Protein AF-0000000082409453 (afdb_homodimer)

Secondary structure (DSSP, 8-state):
-EEEEE--SS-GGGHHHHHHHHHHHT--EEEE-----EES--SS--TTSTTS--SS-TTS----HHHHHHHHHHT-SS-EEEES-EEGGGS-HHHHHHHHHHHHHHTTS-EEEEEE--S-HHHHHHHT--STTHHHHHHHHHHHHHHHTSSSSS-EEEEE-SS-EEEEEE-SS--SSPPPEEEE--SHHHHHHHHHH-SEEE--SB-HHHHHHHHHHHHHHHHHTT-TTS--EEEE-BSS--SHHHHHHHHHHT--EEEE-HHHHTT--TT-HHHHHHHHHHHHHHTGGG-/-EEEEE--SS-GGGHHHHHHHHHHHT--EEEE-----EES--SS--TTSTTS--SS-TTS----HHHHHHHHHHT-SS-EEEES-EEGGGS-HHHHHHHHHHHHHHTTS-EEEEEE--S-HHHHHHHT--STTHHHHHHHHHHHHHHHTSSSSS-EEEEE-SS-EEEEEE-SS--SSPPPEEEE--SHHHHHHHHHH-SEEE--SB-HHHHHHHHHHHHHHHHHTT-TTS--EEEE-BSS--SHHHHHHHHHHT--EEEE-HHHHTT--TT-HHHHHHHHHHHHHHTGGG-

Radius of gyration: 24.14 Å; Cα contacts (8 Å, |Δi|>4): 1267; chains: 2; bounding box: 48×71×57 Å

Structure (mmCIF, N/CA/C/O backbone):
data_AF-0000000082409453-model_v1
#
loop_
_entity.id
_entity.type
_entity.pdbx_description
1 polymer 'TIGR03619 family F420-dependent LLM class oxidoreductase'
#
loop_
_atom_site.group_PDB
_atom_site.id
_atom_site.type_symbol
_atom_site.label_atom_id
_atom_site.label_alt_id
_atom_site.label_comp_id
_atom_site.label_asym_id
_atom_site.label_entity_id
_atom_site.label_seq_id
_atom_site.pdbx_PDB_ins_code
_atom_site.Cartn_x
_atom_site.Cartn_y
_atom_site.Cartn_z
_atom_site.occupancy
_atom_site.B_iso_or_equiv
_atom_site.auth_seq_id
_atom_site.auth_comp_id
_atom_site.auth_asym_id
_atom_site.auth_atom_id
_atom_site.pdbx_PDB_model_num
ATOM 1 N N . MET A 1 1 ? -13.961 27.047 3.885 1 96.5 1 MET A N 1
ATOM 2 C CA . MET A 1 1 ? -13.172 26.219 4.789 1 96.5 1 MET A CA 1
ATOM 3 C C . MET A 1 1 ? -13.477 24.734 4.566 1 96.5 1 MET A C 1
ATOM 5 O O . MET A 1 1 ? -14.641 24.344 4.434 1 96.5 1 MET A O 1
ATOM 9 N N . LYS A 1 2 ? -12.438 23.938 4.441 1 98.19 2 LYS A N 1
ATOM 10 C CA . LYS A 1 2 ? -12.602 22.5 4.363 1 98.19 2 LYS A CA 1
ATOM 11 C C . LYS A 1 2 ? -12.391 21.844 5.727 1 98.19 2 LYS A C 1
ATOM 13 O O . LYS A 1 2 ? -11.641 22.359 6.555 1 98.19 2 LYS A O 1
ATOM 18 N N . TRP A 1 3 ? -13.07 20.75 5.926 1 98.38 3 TRP A N 1
ATOM 19 C CA . TRP A 1 3 ? -13 20 7.176 1 98.38 3 TRP A CA 1
ATOM 20 C C . TRP A 1 3 ? -12.594 18.547 6.918 1 98.38 3 TRP A C 1
ATOM 22 O O . TRP A 1 3 ? -13.203 17.859 6.098 1 98.38 3 TRP A O 1
ATOM 32 N N . SER A 1 4 ? -11.609 18.094 7.676 1 98.25 4 SER A N 1
ATOM 33 C CA . SER A 1 4 ? -11.164 16.703 7.535 1 98.25 4 SER A CA 1
ATOM 34 C C . SER A 1 4 ? -11.078 16.016 8.891 1 98.25 4 SER A C 1
ATOM 36 O O . SER A 1 4 ? -10.82 16.656 9.906 1 98.25 4 SER A O 1
ATOM 38 N N . LEU A 1 5 ? -11.32 14.734 8.875 1 97.31 5 LEU A N 1
ATOM 39 C CA . LEU A 1 5 ? -11.133 13.906 10.055 1 97.31 5 LEU A CA 1
ATOM 40 C C . LEU A 1 5 ? -9.711 13.352 10.109 1 97.31 5 LEU A C 1
ATOM 42 O O . LEU A 1 5 ? -9.141 12.992 9.078 1 97.31 5 LEU A O 1
ATOM 46 N N . ALA A 1 6 ? -9.219 13.305 11.273 1 92.06 6 ALA A N 1
ATOM 47 C CA . ALA A 1 6 ? -8 12.516 11.477 1 92.06 6 ALA A CA 1
ATOM 48 C C . ALA A 1 6 ? -8.336 11.07 11.836 1 92.06 6 ALA A C 1
ATOM 50 O O . ALA A 1 6 ? -9 10.812 12.844 1 92.06 6 ALA A O 1
ATOM 51 N N . GLY A 1 7 ? -7.953 10.094 11.016 1 90.56 7 GLY A N 1
ATOM 52 C CA . GLY A 1 7 ? -8.258 8.688 11.234 1 90.56 7 GLY A CA 1
ATOM 53 C C . GLY A 1 7 ? -7.195 7.973 12.047 1 90.56 7 GLY A C 1
ATOM 54 O O . GLY A 1 7 ? -6.828 6.836 11.734 1 90.56 7 GLY A O 1
ATOM 55 N N . ALA A 1 8 ? -6.699 8.547 13.117 1 86.38 8 ALA A N 1
ATOM 56 C CA . ALA A 1 8 ? -5.613 8 13.93 1 86.38 8 ALA A CA 1
ATOM 57 C C . ALA A 1 8 ? -6.16 7.176 15.094 1 86.38 8 ALA A C 1
ATOM 59 O O . ALA A 1 8 ? -7.164 7.543 15.703 1 86.38 8 ALA A O 1
ATOM 60 N N . MET A 1 9 ? -5.512 6.09 15.375 1 90.12 9 MET A N 1
ATOM 61 C CA . MET A 1 9 ? -5.703 5.328 16.609 1 90.12 9 MET A CA 1
ATOM 62 C C . MET A 1 9 ? -7.121 4.781 16.688 1 90.12 9 MET A C 1
ATOM 64 O O . MET A 1 9 ? -7.734 4.797 17.766 1 90.12 9 MET A O 1
ATOM 68 N N . ILE A 1 10 ? -7.723 4.531 15.617 1 92.31 10 ILE A N 1
ATOM 69 C CA . ILE A 1 10 ? -9.031 3.902 15.469 1 92.31 10 ILE A CA 1
ATOM 70 C C . ILE A 1 10 ? -8.859 2.455 15.016 1 92.31 10 ILE A C 1
ATOM 72 O O . ILE A 1 10 ? -7.949 2.146 14.234 1 92.31 10 ILE A O 1
ATOM 76 N N . ASP A 1 11 ? -9.719 1.608 15.602 1 95.62 11 ASP A N 1
ATOM 77 C CA . ASP A 1 11 ? -9.727 0.233 15.109 1 95.62 11 ASP A CA 1
ATOM 78 C C . ASP A 1 11 ? -9.797 0.195 13.586 1 95.62 11 ASP A C 1
ATOM 80 O O . ASP A 1 11 ? -10.711 0.773 12.992 1 95.62 11 ASP A O 1
ATOM 84 N N . ALA A 1 12 ? -8.844 -0.491 12.984 1 97.19 12 ALA A N 1
ATOM 85 C CA . ALA A 1 12 ? -8.734 -0.535 11.523 1 97.19 12 ALA A CA 1
ATOM 86 C C . ALA A 1 12 ? -10.023 -1.057 10.898 1 97.19 12 ALA A C 1
ATOM 88 O O . ALA A 1 12 ? -10.398 -0.651 9.797 1 97.19 12 ALA A O 1
ATOM 89 N N . LEU A 1 13 ? -10.758 -1.882 11.609 1 97.5 13 LEU A N 1
ATOM 90 C CA . LEU A 1 13 ? -11.984 -2.498 11.102 1 97.5 13 LEU A CA 1
ATOM 91 C C . LEU A 1 13 ? -13.125 -1.487 11.07 1 97.5 13 LEU A C 1
ATOM 93 O O . LEU A 1 13 ? -14.148 -1.728 10.43 1 97.5 13 LEU A O 1
ATOM 97 N N . GLU A 1 14 ? -12.914 -0.348 11.68 1 98.06 14 GLU A N 1
ATOM 98 C CA . GLU A 1 14 ? -13.992 0.636 11.789 1 98.06 14 GLU A CA 1
ATOM 99 C C . GLU A 1 14 ? -13.773 1.796 10.82 1 98.06 14 GLU A C 1
ATOM 101 O O . GLU A 1 14 ? -14.625 2.682 10.703 1 98.06 14 GLU A O 1
ATOM 106 N N . LEU A 1 15 ? -12.703 1.789 10.07 1 98.38 15 LEU A N 1
ATOM 107 C CA . LEU A 1 15 ? -12.297 2.939 9.266 1 98.38 15 LEU A CA 1
ATOM 108 C C . LEU A 1 15 ? -13.234 3.127 8.078 1 98.38 15 LEU A C 1
ATOM 110 O O . LEU A 1 15 ? -13.562 4.258 7.715 1 98.38 15 LEU A O 1
ATOM 114 N N . CYS A 1 16 ? -13.648 2.045 7.434 1 98.62 16 CYS A N 1
ATOM 115 C CA . CYS A 1 16 ? -14.531 2.172 6.281 1 98.62 16 CYS A CA 1
ATOM 116 C C . CYS A 1 16 ? -15.875 2.766 6.684 1 98.62 16 CYS A C 1
ATOM 118 O O . CYS A 1 16 ? -16.406 3.643 5.996 1 98.62 16 CYS A O 1
ATOM 120 N N . GLU A 1 17 ? -16.422 2.297 7.812 1 98.31 17 GLU A N 1
ATOM 121 C CA . GLU A 1 17 ? -17.672 2.879 8.312 1 98.31 17 GLU A CA 1
ATOM 122 C C . GLU A 1 17 ? -17.484 4.352 8.672 1 98.31 17 GLU A C 1
ATOM 124 O O . GLU A 1 17 ? -18.344 5.18 8.367 1 98.31 17 GLU A O 1
ATOM 129 N N . LEU A 1 18 ? -16.375 4.621 9.289 1 97.94 18 LEU A N 1
ATOM 130 C CA . LEU A 1 18 ? -16.062 6.004 9.633 1 97.94 18 LEU A CA 1
ATOM 131 C C . LEU A 1 18 ? -16.062 6.883 8.383 1 97.94 18 LEU A C 1
ATOM 133 O O . LEU A 1 18 ? -16.625 7.98 8.398 1 97.94 18 LEU A O 1
ATOM 137 N N . ALA A 1 19 ? -15.477 6.418 7.312 1 98.81 19 ALA A N 1
ATOM 138 C CA . ALA A 1 19 ? -15.375 7.168 6.062 1 98.81 19 ALA A CA 1
ATOM 139 C C . ALA A 1 19 ? -16.75 7.426 5.461 1 98.81 19 ALA A C 1
ATOM 141 O O . ALA A 1 19 ? -17.031 8.531 4.98 1 98.81 19 ALA A O 1
ATOM 142 N N . GLN A 1 20 ? -17.594 6.438 5.5 1 98.81 20 GLN A N 1
ATOM 143 C CA . GLN A 1 20 ? -18.938 6.574 4.949 1 98.81 20 GLN A CA 1
ATOM 144 C C . GLN A 1 20 ? -19.75 7.605 5.73 1 98.81 20 GLN A C 1
ATOM 146 O O . GLN A 1 20 ? -20.422 8.445 5.137 1 98.81 20 GLN A O 1
ATOM 151 N N . VAL A 1 21 ? -19.656 7.539 7.066 1 98.75 21 VAL A N 1
ATOM 152 C CA . VAL A 1 21 ? -20.391 8.469 7.914 1 98.75 21 VAL A CA 1
ATOM 153 C C . VAL A 1 21 ? -19.859 9.891 7.711 1 98.75 21 VAL A C 1
ATOM 155 O O . VAL A 1 21 ? -20.625 10.836 7.574 1 98.75 21 VAL A O 1
ATOM 158 N N . ALA A 1 22 ? -18.531 10.016 7.668 1 98.75 22 ALA A N 1
ATOM 159 C CA . ALA A 1 22 ? -17.906 11.32 7.441 1 98.75 22 ALA A CA 1
ATOM 160 C C . ALA A 1 22 ? -18.375 11.93 6.125 1 98.75 22 ALA A C 1
ATOM 162 O O . ALA A 1 22 ? -18.703 13.117 6.066 1 98.75 22 ALA A O 1
ATOM 163 N N . GLU A 1 23 ? -18.406 11.125 5.078 1 98.81 23 GLU A N 1
ATOM 164 C CA . GLU A 1 23 ? -18.875 11.586 3.779 1 98.81 23 GLU A CA 1
ATOM 165 C C . GLU A 1 23 ? -20.344 12.016 3.844 1 98.81 23 GLU A C 1
ATOM 167 O O . GLU A 1 23 ? -20.719 13.062 3.307 1 98.81 23 GLU A O 1
ATOM 172 N N . GLU A 1 24 ? -21.141 11.234 4.496 1 98.62 24 GLU A N 1
ATOM 173 C CA . GLU A 1 24 ? -22.562 11.477 4.59 1 98.62 24 GLU A CA 1
ATOM 174 C C . GLU A 1 24 ? -22.859 12.828 5.238 1 98.62 24 GLU A C 1
ATOM 176 O O . GLU A 1 24 ? -23.766 13.547 4.809 1 98.62 24 GLU A O 1
ATOM 181 N N . VAL A 1 25 ? -22.031 13.18 6.219 1 98.56 25 VAL A N 1
ATOM 182 C CA . VAL A 1 25 ? -22.406 14.344 7.016 1 98.56 25 VAL A CA 1
ATOM 183 C C . VAL A 1 25 ? -21.656 15.578 6.527 1 98.56 25 VAL A C 1
ATOM 185 O O . VAL A 1 25 ? -21.75 16.656 7.121 1 98.56 25 VAL A O 1
ATOM 188 N N . GLY A 1 26 ? -20.766 15.422 5.547 1 98.38 26 GLY A N 1
ATOM 189 C CA . GLY A 1 26 ? -20.297 16.609 4.848 1 98.38 26 GLY A CA 1
ATOM 190 C C . GLY A 1 26 ? -18.828 16.906 5.086 1 98.38 26 GLY A C 1
ATOM 191 O O . GLY A 1 26 ? -18.328 17.969 4.719 1 98.38 26 GLY A O 1
ATOM 192 N N . PHE A 1 27 ? -18.078 15.992 5.656 1 98.81 27 PHE A N 1
ATOM 193 C CA . PHE A 1 27 ? -16.641 16.172 5.734 1 98.81 27 PHE A CA 1
ATOM 194 C C . PHE A 1 27 ? -16.016 16.156 4.344 1 98.81 27 PHE A C 1
ATOM 196 O O . PHE A 1 27 ? -16.484 15.438 3.457 1 98.81 27 PHE A O 1
ATOM 203 N N . ASP A 1 28 ? -14.945 16.922 4.227 1 98.75 28 ASP A N 1
ATOM 204 C CA . ASP A 1 28 ? -14.266 17.031 2.939 1 98.75 28 ASP A CA 1
ATOM 205 C C . ASP A 1 28 ? -13.18 15.977 2.789 1 98.75 28 ASP A C 1
ATOM 207 O O . ASP A 1 28 ? -12.844 15.578 1.672 1 98.75 28 ASP A O 1
ATOM 211 N N . GLY A 1 29 ? -12.633 15.516 3.955 1 98.75 29 GLY A N 1
ATOM 212 C CA . GLY A 1 29 ? -11.539 14.578 3.814 1 98.75 29 GLY A CA 1
ATOM 213 C C . GLY A 1 29 ? -11.273 13.773 5.074 1 98.75 29 GLY A C 1
ATOM 214 O O . GLY A 1 29 ? -11.859 14.047 6.125 1 98.75 29 GLY A O 1
ATOM 215 N N . ILE A 1 30 ? -10.477 12.742 4.973 1 98.81 30 ILE A N 1
ATOM 216 C CA . ILE A 1 30 ? -9.914 11.945 6.055 1 98.81 30 ILE A CA 1
ATOM 217 C C . ILE A 1 30 ? -8.398 11.867 5.91 1 98.81 30 ILE A C 1
ATOM 219 O O . ILE A 1 30 ? -7.883 11.586 4.828 1 98.81 30 ILE A O 1
ATOM 223 N N . ALA A 1 31 ? -7.727 12.188 6.949 1 98.38 31 ALA A N 1
ATOM 224 C CA . ALA A 1 31 ? -6.266 12.164 7 1 98.38 31 ALA A CA 1
ATOM 225 C C . ALA A 1 31 ? -5.766 10.961 7.797 1 98.38 31 ALA A C 1
ATOM 227 O O . ALA A 1 31 ? -6.215 10.727 8.922 1 98.38 31 ALA A O 1
ATOM 228 N N . MET A 1 32 ? -4.848 10.25 7.207 1 98.19 32 MET A N 1
ATOM 229 C CA . MET A 1 32 ? -4.281 9.078 7.875 1 98.19 32 MET A CA 1
ATOM 230 C C . MET A 1 32 ? -2.816 9.32 8.234 1 98.19 32 MET A C 1
ATOM 232 O O . MET A 1 32 ? -2.008 9.656 7.367 1 98.19 32 MET A O 1
ATOM 236 N N . PRO A 1 33 ? -2.463 9.148 9.516 1 96.06 33 PRO A N 1
ATOM 237 C CA . PRO A 1 33 ? -1.048 9.25 9.875 1 96.06 33 PRO A CA 1
ATOM 238 C C . PRO A 1 33 ? -0.247 8.008 9.5 1 96.06 33 PRO A C 1
ATOM 240 O O . PRO A 1 33 ? -0.83 6.953 9.227 1 96.06 33 PRO A O 1
ATOM 243 N N . ASP A 1 34 ? 1.059 8.188 9.484 1 96.56 34 ASP A N 1
ATOM 244 C CA . ASP A 1 34 ? 1.98 7.09 9.203 1 96.56 34 ASP A CA 1
ATOM 245 C C . ASP A 1 34 ? 2.873 6.797 10.406 1 96.56 34 ASP A C 1
ATOM 247 O O . ASP A 1 34 ? 3.637 7.66 10.844 1 96.56 34 ASP A O 1
ATOM 251 N N . SER A 1 35 ? 2.666 5.711 11.031 1 94.12 35 SER A N 1
ATOM 252 C CA . SER A 1 35 ? 3.564 5.105 12.008 1 94.12 35 SER A CA 1
ATOM 253 C C . SER A 1 35 ? 4.008 3.717 11.562 1 94.12 35 SER A C 1
ATOM 255 O O . SER A 1 35 ? 3.244 2.754 11.664 1 94.12 35 SER A O 1
ATOM 257 N N . VAL A 1 36 ? 5.184 3.59 11.148 1 95.19 36 VAL A N 1
ATOM 258 C CA . VAL A 1 36 ? 5.633 2.396 10.438 1 95.19 36 VAL A CA 1
ATOM 259 C C . VAL A 1 36 ? 5.758 1.23 11.414 1 95.19 36 VAL A C 1
ATOM 261 O O . VAL A 1 36 ? 5.375 0.102 11.102 1 95.19 36 VAL A O 1
ATOM 264 N N . PHE A 1 37 ? 6.379 1.395 12.5 1 97.25 37 PHE A N 1
ATOM 265 C CA . PHE A 1 37 ? 6.461 0.461 13.617 1 97.25 37 PHE A CA 1
ATOM 266 C C . PHE A 1 37 ? 6.766 1.196 14.914 1 97.25 37 PHE A C 1
ATOM 268 O O . PHE A 1 37 ? 7.082 2.389 14.898 1 97.25 37 PHE A O 1
ATOM 275 N N . TYR A 1 38 ? 6.492 0.517 16.016 1 97.06 38 TYR A N 1
ATOM 276 C CA . TYR A 1 38 ? 6.762 1.005 17.375 1 97.06 38 TYR A CA 1
ATOM 277 C C . TYR A 1 38 ? 8.023 0.368 17.938 1 97.06 38 TYR A C 1
ATOM 279 O O . TYR A 1 38 ? 7.98 -0.742 18.469 1 97.06 38 TYR A O 1
ATOM 287 N N . PRO A 1 39 ? 9.18 1.071 17.797 1 96.88 39 PRO A N 1
ATOM 288 C CA . PRO A 1 39 ? 10.375 0.513 18.438 1 96.88 39 PRO A CA 1
ATOM 289 C C . PRO A 1 39 ? 10.273 0.497 19.969 1 96.88 39 PRO A C 1
ATOM 291 O O . PRO A 1 39 ? 9.742 1.436 20.562 1 96.88 39 PRO A O 1
ATOM 294 N N . GLU A 1 40 ? 10.758 -0.552 20.516 1 96.19 40 GLU A N 1
ATOM 295 C CA . GLU A 1 40 ? 10.742 -0.661 21.969 1 96.19 40 GLU A CA 1
ATOM 296 C C . GLU A 1 40 ? 11.586 0.44 22.625 1 96.19 40 GLU A C 1
ATOM 298 O O . GLU A 1 40 ? 11.18 1.033 23.625 1 96.19 40 GLU A O 1
ATOM 303 N N . GLN A 1 41 ? 12.695 0.668 22.016 1 93.69 41 GLN A N 1
ATOM 304 C CA . GLN A 1 41 ? 13.594 1.729 22.453 1 93.69 41 GLN A CA 1
ATOM 305 C C . GLN A 1 41 ? 13.75 2.807 21.391 1 93.69 41 GLN A C 1
ATOM 307 O O . GLN A 1 41 ? 13.922 2.498 20.203 1 93.69 41 GLN A O 1
ATOM 312 N N . VAL A 1 42 ? 13.492 4.051 21.812 1 91.88 42 VAL A N 1
ATOM 313 C CA . VAL A 1 42 ? 13.688 5.203 20.938 1 91.88 42 VAL A CA 1
ATOM 314 C C . VAL A 1 42 ? 14.75 6.129 21.516 1 91.88 42 VAL A C 1
ATOM 316 O O . VAL A 1 42 ? 14.68 6.488 22.703 1 91.88 42 VAL A O 1
ATOM 319 N N . SER A 1 43 ? 15.695 6.52 20.672 1 91.31 43 SER A N 1
ATOM 320 C CA . SER A 1 43 ? 16.859 7.246 21.172 1 91.31 43 SER A CA 1
ATOM 321 C C . SER A 1 43 ? 16.625 8.758 21.141 1 91.31 43 SER A C 1
ATOM 323 O O . SER A 1 43 ? 17.5 9.531 21.547 1 91.31 43 SER A O 1
ATOM 325 N N . ALA A 1 44 ? 15.5 9.188 20.594 1 88.44 44 ALA A N 1
ATOM 326 C CA . ALA A 1 44 ? 15.141 10.602 20.547 1 88.44 44 ALA A CA 1
ATOM 327 C C . ALA A 1 44 ? 13.789 10.844 21.203 1 88.44 44 ALA A C 1
ATOM 329 O O . ALA A 1 44 ? 12.875 10.031 21.078 1 88.44 44 ALA A O 1
ATOM 330 N N . PRO A 1 45 ? 13.695 11.984 21.922 1 83.56 45 PRO A N 1
ATOM 331 C CA . PRO A 1 45 ? 12.398 12.281 22.531 1 83.56 45 PRO A CA 1
ATOM 332 C C . PRO A 1 45 ? 11.312 12.57 21.5 1 83.56 45 PRO A C 1
ATOM 334 O O . PRO A 1 45 ? 11.602 13.117 20.422 1 83.56 45 PRO A O 1
ATOM 337 N N . TYR A 1 46 ? 10.086 12.156 21.859 1 78.62 46 TYR A N 1
ATOM 338 C CA . TYR A 1 46 ? 8.938 12.531 21.031 1 78.62 46 TYR A CA 1
ATOM 339 C C . TYR A 1 46 ? 8.742 14.047 21.031 1 78.62 46 TYR A C 1
ATOM 341 O O . TYR A 1 46 ? 8.609 14.664 22.094 1 78.62 46 TYR A O 1
ATOM 349 N N . PRO A 1 47 ? 8.648 14.672 19.828 1 72.88 47 PRO A N 1
ATOM 350 C CA . PRO A 1 47 ? 8.758 16.125 19.766 1 72.88 47 PRO A CA 1
ATOM 351 C C . PRO A 1 47 ? 7.43 16.828 20.062 1 72.88 47 PRO A C 1
ATOM 353 O O . PRO A 1 47 ? 7.398 18.047 20.234 1 72.88 47 PRO A O 1
ATOM 356 N N . TYR A 1 48 ? 6.328 16.062 20.312 1 70.12 48 TYR A N 1
ATOM 357 C CA . TYR A 1 48 ? 5.035 16.75 20.312 1 70.12 48 TYR A CA 1
ATOM 358 C C . TYR A 1 48 ? 4.387 16.672 21.688 1 70.12 48 TYR A C 1
ATOM 360 O O . TYR A 1 48 ? 3.205 17 21.844 1 70.12 48 TYR A O 1
ATOM 368 N N . THR A 1 49 ? 5.164 16.062 22.625 1 73.25 49 THR A N 1
ATOM 369 C CA . THR A 1 49 ? 4.715 16.094 24.016 1 73.25 49 THR A CA 1
ATOM 370 C C . THR A 1 49 ? 5.793 16.688 24.906 1 73.25 49 THR A C 1
ATOM 372 O O . THR A 1 49 ? 6.984 16.516 24.656 1 73.25 49 THR A O 1
ATOM 375 N N . ALA A 1 50 ? 5.387 17.203 25.953 1 76.56 50 ALA A N 1
ATOM 376 C CA . ALA A 1 50 ? 6.281 17.891 26.891 1 76.56 50 ALA A CA 1
ATOM 377 C C . ALA A 1 50 ? 7.246 16.906 27.547 1 76.56 50 ALA A C 1
ATOM 379 O O . ALA A 1 50 ? 8.406 17.234 27.797 1 76.56 50 ALA A O 1
ATOM 380 N N . ASP A 1 51 ? 6.832 15.742 27.781 1 79.31 51 ASP A N 1
ATOM 381 C CA . ASP A 1 51 ? 7.656 14.773 28.5 1 79.31 51 ASP A CA 1
ATOM 382 C C . ASP A 1 51 ? 8.422 13.875 27.531 1 79.31 51 ASP A C 1
ATOM 384 O O . ASP A 1 51 ? 9.148 12.977 27.953 1 79.31 51 ASP A O 1
ATOM 388 N N . GLY A 1 52 ? 8.219 14.117 26.25 1 76.19 52 GLY A N 1
ATOM 389 C CA . GLY A 1 52 ? 8.961 13.406 25.219 1 76.19 52 GLY A CA 1
ATOM 390 C C . GLY A 1 52 ? 8.453 11.992 25 1 76.19 52 GLY A C 1
ATOM 391 O O . GLY A 1 52 ? 9.086 11.203 24.297 1 76.19 52 GLY A O 1
ATOM 392 N N . LYS A 1 53 ? 7.34 11.625 25.75 1 78.56 53 LYS A N 1
ATOM 393 C CA . LYS A 1 53 ? 6.793 10.281 25.625 1 78.56 53 LYS A CA 1
ATOM 394 C C . LYS A 1 53 ? 5.719 10.219 24.547 1 78.56 53 LYS A C 1
ATOM 396 O O . LYS A 1 53 ? 4.984 11.188 24.344 1 78.56 53 LYS A O 1
ATOM 401 N N . ARG A 1 54 ? 5.672 9.086 23.859 1 80.06 54 ARG A N 1
ATOM 402 C CA . ARG A 1 54 ? 4.598 8.852 22.906 1 80.06 54 ARG A CA 1
ATOM 403 C C . ARG A 1 54 ? 3.244 8.781 23.594 1 80.06 54 ARG A C 1
ATOM 405 O O . ARG A 1 54 ? 3.146 8.305 24.734 1 80.06 54 ARG A O 1
ATOM 412 N N . MET A 1 55 ? 2.229 9.117 22.891 1 77.31 55 MET A N 1
ATOM 413 C CA . MET A 1 55 ? 0.901 9.258 23.484 1 77.31 55 MET A CA 1
ATOM 414 C C . MET A 1 55 ? 0.09 7.98 23.312 1 77.31 55 MET A C 1
ATOM 416 O O . MET A 1 55 ? -1.059 7.906 23.75 1 77.31 55 MET A O 1
ATOM 420 N N . TRP A 1 56 ? 0.692 6.961 22.656 1 84.62 56 TRP A N 1
ATOM 421 C CA . TRP A 1 56 ? -0.072 5.742 22.422 1 84.62 56 TRP A CA 1
ATOM 422 C C . TRP A 1 56 ? 0.747 4.508 22.797 1 84.62 56 TRP A C 1
ATOM 424 O O . TRP A 1 56 ? 1.979 4.551 22.797 1 84.62 56 TRP A O 1
ATOM 434 N N . ALA A 1 57 ? -0.018 3.512 23.125 1 91.81 57 ALA A N 1
ATOM 435 C CA . ALA A 1 57 ? 0.583 2.234 23.5 1 91.81 57 ALA A CA 1
ATOM 436 C C . ALA A 1 57 ? 1.087 1.481 22.266 1 91.81 57 ALA A C 1
ATOM 438 O O . ALA A 1 57 ? 0.639 1.737 21.156 1 91.81 57 ALA A O 1
ATOM 439 N N . PRO A 1 58 ? 2.049 0.55 22.469 1 94.56 58 PRO A N 1
ATOM 440 C CA . PRO A 1 58 ? 2.611 -0.213 21.359 1 94.56 58 PRO A CA 1
ATOM 441 C C . PRO A 1 58 ? 1.542 -0.938 20.531 1 94.56 58 PRO A C 1
ATOM 443 O O . PRO A 1 58 ? 1.675 -1.071 19.312 1 94.56 58 PRO A O 1
ATOM 446 N N . GLU A 1 59 ? 0.492 -1.298 21.203 1 95.44 59 GLU A N 1
ATOM 447 C CA . GLU A 1 59 ? -0.527 -2.125 20.562 1 95.44 59 GLU A CA 1
ATOM 448 C C . GLU A 1 59 ? -1.552 -1.267 19.828 1 95.44 59 GLU A C 1
ATOM 450 O O . GLU A 1 59 ? -2.412 -1.79 19.125 1 95.44 59 GLU A O 1
ATOM 455 N N . THR A 1 60 ? -1.442 0.038 20.031 1 95.06 60 THR A N 1
ATOM 456 C CA . THR A 1 60 ? -2.387 0.922 19.359 1 95.06 60 THR A CA 1
ATOM 457 C C . THR A 1 60 ? -2.352 0.702 17.844 1 95.06 60 THR A C 1
ATOM 459 O O . THR A 1 60 ? -1.28 0.702 17.234 1 95.06 60 THR A O 1
ATOM 462 N N . PRO A 1 61 ? -3.559 0.459 17.281 1 95.88 61 PRO A N 1
ATOM 463 C CA . PRO A 1 61 ? -3.568 0.248 15.836 1 95.88 61 PRO A CA 1
ATOM 464 C C . PRO A 1 61 ? -3.166 1.497 15.055 1 95.88 61 PRO A C 1
ATOM 466 O O . PRO A 1 61 ? -3.775 2.557 15.219 1 95.88 61 PRO A O 1
ATOM 469 N N . MET A 1 62 ? -2.168 1.401 14.289 1 96.81 62 MET A N 1
ATOM 470 C CA . MET A 1 62 ? -1.708 2.393 13.32 1 96.81 62 MET A CA 1
ATOM 471 C C . MET A 1 62 ? -1.568 1.773 11.93 1 96.81 62 MET A C 1
ATOM 473 O O . MET A 1 62 ? -0.457 1.476 11.484 1 96.81 62 MET A O 1
ATOM 477 N N . PRO A 1 63 ? -2.711 1.604 11.258 1 98.38 63 PRO A N 1
ATOM 478 C CA . PRO A 1 63 ? -2.656 0.916 9.969 1 98.38 63 PRO A CA 1
ATOM 479 C C . PRO A 1 63 ? -1.805 1.657 8.938 1 98.38 63 PRO A C 1
ATOM 481 O O . PRO A 1 63 ? -1.622 2.873 9.047 1 98.38 63 PRO A O 1
ATOM 484 N N . ASP A 1 64 ? -1.241 0.868 7.996 1 98.69 64 ASP A N 1
ATOM 485 C CA . ASP A 1 64 ? -0.628 1.515 6.844 1 98.69 64 ASP A CA 1
ATOM 486 C C . ASP A 1 64 ? -1.602 2.484 6.176 1 98.69 64 ASP A C 1
ATOM 488 O O . ASP A 1 64 ? -2.721 2.107 5.828 1 98.69 64 ASP A O 1
ATOM 492 N N . PRO A 1 65 ? -1.19 3.678 6.027 1 98.69 65 PRO A N 1
ATOM 493 C CA . PRO A 1 65 ? -2.16 4.672 5.562 1 98.69 65 PRO A CA 1
ATOM 494 C C . PRO A 1 65 ? -2.602 4.441 4.121 1 98.69 65 PRO A C 1
ATOM 496 O O . PRO A 1 65 ? -3.75 4.719 3.77 1 98.69 65 PRO A O 1
ATOM 499 N N . PHE A 1 66 ? -1.73 3.9 3.271 1 98.88 66 PHE A N 1
ATOM 500 C CA . PHE A 1 66 ? -2.09 3.682 1.875 1 98.88 66 PHE A CA 1
ATOM 501 C C . PHE A 1 66 ? -3.123 2.568 1.75 1 98.88 66 PHE A C 1
ATOM 503 O O . PHE A 1 66 ? -4.082 2.688 0.984 1 98.88 66 PHE A O 1
ATOM 510 N N . ILE A 1 67 ? -2.922 1.533 2.553 1 98.81 67 ILE A N 1
ATOM 511 C CA . ILE A 1 67 ? -3.883 0.436 2.559 1 98.81 67 ILE A CA 1
ATOM 512 C C . ILE A 1 67 ? -5.234 0.936 3.062 1 98.81 67 ILE A C 1
ATOM 514 O O . ILE A 1 67 ? -6.27 0.668 2.451 1 98.81 67 ILE A O 1
ATOM 518 N N . ALA A 1 68 ? -5.215 1.678 4.121 1 98.81 68 ALA A N 1
ATOM 519 C CA . ALA A 1 68 ? -6.441 2.193 4.73 1 98.81 68 ALA A CA 1
ATOM 520 C C . ALA A 1 68 ? -7.164 3.145 3.781 1 98.81 68 ALA A C 1
ATOM 522 O O . ALA A 1 68 ? -8.383 3.047 3.602 1 98.81 68 ALA A O 1
ATOM 523 N N . MET A 1 69 ? -6.426 4.02 3.189 1 98.88 69 MET A N 1
ATOM 524 C CA . MET A 1 69 ? -7.008 4.984 2.262 1 98.88 69 MET A CA 1
ATOM 525 C C . MET A 1 69 ? -7.625 4.281 1.06 1 98.88 69 MET A C 1
ATOM 527 O O . MET A 1 69 ? -8.719 4.645 0.617 1 98.88 69 MET A O 1
ATOM 531 N N . ALA A 1 70 ? -6.93 3.291 0.537 1 98.88 70 ALA A N 1
ATOM 532 C CA . ALA A 1 70 ? -7.449 2.545 -0.608 1 98.88 70 ALA A CA 1
ATOM 533 C C . ALA A 1 70 ? -8.773 1.872 -0.271 1 98.88 70 ALA A C 1
ATOM 535 O O . ALA A 1 70 ? -9.727 1.924 -1.059 1 98.88 70 ALA A O 1
ATOM 536 N N . ALA A 1 71 ? -8.836 1.276 0.876 1 98.88 71 ALA A N 1
ATOM 537 C CA . ALA A 1 71 ? -10.055 0.602 1.322 1 98.88 71 ALA A CA 1
ATOM 538 C C . ALA A 1 71 ? -11.195 1.597 1.506 1 98.88 71 ALA A C 1
ATOM 540 O O . ALA A 1 71 ? -12.305 1.371 1.021 1 98.88 71 ALA A O 1
ATOM 541 N N . MET A 1 72 ? -10.914 2.686 2.16 1 98.88 72 MET A N 1
ATOM 542 C CA . MET A 1 72 ? -11.938 3.688 2.424 1 98.88 72 MET A CA 1
ATOM 543 C C . MET A 1 72 ? -12.43 4.324 1.124 1 98.88 72 MET A C 1
ATOM 545 O O . MET A 1 72 ? -13.617 4.578 0.962 1 98.88 72 MET A O 1
ATOM 549 N N . ALA A 1 73 ? -11.516 4.57 0.242 1 98.88 73 ALA A N 1
ATOM 550 C CA . ALA A 1 73 ? -11.875 5.184 -1.032 1 98.88 73 ALA A CA 1
ATOM 551 C C . ALA A 1 73 ? -12.82 4.281 -1.827 1 98.88 73 ALA A C 1
ATOM 553 O O . ALA A 1 73 ? -13.711 4.766 -2.525 1 98.88 73 ALA A O 1
ATOM 554 N N . ALA A 1 74 ? -12.68 3 -1.676 1 98.81 74 ALA A N 1
ATOM 555 C CA . ALA A 1 74 ? -13.461 2.035 -2.443 1 98.81 74 ALA A CA 1
ATOM 556 C C . ALA A 1 74 ? -14.914 2.018 -1.981 1 98.81 74 ALA A C 1
ATOM 558 O O . ALA A 1 74 ? -15.805 1.584 -2.721 1 98.81 74 ALA A O 1
ATOM 559 N N . VAL A 1 75 ? -15.211 2.543 -0.762 1 98.81 75 VAL A N 1
ATOM 560 C CA . VAL A 1 75 ? -16.562 2.432 -0.232 1 98.81 75 VAL A CA 1
ATOM 561 C C . VAL A 1 75 ? -17.188 3.82 -0.092 1 98.81 75 VAL A C 1
ATOM 563 O O . VAL A 1 75 ? -18.203 3.988 0.582 1 98.81 75 VAL A O 1
ATOM 566 N N . THR A 1 76 ? -16.484 4.836 -0.6 1 98.81 76 THR A N 1
ATOM 567 C CA . THR A 1 76 ? -16.984 6.207 -0.654 1 98.81 76 THR A CA 1
ATOM 568 C C . THR A 1 76 ? -16.922 6.754 -2.076 1 98.81 76 THR A C 1
ATOM 570 O O . THR A 1 76 ? -16.391 6.094 -2.975 1 98.81 76 THR A O 1
ATOM 573 N N . SER A 1 77 ? -17.438 8.023 -2.291 1 98.25 77 SER A N 1
ATOM 574 C CA . SER A 1 77 ? -17.531 8.477 -3.672 1 98.25 77 SER A CA 1
ATOM 575 C C . SER A 1 77 ? -17.047 9.914 -3.82 1 98.25 77 SER A C 1
ATOM 577 O O . SER A 1 77 ? -16.766 10.367 -4.93 1 98.25 77 SER A O 1
ATOM 579 N N . ARG A 1 78 ? -16.922 10.664 -2.676 1 98.44 78 ARG A N 1
ATOM 580 C CA . ARG A 1 78 ? -16.656 12.094 -2.811 1 98.44 78 ARG A CA 1
ATOM 581 C C . ARG A 1 78 ? -15.539 12.531 -1.869 1 98.44 78 ARG A C 1
ATOM 583 O O . ARG A 1 78 ? -14.711 13.375 -2.227 1 98.44 78 ARG A O 1
ATOM 590 N N . ILE A 1 79 ? -15.539 11.961 -0.68 1 98.81 79 ILE A N 1
ATOM 591 C CA . ILE A 1 79 ? -14.625 12.406 0.368 1 98.81 79 ILE A CA 1
ATOM 592 C C . ILE A 1 79 ? -13.18 12.164 -0.069 1 98.81 79 ILE A C 1
ATOM 594 O O . ILE A 1 79 ? -12.883 11.156 -0.708 1 98.81 79 ILE A O 1
ATOM 598 N N . GLN A 1 80 ? -12.289 13.07 0.273 1 98.75 80 GLN A N 1
ATOM 599 C CA . GLN A 1 80 ? -10.875 13.016 -0.101 1 98.75 80 GLN A CA 1
ATOM 600 C C . GLN A 1 80 ? -10.039 12.359 0.994 1 98.75 80 GLN A C 1
ATOM 602 O O . GLN A 1 80 ? -10.453 12.32 2.156 1 98.75 80 GLN A O 1
ATOM 607 N N . PHE A 1 81 ? -8.891 11.844 0.554 1 98.81 81 PHE A N 1
ATOM 608 C CA . PHE A 1 81 ? -7.98 11.195 1.491 1 98.81 81 PHE A CA 1
ATOM 609 C C . PHE A 1 81 ? -6.562 11.727 1.334 1 98.81 81 PHE A C 1
ATOM 611 O O . PHE A 1 81 ? -6.121 12.016 0.219 1 98.81 81 PHE A O 1
ATOM 618 N N . TYR A 1 82 ? -5.832 11.852 2.424 1 98.5 82 TYR A N 1
ATOM 619 C CA . TYR A 1 82 ? -4.418 12.195 2.355 1 98.5 82 TYR A CA 1
ATOM 620 C C . TYR A 1 82 ? -3.68 11.711 3.598 1 98.5 82 TYR A C 1
ATOM 622 O O . TYR A 1 82 ? -4.305 11.367 4.605 1 98.5 82 TYR A O 1
ATOM 630 N N . THR A 1 83 ? -2.408 11.609 3.529 1 98.62 83 THR A N 1
ATOM 631 C CA . THR A 1 83 ? -1.572 11.273 4.676 1 98.62 83 THR A CA 1
ATOM 632 C C . THR A 1 83 ? -1.206 12.523 5.465 1 98.62 83 THR A C 1
ATOM 634 O O . THR A 1 83 ? -0.988 13.586 4.883 1 98.62 83 THR A O 1
ATOM 637 N N . ASN A 1 84 ? -1.025 12.367 6.871 1 97.06 84 ASN A N 1
ATOM 638 C CA . ASN A 1 84 ? -0.683 13.516 7.695 1 97.06 84 ASN A CA 1
ATOM 639 C C . ASN A 1 84 ? 0.267 13.141 8.828 1 97.06 84 ASN A C 1
ATOM 641 O O . ASN A 1 84 ? -0.105 13.188 10 1 97.06 84 ASN A O 1
ATOM 645 N N . VAL A 1 85 ? 1.38 12.656 8.578 1 96.44 85 VAL A N 1
ATOM 646 C CA . VAL A 1 85 ? 2.139 12.734 7.332 1 96.44 85 VAL A CA 1
ATOM 647 C C . VAL A 1 85 ? 2.805 11.391 7.051 1 96.44 85 VAL A C 1
ATOM 649 O O . VAL A 1 85 ? 3.02 10.586 7.965 1 96.44 85 VAL A O 1
ATOM 652 N N . PHE A 1 86 ? 3.094 11.148 5.844 1 98.25 86 PHE A N 1
ATOM 653 C CA . PHE A 1 86 ? 3.752 9.961 5.305 1 98.25 86 PHE A CA 1
ATOM 654 C C . PHE A 1 86 ? 5.266 10.078 5.438 1 98.25 86 PHE A C 1
ATOM 656 O O . PHE A 1 86 ? 5.859 11.07 5 1 98.25 86 PHE A O 1
ATOM 663 N N . LYS A 1 87 ? 5.953 9.078 6.109 1 98.12 87 LYS A N 1
ATOM 664 C CA . LYS A 1 87 ? 7.402 9.086 6.289 1 98.12 87 LYS A CA 1
ATOM 665 C C . LYS A 1 87 ? 8.117 8.727 4.996 1 98.12 87 LYS A C 1
ATOM 667 O O . LYS A 1 87 ? 8.727 7.656 4.898 1 98.12 87 LYS A O 1
ATOM 672 N N . LEU A 1 88 ? 8.219 9.633 4.113 1 98.44 88 LEU A N 1
ATOM 673 C CA . LEU A 1 88 ? 8.656 9.414 2.736 1 98.44 88 LEU A CA 1
ATOM 674 C C . LEU A 1 88 ? 10.125 9.008 2.688 1 98.44 88 LEU A C 1
ATOM 676 O O . LEU A 1 88 ? 10.508 8.133 1.905 1 98.44 88 LEU A O 1
ATOM 680 N N . PRO A 1 89 ? 10.992 9.516 3.559 1 98.12 89 PRO A N 1
ATOM 681 C CA . PRO A 1 89 ? 12.414 9.211 3.402 1 98.12 89 PRO A CA 1
ATOM 682 C C . PRO A 1 89 ? 12.758 7.77 3.77 1 98.12 89 PRO A C 1
ATOM 684 O O . PRO A 1 89 ? 13.875 7.309 3.51 1 98.12 89 PRO A O 1
ATOM 687 N N . LEU A 1 90 ? 11.852 7.074 4.375 1 98.38 90 LEU A N 1
ATOM 688 C CA . LEU A 1 90 ? 12.078 5.672 4.703 1 98.38 90 LEU A CA 1
ATOM 689 C C . LEU A 1 90 ? 11.781 4.777 3.506 1 98.38 90 LEU A C 1
ATOM 691 O O . LEU A 1 90 ? 12.039 3.572 3.549 1 98.38 90 LEU A O 1
ATOM 695 N N . ARG A 1 91 ? 11.297 5.352 2.408 1 98.31 91 ARG A N 1
ATOM 696 C CA . ARG A 1 91 ? 10.734 4.566 1.313 1 98.31 91 ARG A CA 1
ATOM 697 C C . ARG A 1 91 ? 11.406 4.918 -0.011 1 98.31 91 ARG A C 1
ATOM 699 O O . ARG A 1 91 ? 11.977 6.004 -0.156 1 98.31 91 ARG A O 1
ATOM 706 N N . ASP A 1 92 ? 11.336 3.963 -0.931 1 98.5 92 ASP A N 1
ATOM 707 C CA . ASP A 1 92 ? 11.766 4.211 -2.303 1 98.5 92 ASP A CA 1
ATOM 708 C C . ASP A 1 92 ? 10.766 5.09 -3.043 1 98.5 92 ASP A C 1
ATOM 710 O O . ASP A 1 92 ? 9.562 4.816 -3.029 1 98.5 92 ASP A O 1
ATOM 714 N N . PRO A 1 93 ? 11.227 6.152 -3.693 1 98.62 93 PRO A N 1
ATOM 715 C CA . PRO A 1 93 ? 10.281 7.094 -4.301 1 98.62 93 PRO A CA 1
ATOM 716 C C . PRO A 1 93 ? 9.539 6.5 -5.492 1 98.62 93 PRO A C 1
ATOM 718 O O . PRO A 1 93 ? 8.398 6.875 -5.762 1 98.62 93 PRO A O 1
ATOM 721 N N . LEU A 1 94 ? 10.18 5.57 -6.25 1 98.75 94 LEU A N 1
ATOM 722 C CA . LEU A 1 94 ? 9.508 4.953 -7.387 1 98.75 94 LEU A CA 1
ATOM 723 C C . LEU A 1 94 ? 8.406 4.016 -6.922 1 98.75 94 LEU A C 1
ATOM 725 O O . LEU A 1 94 ? 7.301 4.02 -7.473 1 98.75 94 LEU A O 1
ATOM 729 N N . LEU A 1 95 ? 8.703 3.213 -5.914 1 98.75 95 LEU A N 1
ATOM 730 C CA . LEU A 1 95 ? 7.691 2.328 -5.344 1 98.75 95 LEU A CA 1
ATOM 731 C C . LEU A 1 95 ? 6.555 3.131 -4.727 1 98.75 95 LEU A C 1
ATOM 733 O O . LEU A 1 95 ? 5.383 2.77 -4.871 1 98.75 95 LEU A O 1
ATOM 737 N N . THR A 1 96 ? 6.914 4.227 -4.098 1 98.88 96 THR A N 1
ATOM 738 C CA . THR A 1 96 ? 5.898 5.113 -3.537 1 98.88 96 THR A CA 1
ATOM 739 C C . THR A 1 96 ? 5.062 5.746 -4.645 1 98.88 96 THR A C 1
ATOM 741 O O . THR A 1 96 ? 3.834 5.797 -4.547 1 98.88 96 THR A O 1
ATOM 744 N N . ALA A 1 97 ? 5.691 6.203 -5.691 1 98.88 97 ALA A N 1
ATOM 745 C CA . ALA A 1 97 ? 4.992 6.812 -6.82 1 98.88 97 ALA A CA 1
ATOM 746 C C . ALA A 1 97 ? 3.992 5.84 -7.434 1 98.88 97 ALA A C 1
ATOM 748 O O . ALA A 1 97 ? 2.885 6.23 -7.809 1 98.88 97 ALA A O 1
ATOM 749 N N . LYS A 1 98 ? 4.375 4.59 -7.543 1 98.81 98 LYS A N 1
ATOM 750 C CA . LYS A 1 98 ? 3.488 3.551 -8.062 1 98.81 98 LYS A CA 1
ATOM 751 C C . LYS A 1 98 ? 2.225 3.438 -7.211 1 98.81 98 LYS A C 1
ATOM 753 O O . LYS A 1 98 ? 1.117 3.354 -7.746 1 98.81 98 LYS A O 1
ATOM 758 N N . GLN A 1 99 ? 2.375 3.432 -5.938 1 98.81 99 GLN A N 1
ATOM 759 C CA . GLN A 1 99 ? 1.235 3.324 -5.035 1 98.81 99 GLN A CA 1
ATOM 760 C C . GLN A 1 99 ? 0.345 4.559 -5.121 1 98.81 99 GLN A C 1
ATOM 762 O O . GLN A 1 99 ? -0.879 4.445 -5.211 1 98.81 99 GLN A O 1
ATOM 767 N N . VAL A 1 100 ? 0.956 5.707 -5.145 1 98.94 100 VAL A N 1
ATOM 768 C CA . VAL A 1 100 ? 0.22 6.969 -5.191 1 98.94 100 VAL A CA 1
ATOM 769 C C . VAL A 1 100 ? -0.533 7.078 -6.516 1 98.94 100 VAL A C 1
ATOM 771 O O . VAL A 1 100 ? -1.712 7.438 -6.539 1 98.94 100 VAL A O 1
ATOM 774 N N . ALA A 1 101 ? 0.119 6.746 -7.59 1 98.88 101 ALA A N 1
ATOM 775 C CA . ALA A 1 101 ? -0.513 6.793 -8.906 1 98.88 101 ALA A CA 1
ATOM 776 C C . ALA A 1 101 ? -1.712 5.852 -8.969 1 98.88 101 ALA A C 1
ATOM 778 O O . ALA A 1 101 ? -2.779 6.23 -9.461 1 98.88 101 ALA A O 1
ATOM 779 N N . THR A 1 102 ? -1.519 4.652 -8.469 1 98.81 102 THR A N 1
ATOM 780 C CA . THR A 1 102 ? -2.598 3.67 -8.453 1 98.81 102 THR A CA 1
ATOM 781 C C . THR A 1 102 ? -3.779 4.176 -7.629 1 98.81 102 THR A C 1
ATOM 783 O O . THR A 1 102 ? -4.926 4.113 -8.07 1 98.81 102 THR A O 1
ATOM 786 N N . MET A 1 103 ? -3.49 4.711 -6.473 1 98.75 103 MET A N 1
ATOM 787 C CA . MET A 1 103 ? -4.543 5.227 -5.602 1 98.75 103 MET A CA 1
ATOM 788 C C . MET A 1 103 ? -5.281 6.383 -6.266 1 98.75 103 MET A C 1
ATOM 790 O O . MET A 1 103 ? -6.508 6.473 -6.172 1 98.75 103 MET A O 1
ATOM 794 N N . ALA A 1 104 ? -4.527 7.254 -6.887 1 98.88 104 ALA A N 1
ATOM 795 C CA . ALA A 1 104 ? -5.137 8.398 -7.559 1 98.88 104 ALA A CA 1
ATOM 796 C C . ALA A 1 104 ? -6.137 7.949 -8.617 1 98.88 104 ALA A C 1
ATOM 798 O O . ALA A 1 104 ? -7.258 8.453 -8.672 1 98.88 104 ALA A O 1
ATOM 799 N N . VAL A 1 105 ? -5.777 6.988 -9.383 1 98.81 105 VAL A N 1
ATOM 800 C CA . VAL A 1 105 ? -6.645 6.508 -10.453 1 98.81 105 VAL A CA 1
ATOM 801 C C . VAL A 1 105 ? -7.844 5.773 -9.859 1 98.81 105 VAL A C 1
ATOM 803 O O . VAL A 1 105 ? -8.992 6.078 -10.18 1 98.81 105 VAL A O 1
ATOM 806 N N . MET A 1 106 ? -7.609 4.883 -8.922 1 98.62 106 MET A N 1
ATOM 807 C CA . MET A 1 106 ? -8.664 4.004 -8.422 1 98.62 106 MET A CA 1
ATOM 808 C C . MET A 1 106 ? -9.648 4.777 -7.551 1 98.62 106 MET A C 1
ATOM 810 O O . MET A 1 106 ? -10.797 4.363 -7.383 1 98.62 106 MET A O 1
ATOM 814 N N . SER A 1 107 ? -9.211 5.895 -7 1 98.62 107 SER A N 1
ATOM 815 C CA . SER A 1 107 ? -10.094 6.727 -6.188 1 98.62 107 SER A CA 1
ATOM 816 C C . SER A 1 107 ? -10.773 7.801 -7.031 1 98.62 107 SER A C 1
ATOM 818 O O . SER A 1 107 ? -11.57 8.586 -6.523 1 98.62 107 SER A O 1
ATOM 820 N N . ARG A 1 108 ? -10.406 7.855 -8.328 1 97.94 108 ARG A N 1
ATOM 821 C CA . ARG A 1 108 ? -10.859 8.914 -9.227 1 97.94 108 ARG A CA 1
ATOM 822 C C . ARG A 1 108 ? -10.414 10.281 -8.734 1 97.94 108 ARG A C 1
ATOM 824 O O . ARG A 1 108 ? -11.219 11.203 -8.617 1 97.94 108 ARG A O 1
ATOM 831 N N . ASN A 1 109 ? -9.125 10.32 -8.32 1 97.88 109 ASN A N 1
ATOM 832 C CA . ASN A 1 109 ? -8.383 11.539 -8.031 1 97.88 109 ASN A CA 1
ATOM 833 C C . ASN A 1 109 ? -8.781 12.125 -6.676 1 97.88 109 ASN A C 1
ATOM 835 O O . ASN A 1 109 ? -8.773 13.344 -6.496 1 97.88 109 ASN A O 1
ATOM 839 N N . ARG A 1 110 ? -9.062 11.336 -5.73 1 98.56 110 ARG A N 1
ATOM 840 C CA . ARG A 1 110 ? -9.492 11.797 -4.414 1 98.56 110 ARG A CA 1
ATOM 841 C C . ARG A 1 110 ? -8.375 11.625 -3.387 1 98.56 110 ARG A C 1
ATOM 843 O O . ARG A 1 110 ? -8.641 11.445 -2.197 1 98.56 110 ARG A O 1
ATOM 850 N N . VAL A 1 111 ? -7.082 11.625 -3.867 1 98.62 111 VAL A N 1
ATOM 851 C CA . VAL A 1 111 ? -6.004 11.406 -2.908 1 98.62 111 VAL A CA 1
ATOM 852 C C . VAL A 1 111 ? -4.969 12.523 -3.027 1 98.62 111 VAL A C 1
ATOM 854 O O . VAL A 1 111 ? -4.777 13.086 -4.109 1 98.62 111 VAL A O 1
ATOM 857 N N . ALA A 1 112 ? -4.387 12.875 -1.954 1 98.75 112 ALA A N 1
ATOM 858 C CA . ALA A 1 112 ? -3.205 13.727 -1.834 1 98.75 112 ALA A CA 1
ATOM 859 C C . ALA A 1 112 ? -2.156 13.086 -0.929 1 98.75 112 ALA A C 1
ATOM 861 O O . ALA A 1 112 ? -2.398 12.031 -0.336 1 98.75 112 ALA A O 1
ATOM 862 N N . LEU A 1 113 ? -1.008 13.625 -0.958 1 98.81 113 LEU A N 1
ATOM 863 C CA . LEU A 1 113 ? 0.073 13.062 -0.154 1 98.81 113 LEU A CA 1
ATOM 864 C C . LEU A 1 113 ? 0.657 14.117 0.781 1 98.81 113 LEU A C 1
ATOM 866 O O . LEU A 1 113 ? 1.228 15.109 0.324 1 98.81 113 LEU A O 1
ATOM 870 N N . GLY A 1 114 ? 0.416 13.969 2.092 1 98.69 114 GLY A N 1
ATOM 871 C CA . GLY A 1 114 ? 1.155 14.734 3.082 1 98.69 114 GLY A CA 1
ATOM 872 C C . GLY A 1 114 ? 2.439 14.062 3.523 1 98.69 114 GLY A C 1
ATOM 873 O O . GLY A 1 114 ? 2.414 12.945 4.047 1 98.69 114 GLY A O 1
ATOM 874 N N . VAL A 1 115 ? 3.496 14.742 3.395 1 98.38 115 VAL A N 1
ATOM 875 C CA . VAL A 1 115 ? 4.824 14.164 3.559 1 98.38 115 VAL A CA 1
ATOM 876 C C . VAL A 1 115 ? 5.473 14.711 4.828 1 98.38 115 VAL A C 1
ATOM 878 O O . VAL A 1 115 ? 5.363 15.898 5.125 1 98.38 115 VAL A O 1
ATOM 881 N N . GLY A 1 116 ? 6.121 13.781 5.52 1 96.19 116 GLY A N 1
ATOM 882 C CA . GLY A 1 116 ? 6.965 14.117 6.656 1 96.19 116 GLY A CA 1
ATOM 883 C C . GLY A 1 116 ? 8.273 13.352 6.668 1 96.19 116 GLY A C 1
ATOM 884 O O . GLY A 1 116 ? 8.484 12.461 5.84 1 96.19 116 GLY A O 1
ATOM 885 N N . LEU A 1 117 ? 9.32 13.641 7.559 1 93.62 117 LEU A N 1
ATOM 886 C CA . LEU A 1 117 ? 10.68 13.117 7.5 1 93.62 117 LEU A CA 1
ATOM 887 C C . LEU A 1 117 ? 10.945 12.148 8.648 1 93.62 117 LEU A C 1
ATOM 889 O O . LEU A 1 117 ? 11.992 11.508 8.703 1 93.62 117 LEU A O 1
ATOM 893 N N . SER A 1 118 ? 10.031 11.844 9.469 1 90.12 118 SER A N 1
ATOM 894 C CA . SER A 1 118 ? 10.203 11 10.648 1 90.12 118 SER A CA 1
ATOM 895 C C . SER A 1 118 ? 11.164 11.648 11.648 1 90.12 118 SER A C 1
ATOM 897 O O . SER A 1 118 ? 12.156 12.266 11.25 1 90.12 118 SER A O 1
ATOM 899 N N . TRP A 1 119 ? 11.008 11.453 12.922 1 89 119 TRP A N 1
ATOM 900 C CA . TRP A 1 119 ? 11.852 11.984 13.984 1 89 119 TRP A CA 1
ATOM 901 C C . TRP A 1 119 ? 12.609 10.867 14.695 1 89 119 TRP A C 1
ATOM 903 O O . TRP A 1 119 ? 13.461 11.125 15.547 1 89 119 TRP A O 1
ATOM 913 N N . ILE A 1 120 ? 12.359 9.648 14.375 1 94.25 120 ILE A N 1
ATOM 914 C CA . ILE A 1 120 ? 12.867 8.508 15.125 1 94.25 120 ILE A CA 1
ATOM 915 C C . ILE A 1 120 ? 14.109 7.953 14.438 1 94.25 120 ILE A C 1
ATOM 917 O O . ILE A 1 120 ? 14.016 7.348 13.367 1 94.25 120 ILE A O 1
ATOM 921 N N . PRO A 1 121 ? 15.281 7.973 15.062 1 96.5 121 PRO A N 1
ATOM 922 C CA . PRO A 1 121 ? 16.5 7.422 14.469 1 96.5 121 PRO A CA 1
ATOM 923 C C . PRO A 1 121 ? 16.406 5.922 14.195 1 96.5 121 PRO A C 1
ATOM 925 O O . PRO A 1 121 ? 16.906 5.441 13.18 1 96.5 121 PRO A O 1
ATOM 928 N N . GLU A 1 122 ? 15.766 5.176 15.023 1 97.19 122 GLU A N 1
ATOM 929 C CA . GLU A 1 122 ? 15.641 3.725 14.906 1 97.19 122 GLU A CA 1
ATOM 930 C C . GLU A 1 122 ? 14.875 3.342 13.641 1 97.19 122 GLU A C 1
ATOM 932 O O . GLU A 1 122 ? 15.133 2.295 13.047 1 97.19 122 GLU A O 1
ATOM 937 N N . GLU A 1 123 ? 13.922 4.188 13.188 1 97.56 123 GLU A N 1
ATOM 938 C CA . GLU A 1 123 ? 13.227 3.912 11.93 1 97.56 123 GLU A CA 1
ATOM 939 C C . GLU A 1 123 ? 14.203 3.857 10.758 1 97.56 123 GLU A C 1
ATOM 941 O O . GLU A 1 123 ? 14.086 2.994 9.891 1 97.56 123 GLU A O 1
ATOM 946 N N . PHE A 1 124 ? 15.156 4.746 10.805 1 98 124 PHE A N 1
ATOM 947 C CA . PHE A 1 124 ? 16.156 4.789 9.742 1 98 124 PHE A CA 1
ATOM 948 C C . PHE A 1 124 ? 17.109 3.611 9.844 1 98 124 PHE A C 1
ATOM 950 O O . PHE A 1 124 ? 17.375 2.936 8.852 1 98 124 PHE A O 1
ATOM 957 N N . THR A 1 125 ? 17.547 3.316 11.039 1 97.75 125 THR A N 1
ATOM 958 C CA . THR A 1 125 ? 18.469 2.209 11.25 1 97.75 125 THR A CA 1
ATOM 959 C C . THR A 1 125 ? 17.828 0.881 10.867 1 97.75 125 THR A C 1
ATOM 961 O O . THR A 1 125 ? 18.422 0.074 10.156 1 97.75 125 THR A O 1
ATOM 964 N N . PHE A 1 126 ? 16.578 0.713 11.281 1 98.31 126 PHE A N 1
ATOM 965 C CA . PHE A 1 126 ? 15.898 -0.569 11.102 1 98.31 126 PHE A CA 1
ATOM 966 C C . PHE A 1 126 ? 15.5 -0.769 9.648 1 98.31 126 PHE A C 1
ATOM 968 O O . PHE A 1 126 ? 15.375 -1.904 9.18 1 98.31 126 PHE A O 1
ATOM 975 N N . THR A 1 127 ? 15.305 0.313 8.875 1 97.69 127 THR A N 1
ATOM 976 C CA . THR A 1 127 ? 14.922 0.19 7.469 1 97.69 127 THR A CA 1
ATOM 977 C C . THR A 1 127 ? 16.125 0.359 6.559 1 97.69 127 THR A C 1
ATOM 979 O O . THR A 1 127 ? 16 0.366 5.336 1 97.69 127 THR A O 1
ATOM 982 N N . GLY A 1 128 ? 17.25 0.555 7.113 1 96.44 128 GLY A N 1
ATOM 983 C CA . GLY A 1 128 ? 18.484 0.637 6.348 1 96.44 128 GLY A CA 1
ATOM 984 C C . GLY A 1 128 ? 18.594 1.917 5.543 1 96.44 128 GLY A C 1
ATOM 985 O O . GLY A 1 128 ? 19.141 1.912 4.438 1 96.44 128 GLY A O 1
ATOM 986 N N . THR A 1 129 ? 18.016 2.998 6.035 1 96.25 129 THR A N 1
ATOM 987 C CA . THR A 1 129 ? 18.109 4.297 5.379 1 96.25 129 THR A CA 1
ATOM 988 C C . THR A 1 129 ? 18.891 5.277 6.25 1 96.25 129 THR A C 1
ATOM 990 O O . THR A 1 129 ? 19.141 5.012 7.43 1 96.25 129 THR A O 1
ATOM 993 N N . GLU A 1 130 ? 19.359 6.379 5.637 1 96.56 130 GLU A N 1
ATOM 994 C CA . GLU A 1 130 ? 20.219 7.336 6.336 1 96.56 130 GLU A CA 1
ATOM 995 C C . GLU A 1 130 ? 19.406 8.547 6.809 1 96.56 130 GLU A C 1
ATOM 997 O O . GLU A 1 130 ? 18.781 9.234 6.004 1 96.56 130 GLU A O 1
ATOM 1002 N N . MET A 1 131 ? 19.516 8.797 8.094 1 96.88 131 MET A N 1
ATOM 1003 C CA . MET A 1 131 ? 18.766 9.922 8.648 1 96.88 131 MET A CA 1
ATOM 1004 C C . MET A 1 131 ? 19.391 11.25 8.234 1 96.88 131 MET A C 1
ATOM 1006 O O . MET A 1 131 ? 18.688 12.227 7.984 1 96.88 131 MET A O 1
ATOM 1010 N N . ARG A 1 132 ? 20.703 11.281 8.141 1 96.56 132 ARG A N 1
ATOM 1011 C CA . ARG A 1 132 ? 21.422 12.531 7.914 1 96.56 132 ARG A CA 1
ATOM 1012 C C . ARG A 1 132 ? 21.016 13.172 6.598 1 96.56 132 ARG A C 1
ATOM 1014 O O . ARG A 1 132 ? 20.906 14.398 6.504 1 96.56 132 ARG A O 1
ATOM 1021 N N . THR A 1 133 ? 20.719 12.391 5.629 1 97.62 133 THR A N 1
ATOM 1022 C CA . THR A 1 133 ? 20.438 12.922 4.301 1 97.62 133 THR A CA 1
ATOM 1023 C C . THR A 1 133 ? 18.938 12.906 4.027 1 97.62 133 THR A C 1
ATOM 1025 O O . THR A 1 133 ? 18.5 13.102 2.885 1 97.62 133 THR A O 1
ATOM 1028 N N . ARG A 1 134 ? 18.109 12.695 5.047 1 97.75 134 ARG A N 1
ATOM 1029 C CA . ARG A 1 134 ? 16.672 12.469 4.855 1 97.75 134 ARG A CA 1
ATOM 1030 C C . ARG A 1 134 ? 16.016 13.672 4.203 1 97.75 134 ARG A C 1
ATOM 1032 O O . ARG A 1 134 ? 15.102 13.516 3.385 1 97.75 134 ARG A O 1
ATOM 1039 N N . GLY A 1 135 ? 16.422 14.875 4.535 1 97.69 135 GLY A N 1
ATOM 1040 C CA . GLY A 1 135 ? 15.844 16.062 3.938 1 97.69 135 GLY A CA 1
ATOM 1041 C C . GLY A 1 135 ? 16.078 16.156 2.441 1 97.69 135 GLY A C 1
ATOM 1042 O O . GLY A 1 135 ? 15.125 16.25 1.665 1 97.69 135 GLY A O 1
ATOM 1043 N N . ALA A 1 136 ? 17.328 16.062 2.037 1 98.19 136 ALA A N 1
ATOM 1044 C CA . ALA A 1 136 ? 17.703 16.156 0.627 1 98.19 136 ALA A CA 1
ATOM 1045 C C . ALA A 1 136 ? 17.062 15.023 -0.181 1 98.19 136 ALA A C 1
ATOM 1047 O O . ALA A 1 136 ? 16.594 15.234 -1.301 1 98.19 136 ALA A O 1
ATOM 1048 N N . ARG A 1 137 ? 17.031 13.852 0.392 1 98.44 137 ARG A N 1
ATOM 1049 C CA . ARG A 1 137 ? 16.406 12.711 -0.278 1 98.44 137 ARG A CA 1
ATOM 1050 C C . ARG A 1 137 ? 14.906 12.938 -0.442 1 98.44 137 ARG A C 1
ATOM 1052 O O . ARG A 1 137 ? 14.328 12.57 -1.466 1 98.44 137 ARG A O 1
ATOM 1059 N N . THR A 1 138 ? 14.297 13.516 0.555 1 98.56 138 THR A N 1
ATOM 1060 C CA . THR A 1 138 ? 12.867 13.789 0.492 1 98.56 138 THR A CA 1
ATOM 1061 C C . THR A 1 138 ? 12.555 14.797 -0.616 1 98.56 138 THR A C 1
ATOM 1063 O O . THR A 1 138 ? 11.578 14.633 -1.353 1 98.56 138 THR A O 1
ATOM 1066 N N . ASP A 1 139 ? 13.359 15.812 -0.757 1 98.69 139 ASP A N 1
ATOM 1067 C CA . ASP A 1 139 ? 13.156 16.797 -1.824 1 98.69 139 ASP A CA 1
ATOM 1068 C C . ASP A 1 139 ? 13.156 16.109 -3.193 1 98.69 139 ASP A C 1
ATOM 1070 O O . ASP A 1 139 ? 12.234 16.312 -3.99 1 98.69 139 ASP A O 1
ATOM 1074 N N . GLU A 1 140 ? 14.18 15.273 -3.436 1 98.81 140 GLU A N 1
ATOM 1075 C CA . GLU A 1 140 ? 14.273 14.57 -4.711 1 98.81 140 GLU A CA 1
ATOM 1076 C C . GLU A 1 140 ? 13.109 13.594 -4.883 1 98.81 140 GLU A C 1
ATOM 1078 O O . GLU A 1 140 ? 12.57 13.445 -5.98 1 98.81 140 GLU A O 1
ATOM 1083 N N . ALA A 1 141 ? 12.727 12.945 -3.812 1 98.88 141 ALA A N 1
ATOM 1084 C CA . ALA A 1 141 ? 11.617 12 -3.865 1 98.88 141 ALA A CA 1
ATOM 1085 C C . ALA A 1 141 ? 10.32 12.695 -4.258 1 98.88 141 ALA A C 1
ATOM 1087 O O . ALA A 1 141 ? 9.531 12.164 -5.043 1 98.88 141 ALA A O 1
ATOM 1088 N N . ILE A 1 142 ? 10.102 13.859 -3.711 1 98.81 142 ILE A N 1
ATOM 1089 C CA . ILE A 1 142 ? 8.914 14.648 -4.031 1 98.81 142 ILE A CA 1
ATOM 1090 C C . ILE A 1 142 ? 8.914 14.992 -5.52 1 98.81 142 ILE A C 1
ATOM 1092 O O . ILE A 1 142 ? 7.883 14.859 -6.191 1 98.81 142 ILE A O 1
ATOM 1096 N N . GLU A 1 143 ? 10.031 15.367 -6.051 1 98.81 143 GLU A N 1
ATOM 1097 C CA . GLU A 1 143 ? 10.133 15.688 -7.473 1 98.81 143 GLU A CA 1
ATOM 1098 C C . GLU A 1 143 ? 9.805 14.469 -8.336 1 98.81 143 GLU A C 1
ATOM 1100 O O . GLU A 1 143 ? 9.125 14.594 -9.352 1 98.81 143 GLU A O 1
ATOM 1105 N N . ILE A 1 144 ? 10.258 13.352 -7.918 1 98.88 144 ILE A N 1
ATOM 1106 C CA . ILE A 1 144 ? 10.023 12.109 -8.648 1 98.88 144 ILE A CA 1
ATOM 1107 C C . ILE A 1 144 ? 8.539 11.773 -8.633 1 98.88 144 ILE A C 1
ATOM 1109 O O . ILE A 1 144 ? 7.953 11.461 -9.672 1 98.88 144 ILE A O 1
ATOM 1113 N N . ILE A 1 145 ? 7.895 11.844 -7.461 1 98.88 145 ILE A N 1
ATOM 1114 C CA . ILE A 1 145 ? 6.473 11.523 -7.34 1 98.88 145 ILE A CA 1
ATOM 1115 C C . ILE A 1 145 ? 5.652 12.516 -8.156 1 98.88 145 ILE A C 1
ATOM 1117 O O . ILE A 1 145 ? 4.703 12.125 -8.844 1 98.88 145 ILE A O 1
ATOM 1121 N N . LYS A 1 146 ? 6.02 13.789 -8.164 1 98.69 146 LYS A N 1
ATOM 1122 C CA . LYS A 1 146 ? 5.324 14.805 -8.953 1 98.69 146 LYS A CA 1
ATOM 1123 C C . LYS A 1 146 ? 5.449 14.508 -10.453 1 98.69 146 LYS A C 1
ATOM 1125 O O . LYS A 1 146 ? 4.504 14.727 -11.211 1 98.69 146 LYS A O 1
ATOM 1130 N N . ALA A 1 147 ? 6.621 14.016 -10.844 1 98.69 147 ALA A N 1
ATOM 1131 C CA . ALA A 1 147 ? 6.84 13.711 -12.258 1 98.69 147 ALA A CA 1
ATOM 1132 C C . ALA A 1 147 ? 5.969 12.539 -12.711 1 98.69 147 ALA A C 1
ATOM 1134 O O . ALA A 1 147 ? 5.367 12.586 -13.789 1 98.69 147 ALA A O 1
ATOM 1135 N N . VAL A 1 148 ? 5.883 11.516 -11.883 1 98.38 148 VAL A N 1
ATOM 1136 C CA . VAL A 1 148 ? 5.102 10.328 -12.211 1 98.38 148 VAL A CA 1
ATOM 1137 C C . VAL A 1 148 ? 3.611 10.664 -12.172 1 98.38 148 VAL A C 1
ATOM 1139 O O . VAL A 1 148 ? 2.836 10.18 -13 1 98.38 148 VAL A O 1
ATOM 1142 N N . CYS A 1 149 ? 3.188 11.523 -11.258 1 98.69 149 CYS A N 1
ATOM 1143 C CA . CYS A 1 149 ? 1.784 11.836 -11.016 1 98.69 149 CYS A CA 1
ATOM 1144 C C . CYS A 1 149 ? 1.446 13.242 -11.492 1 98.69 149 CYS A C 1
ATOM 1146 O O . CYS A 1 149 ? 0.699 13.961 -10.828 1 98.69 149 CYS A O 1
ATOM 1148 N N . ALA A 1 150 ? 1.913 13.641 -12.602 1 98.06 150 ALA A N 1
ATOM 1149 C CA . ALA A 1 150 ? 1.867 15.008 -13.109 1 98.06 150 ALA A CA 1
ATOM 1150 C C . ALA A 1 150 ? 0.48 15.352 -13.641 1 98.06 150 ALA A C 1
ATOM 1152 O O . ALA A 1 150 ? 0.199 16.5 -13.969 1 98.06 150 ALA A O 1
ATOM 1153 N N . GLY A 1 151 ? -0.383 14.359 -13.805 1 98.12 151 GLY A N 1
ATOM 1154 C CA . GLY A 1 151 ? -1.738 14.641 -14.25 1 98.12 151 GLY A CA 1
ATOM 1155 C C . GLY A 1 151 ? -1.885 14.625 -15.766 1 98.12 151 GLY A C 1
ATOM 1156 O O . GLY A 1 151 ? -2.744 15.32 -16.312 1 98.12 151 GLY A O 1
ATOM 1157 N N . ARG A 1 152 ? -1.057 13.836 -16.438 1 97.69 152 ARG A N 1
ATOM 1158 C CA . ARG A 1 152 ? -1.098 13.734 -17.891 1 97.69 152 ARG A CA 1
ATOM 1159 C C . ARG A 1 152 ? -1.144 12.273 -18.344 1 97.69 152 ARG A C 1
ATOM 1161 O O . ARG A 1 152 ? -0.79 11.961 -19.484 1 97.69 152 ARG A O 1
ATOM 1168 N N . GLY A 1 153 ? -1.575 11.414 -17.438 1 97.5 153 GLY A N 1
ATOM 1169 C CA . GLY A 1 153 ? -1.513 9.984 -17.734 1 97.5 153 GLY A CA 1
ATOM 1170 C C . GLY A 1 153 ? -0.101 9.43 -17.703 1 97.5 153 GLY A C 1
ATOM 1171 O O . GLY A 1 153 ? 0.827 10.109 -17.25 1 97.5 153 GLY A O 1
ATOM 1172 N N . PRO A 1 154 ? 0.055 8.148 -18.109 1 97.88 154 PRO A N 1
ATOM 1173 C CA . PRO A 1 154 ? 1.389 7.547 -18.109 1 97.88 154 PRO A CA 1
ATOM 1174 C C . PRO A 1 154 ? 2.332 8.203 -19.109 1 97.88 154 PRO A C 1
ATOM 1176 O O . PRO A 1 154 ? 1.962 8.398 -20.281 1 97.88 154 PRO A O 1
ATOM 1179 N N . GLU A 1 155 ? 3.5 8.586 -18.625 1 98.19 155 GLU A N 1
ATOM 1180 C CA . GLU A 1 155 ? 4.551 9.18 -19.438 1 98.19 155 GLU A CA 1
ATOM 1181 C C . GLU A 1 155 ? 5.922 8.617 -19.078 1 98.19 155 GLU A C 1
ATOM 1183 O O . GLU A 1 155 ? 6.098 8.047 -18 1 98.19 155 GLU A O 1
ATOM 1188 N N . TRP A 1 156 ? 6.82 8.727 -20.094 1 98.56 156 TRP A N 1
ATOM 1189 C CA . TRP A 1 156 ? 8.203 8.398 -19.766 1 98.56 156 TRP A CA 1
ATOM 1190 C C . TRP A 1 156 ? 8.797 9.422 -18.797 1 98.56 156 TRP A C 1
ATOM 1192 O O . TRP A 1 156 ? 8.695 10.633 -19.031 1 98.56 156 TRP A O 1
ATOM 1202 N N . VAL A 1 157 ? 9.328 8.914 -17.734 1 98.56 157 VAL A N 1
ATOM 1203 C CA . VAL A 1 157 ? 9.969 9.75 -16.719 1 98.56 157 VAL A CA 1
ATOM 1204 C C . VAL A 1 157 ? 11.391 9.266 -16.469 1 98.56 157 VAL A C 1
ATOM 1206 O O . VAL A 1 157 ? 11.648 8.055 -16.469 1 98.56 157 VAL A O 1
ATOM 1209 N N . GLU A 1 158 ? 12.336 10.133 -16.328 1 98.75 158 GLU A N 1
ATOM 1210 C CA . GLU A 1 158 ? 13.695 9.852 -15.875 1 98.75 158 GLU A CA 1
ATOM 1211 C C . GLU A 1 158 ? 14.148 10.867 -14.828 1 98.75 158 GLU A C 1
ATOM 1213 O O . GLU A 1 158 ? 13.555 11.938 -14.703 1 98.75 158 GLU A O 1
ATOM 1218 N N . TYR A 1 159 ? 15.062 10.547 -14.07 1 98.81 159 TYR A N 1
ATOM 1219 C CA . TYR A 1 159 ? 15.531 11.43 -13.016 1 98.81 159 TYR A CA 1
ATOM 1220 C C . TYR A 1 159 ? 17.016 11.188 -12.719 1 98.81 159 TYR A C 1
ATOM 1222 O O . TYR A 1 159 ? 17.422 10.039 -12.516 1 98.81 159 TYR A O 1
ATOM 1230 N N . HIS A 1 160 ? 17.766 12.234 -12.734 1 98.75 160 HIS A N 1
ATOM 1231 C CA . HIS A 1 160 ? 19.203 12.172 -12.477 1 98.75 160 HIS A CA 1
ATOM 1232 C C . HIS A 1 160 ? 19.609 13.156 -11.383 1 98.75 160 HIS A C 1
ATOM 1234 O O . HIS A 1 160 ? 20.109 14.25 -11.68 1 98.75 160 HIS A O 1
ATOM 1240 N N . GLY A 1 161 ? 19.359 12.727 -10.125 1 98.62 161 GLY A N 1
ATOM 1241 C CA . GLY A 1 161 ? 19.719 13.539 -8.969 1 98.62 161 GLY A CA 1
ATOM 1242 C C . GLY A 1 161 ? 20.906 12.992 -8.203 1 98.62 161 GLY A C 1
ATOM 1243 O O . GLY A 1 161 ? 21.594 12.094 -8.672 1 98.62 161 GLY A O 1
ATOM 1244 N N . LYS A 1 162 ? 21.203 13.602 -7.016 1 98.25 162 LYS A N 1
ATOM 1245 C CA . LYS A 1 162 ? 22.312 13.203 -6.152 1 98.25 162 LYS A CA 1
ATOM 1246 C C . LYS A 1 162 ? 22 11.875 -5.457 1 98.25 162 LYS A C 1
ATOM 1248 O O . LYS A 1 162 ? 22.891 11.031 -5.309 1 98.25 162 LYS A O 1
ATOM 1253 N N . HIS A 1 163 ? 20.75 11.672 -5.074 1 98.19 163 HIS A N 1
ATOM 1254 C CA . HIS A 1 163 ? 20.391 10.531 -4.246 1 98.19 163 HIS A CA 1
ATOM 1255 C C . HIS A 1 163 ? 19.625 9.477 -5.051 1 98.19 163 HIS A C 1
ATOM 1257 O O . HIS A 1 163 ? 19.641 8.297 -4.703 1 98.19 163 HIS A O 1
ATOM 1263 N N . TYR A 1 164 ? 18.938 9.922 -6.055 1 98.56 164 TYR A N 1
ATOM 1264 C CA . TYR A 1 164 ? 18.203 9.023 -6.938 1 98.56 164 TYR A CA 1
ATOM 1265 C C . TYR A 1 164 ? 18.609 9.242 -8.391 1 98.56 164 TYR A C 1
ATOM 1267 O O . TYR A 1 164 ? 18.797 10.383 -8.828 1 98.56 164 TYR A O 1
ATOM 1275 N N . ASP A 1 165 ? 18.781 8.102 -9.031 1 98.69 165 ASP A N 1
ATOM 1276 C CA . ASP A 1 165 ? 19.25 8.117 -10.414 1 98.69 165 ASP A CA 1
ATOM 1277 C C . ASP A 1 165 ? 18.672 6.945 -11.203 1 98.69 165 ASP A C 1
ATOM 1279 O O . ASP A 1 165 ? 18.953 5.785 -10.906 1 98.69 165 ASP A O 1
ATOM 1283 N N . PHE A 1 166 ? 17.859 7.266 -12.172 1 98.69 166 PHE A N 1
ATOM 1284 C CA . PHE A 1 166 ? 17.297 6.211 -13.016 1 98.69 166 PHE A CA 1
ATOM 1285 C C . PHE A 1 166 ? 17.016 6.73 -14.414 1 98.69 166 PHE A C 1
ATOM 1287 O O . PHE A 1 166 ? 16.703 7.906 -14.602 1 98.69 166 PHE A O 1
ATOM 1294 N N . ASP A 1 167 ? 17.125 5.863 -15.414 1 98.44 167 ASP A N 1
ATOM 1295 C CA . ASP A 1 167 ? 16.812 6.168 -16.797 1 98.44 167 ASP A CA 1
ATOM 1296 C C . ASP A 1 167 ? 15.305 6.098 -17.062 1 98.44 167 ASP A C 1
ATOM 1298 O O . ASP A 1 167 ? 14.523 5.867 -16.125 1 98.44 167 ASP A O 1
ATOM 1302 N N . ALA A 1 168 ? 14.945 6.293 -18.297 1 98.62 168 ALA A N 1
ATOM 1303 C CA . ALA A 1 168 ? 13.539 6.441 -18.672 1 98.62 168 ALA A CA 1
ATOM 1304 C C . ALA A 1 168 ? 12.734 5.199 -18.297 1 98.62 168 ALA A C 1
ATOM 1306 O O . ALA A 1 168 ? 13.141 4.074 -18.594 1 98.62 168 ALA A O 1
ATOM 1307 N N . LEU A 1 169 ? 11.594 5.434 -17.641 1 98.62 169 LEU A N 1
ATOM 1308 C CA . LEU A 1 169 ? 10.641 4.391 -17.281 1 98.62 169 LEU A CA 1
ATOM 1309 C C . LEU A 1 169 ? 9.219 4.93 -17.266 1 98.62 169 LEU A C 1
ATOM 1311 O O . LEU A 1 169 ? 9.008 6.145 -17.344 1 98.62 169 LEU A O 1
ATOM 1315 N N . MET A 1 170 ? 8.242 4.02 -17.297 1 98.69 170 MET A N 1
ATOM 1316 C CA . MET A 1 170 ? 6.844 4.422 -17.234 1 98.69 170 MET A CA 1
ATOM 1317 C C . MET A 1 170 ? 6.105 3.686 -16.125 1 98.69 170 MET A C 1
ATOM 1319 O O . MET A 1 170 ? 6.324 2.492 -15.914 1 98.69 170 MET A O 1
ATOM 1323 N N . ILE A 1 171 ? 5.328 4.363 -15.367 1 98.62 171 ILE A N 1
ATOM 1324 C CA . ILE A 1 171 ? 4.402 3.799 -14.391 1 98.62 171 ILE A CA 1
ATOM 1325 C C . ILE A 1 171 ? 2.965 3.988 -14.875 1 98.62 171 ILE A C 1
ATOM 1327 O O . ILE A 1 171 ? 2.557 5.105 -15.203 1 98.62 171 ILE A O 1
ATOM 1331 N N . SER A 1 172 ? 2.295 2.908 -15 1 98.12 172 SER A N 1
ATOM 1332 C CA . SER A 1 172 ? 0.885 2.883 -15.375 1 98.12 172 SER A CA 1
ATOM 1333 C C . SER A 1 172 ? 0.077 2 -14.43 1 98.12 172 SER A C 1
ATOM 1335 O O . SER A 1 172 ? 0.521 0.913 -14.055 1 98.12 172 SER A O 1
ATOM 1337 N N . PRO A 1 173 ? -1.135 2.441 -14.086 1 98.06 173 PRO A N 1
ATOM 1338 C CA . PRO A 1 173 ? -1.827 3.658 -14.516 1 98.06 173 PRO A CA 1
ATOM 1339 C C . PRO A 1 173 ? -1.284 4.914 -13.844 1 98.06 173 PRO A C 1
ATOM 1341 O O . PRO A 1 173 ? -0.511 4.824 -12.891 1 98.06 173 PRO A O 1
ATOM 1344 N N . ALA A 1 174 ? -1.573 6.012 -14.359 1 98.31 174 ALA A N 1
ATOM 1345 C CA . ALA A 1 174 ? -1.227 7.316 -13.805 1 98.31 174 ALA A CA 1
ATOM 1346 C C . ALA A 1 174 ? -2.402 8.281 -13.898 1 98.31 174 ALA A C 1
ATOM 1348 O O . ALA A 1 174 ? -3.244 8.164 -14.789 1 98.31 174 ALA A O 1
ATOM 1349 N N . PRO A 1 175 ? -2.502 9.219 -12.992 1 98.31 175 PRO A N 1
ATOM 1350 C CA . PRO A 1 175 ? -3.686 10.078 -12.898 1 98.31 175 PRO A CA 1
ATOM 1351 C C . PRO A 1 175 ? -3.752 11.109 -14.023 1 98.31 175 PRO A C 1
ATOM 1353 O O . PRO A 1 175 ? -2.721 11.461 -14.602 1 98.31 175 PRO A O 1
ATOM 1356 N N . GLU A 1 176 ? -4.957 11.617 -14.234 1 96.44 176 GLU A N 1
ATOM 1357 C CA . GLU A 1 176 ? -5.199 12.602 -15.289 1 96.44 176 GLU A CA 1
ATOM 1358 C C . GLU A 1 176 ? -5.129 14.023 -14.742 1 96.44 176 GLU A C 1
ATOM 1360 O O . GLU A 1 176 ? -5.227 14.984 -15.5 1 96.44 176 GLU A O 1
ATOM 1365 N N . ILE A 1 177 ? -5.055 14.227 -13.516 1 98.31 177 ILE A N 1
ATOM 1366 C CA . ILE A 1 177 ? -4.773 15.5 -12.859 1 98.31 177 ILE A CA 1
ATOM 1367 C C . ILE A 1 177 ? -3.646 15.32 -11.844 1 98.31 177 ILE A C 1
ATOM 1369 O O . ILE A 1 177 ? -3.434 14.219 -11.336 1 98.31 177 ILE A O 1
ATOM 1373 N N . PRO A 1 178 ? -2.926 16.375 -11.562 1 98.56 178 PRO A N 1
ATOM 1374 C CA . PRO A 1 178 ? -1.812 16.234 -10.617 1 98.56 178 PRO A CA 1
ATOM 1375 C C . PRO A 1 178 ? -2.266 15.789 -9.227 1 98.56 178 PRO A C 1
ATOM 1377 O O . PRO A 1 178 ? -3.326 16.203 -8.758 1 98.56 178 PRO A O 1
ATOM 1380 N N . VAL A 1 179 ? -1.489 14.953 -8.602 1 98.81 179 VAL A N 1
ATOM 1381 C CA . VAL A 1 179 ? -1.728 14.602 -7.203 1 98.81 179 VAL A CA 1
ATOM 1382 C C . VAL A 1 179 ? -1.119 15.664 -6.289 1 98.81 179 VAL A C 1
ATOM 1384 O O . VAL A 1 179 ? 0.083 15.93 -6.355 1 98.81 179 VAL A O 1
ATOM 1387 N N . PRO A 1 180 ? -1.924 16.312 -5.449 1 98.75 180 PRO A N 1
ATOM 1388 C CA . PRO A 1 180 ? -1.376 17.328 -4.555 1 98.75 180 PRO A CA 1
ATOM 1389 C C . PRO A 1 180 ? -0.419 16.75 -3.514 1 98.75 180 PRO A C 1
ATOM 1391 O O . PRO A 1 180 ? -0.649 15.656 -3.002 1 98.75 180 PRO A O 1
ATOM 1394 N N . ILE A 1 181 ? 0.618 17.516 -3.236 1 98.81 181 ILE A N 1
ATOM 1395 C CA . ILE A 1 181 ? 1.578 17.141 -2.201 1 98.81 181 ILE A CA 1
ATOM 1396 C C . ILE A 1 181 ? 1.659 18.25 -1.154 1 98.81 181 ILE A C 1
ATOM 1398 O O . ILE A 1 181 ? 1.833 19.422 -1.495 1 98.81 181 ILE A O 1
ATOM 1402 N N . TYR A 1 182 ? 1.473 17.875 0.083 1 98.75 182 TYR A N 1
ATOM 1403 C CA . TYR A 1 182 ? 1.635 18.75 1.237 1 98.75 182 TYR A CA 1
ATOM 1404 C C . TYR A 1 182 ? 2.891 18.391 2.023 1 98.75 182 TYR A C 1
ATOM 1406 O O . TYR A 1 182 ? 3.355 17.25 1.977 1 98.75 182 TYR A O 1
ATOM 1414 N N . ILE A 1 183 ? 3.41 19.406 2.68 1 98.5 183 ILE A N 1
ATOM 1415 C CA . ILE A 1 183 ? 4.59 19.172 3.506 1 98.5 183 ILE A CA 1
ATOM 1416 C C . ILE A 1 183 ? 4.273 19.516 4.961 1 98.5 183 ILE A C 1
ATOM 1418 O O . ILE A 1 183 ? 3.717 20.562 5.25 1 98.5 183 ILE A O 1
ATOM 1422 N N . GLY A 1 184 ? 4.602 18.516 5.773 1 95.81 184 GLY A N 1
ATOM 1423 C CA . GLY A 1 184 ? 4.402 18.75 7.195 1 95.81 184 GLY A CA 1
ATOM 1424 C C . GLY A 1 184 ? 5.609 19.359 7.879 1 95.81 184 GLY A C 1
ATOM 1425 O O . GLY A 1 184 ? 6.727 19.281 7.371 1 95.81 184 GLY A O 1
ATOM 1426 N N . GLY A 1 185 ? 5.266 20 9.008 1 90 185 GLY A N 1
ATOM 1427 C CA . GLY A 1 185 ? 6.324 20.438 9.906 1 90 185 GLY A CA 1
ATOM 1428 C C . GLY A 1 185 ? 6.391 21.953 10.055 1 90 185 GLY A C 1
ATOM 1429 O O . GLY A 1 185 ? 5.879 22.688 9.211 1 90 185 GLY A O 1
ATOM 1430 N N . HIS A 1 186 ? 7.105 22.375 11.18 1 92.81 186 HIS A N 1
ATOM 1431 C CA . HIS A 1 186 ? 7.168 23.781 11.531 1 92.81 186 HIS A CA 1
ATOM 1432 C C . HIS A 1 186 ? 8.602 24.297 11.477 1 92.81 186 HIS A C 1
ATOM 1434 O O . HIS A 1 186 ? 8.836 25.5 11.609 1 92.81 186 HIS A O 1
ATOM 1440 N N . SER A 1 187 ? 9.539 23.406 11.289 1 93.56 187 SER A N 1
ATOM 1441 C CA . SER A 1 187 ? 10.93 23.844 11.219 1 93.56 187 SER A CA 1
ATOM 1442 C C . SER A 1 187 ? 11.18 24.688 9.977 1 93.56 187 SER A C 1
ATOM 1444 O O . SER A 1 187 ? 10.453 24.578 8.984 1 93.56 187 SER A O 1
ATOM 1446 N N . GLU A 1 188 ? 12.188 25.531 10.109 1 96.75 188 GLU A N 1
ATOM 1447 C CA . GLU A 1 188 ? 12.523 26.391 8.984 1 96.75 188 GLU A CA 1
ATOM 1448 C C . GLU A 1 188 ? 12.781 25.578 7.719 1 96.75 188 GLU A C 1
ATOM 1450 O O . GLU A 1 188 ? 12.234 25.875 6.656 1 96.75 188 GLU A O 1
ATOM 1455 N N . PRO A 1 189 ? 13.594 24.484 7.773 1 96.12 189 PRO A N 1
ATOM 1456 C CA . PRO A 1 189 ? 13.773 23.688 6.562 1 96.12 189 PRO A CA 1
ATOM 1457 C C . PRO A 1 189 ? 12.461 23.109 6.035 1 96.12 189 PRO A C 1
ATOM 1459 O O . PRO A 1 189 ? 12.258 23.031 4.82 1 96.12 189 PRO A O 1
ATOM 1462 N N . GLY A 1 190 ? 11.562 22.703 6.922 1 96.5 190 GLY A N 1
ATOM 1463 C CA . GLY A 1 190 ? 10.266 22.203 6.508 1 96.5 190 GLY A CA 1
ATOM 1464 C C . GLY A 1 190 ? 9.406 23.25 5.82 1 96.5 190 GLY A C 1
ATOM 1465 O O . GLY A 1 190 ? 8.789 22.969 4.789 1 96.5 190 GLY A O 1
ATOM 1466 N N . LEU A 1 191 ? 9.398 24.438 6.371 1 98.38 191 LEU A N 1
ATOM 1467 C CA . LEU A 1 191 ? 8.633 25.531 5.781 1 98.38 191 LEU A CA 1
ATOM 1468 C C . LEU A 1 191 ? 9.203 25.922 4.422 1 98.38 191 LEU A C 1
ATOM 1470 O O . LEU A 1 191 ? 8.453 26.172 3.479 1 98.38 191 LEU A O 1
ATOM 1474 N N . ARG A 1 192 ? 10.5 25.984 4.309 1 98.5 192 ARG A N 1
ATOM 1475 C CA . ARG A 1 192 ? 11.141 26.297 3.037 1 98.5 192 ARG A CA 1
ATOM 1476 C C . ARG A 1 192 ? 10.805 25.25 1.98 1 98.5 192 ARG A C 1
ATOM 1478 O O . ARG A 1 192 ? 10.508 25.578 0.833 1 98.5 192 ARG A O 1
ATOM 1485 N N . ARG A 1 193 ? 10.812 24 2.363 1 98.44 193 ARG A N 1
ATOM 1486 C CA . ARG A 1 193 ? 10.445 22.922 1.456 1 98.44 193 ARG A CA 1
ATOM 1487 C C . ARG A 1 193 ? 9.008 23.078 0.968 1 98.44 193 ARG A C 1
ATOM 1489 O O . ARG A 1 193 ? 8.742 22.953 -0.228 1 98.44 193 ARG A O 1
ATOM 1496 N N . ALA A 1 194 ? 8.109 23.297 1.917 1 98.62 194 ALA A N 1
ATOM 1497 C CA . ALA A 1 194 ? 6.703 23.469 1.568 1 98.62 194 ALA A CA 1
ATOM 1498 C C . ALA A 1 194 ? 6.527 24.609 0.57 1 98.62 194 ALA A C 1
ATOM 1500 O O . ALA A 1 194 ? 5.871 24.453 -0.461 1 98.62 194 ALA A O 1
ATOM 1501 N N . ALA A 1 195 ? 7.168 25.688 0.885 1 98.62 195 ALA A N 1
ATOM 1502 C CA . ALA A 1 195 ? 7.027 26.891 0.06 1 98.62 195 ALA A CA 1
ATOM 1503 C C . ALA A 1 195 ? 7.613 26.672 -1.331 1 98.62 195 ALA A C 1
ATOM 1505 O O . ALA A 1 195 ? 7.09 27.188 -2.322 1 98.62 195 ALA A O 1
ATOM 1506 N N . ARG A 1 196 ? 8.641 25.875 -1.396 1 98.19 196 ARG A N 1
ATOM 1507 C CA . ARG A 1 196 ? 9.406 25.719 -2.631 1 98.19 196 ARG A CA 1
ATOM 1508 C C . ARG A 1 196 ? 8.797 24.641 -3.518 1 98.19 196 ARG A C 1
ATOM 1510 O O . ARG A 1 196 ? 8.734 24.797 -4.738 1 98.19 196 ARG A O 1
ATOM 1517 N N . LEU A 1 197 ? 8.258 23.531 -2.881 1 97.56 197 LEU A N 1
ATOM 1518 C CA . LEU A 1 197 ? 8.023 22.344 -3.68 1 97.56 197 LEU A CA 1
ATOM 1519 C C . LEU A 1 197 ? 6.559 21.906 -3.605 1 97.56 197 LEU A C 1
ATOM 1521 O O . LEU A 1 197 ? 6.09 21.141 -4.445 1 97.56 197 LEU A O 1
ATOM 1525 N N . ALA A 1 198 ? 5.836 22.312 -2.611 1 98.5 198 ALA A N 1
ATOM 1526 C CA . ALA A 1 198 ? 4.586 21.625 -2.295 1 98.5 198 ALA A CA 1
ATOM 1527 C C . ALA A 1 198 ? 3.383 22.438 -2.779 1 98.5 198 ALA A C 1
ATOM 1529 O O . ALA A 1 198 ? 3.531 23.578 -3.225 1 98.5 198 ALA A O 1
ATOM 1530 N N . ASP A 1 199 ? 2.252 21.766 -2.795 1 98.69 199 ASP A N 1
ATOM 1531 C CA . ASP A 1 199 ? 0.968 22.391 -3.088 1 98.69 199 ASP A CA 1
ATOM 1532 C C . ASP A 1 199 ? 0.324 22.953 -1.82 1 98.69 199 ASP A C 1
ATOM 1534 O O . ASP A 1 199 ? -0.694 23.641 -1.886 1 98.69 199 ASP A O 1
ATOM 1538 N N . GLY A 1 200 ? 0.949 22.656 -0.719 1 98.69 200 GLY A N 1
ATOM 1539 C CA . GLY A 1 200 ? 0.445 23.156 0.549 1 98.69 200 GLY A CA 1
ATOM 1540 C C . GLY A 1 200 ? 1.306 22.766 1.733 1 98.69 200 GLY A C 1
ATOM 1541 O O . GLY A 1 200 ? 2.355 22.141 1.563 1 98.69 200 GLY A O 1
ATOM 1542 N N . TRP A 1 201 ? 0.902 23.203 2.879 1 98.75 201 TRP A N 1
ATOM 1543 C CA . TRP A 1 201 ? 1.563 22.969 4.156 1 98.75 201 TRP A CA 1
ATOM 1544 C C . TRP A 1 201 ? 0.595 22.359 5.164 1 98.75 201 TRP A C 1
ATOM 1546 O O . TRP A 1 201 ? -0.595 22.672 5.164 1 98.75 201 TRP A O 1
ATOM 1556 N N . MET A 1 202 ? 1.142 21.438 5.984 1 97.88 202 MET A N 1
ATOM 1557 C CA . MET A 1 202 ? 0.356 20.797 7.035 1 97.88 202 MET A CA 1
ATOM 1558 C C . MET A 1 202 ? 0.979 21.047 8.406 1 97.88 202 MET A C 1
ATOM 1560 O O . MET A 1 202 ? 2.152 20.734 8.625 1 97.88 202 MET A O 1
ATOM 1564 N N . SER A 1 203 ? 0.16 21.531 9.328 1 94.88 203 SER A N 1
ATOM 1565 C CA . SER A 1 203 ? 0.668 21.719 10.688 1 94.88 203 SER A CA 1
ATOM 1566 C C . SER A 1 203 ? 0.556 20.438 11.5 1 94.88 203 SER A C 1
ATOM 1568 O O . SER A 1 203 ? -0.224 19.547 11.156 1 94.88 203 SER A O 1
ATOM 1570 N N . VAL A 1 204 ? 1.45 20.406 12.477 1 87.56 204 VAL A N 1
ATOM 1571 C CA . VAL A 1 204 ? 1.244 19.438 13.555 1 87.56 204 VAL A CA 1
ATOM 1572 C C . VAL A 1 204 ? 0.774 20.172 14.812 1 87.56 204 VAL A C 1
ATOM 1574 O O . VAL A 1 204 ? 1.458 21.078 15.305 1 87.56 204 VAL A O 1
ATOM 1577 N N . ASN A 1 205 ? -0.349 19.75 15.305 1 86.62 205 ASN A N 1
ATOM 1578 C CA . ASN A 1 205 ? -0.861 20.344 16.531 1 86.62 205 ASN A CA 1
ATOM 1579 C C . ASN A 1 205 ? -0.178 21.672 16.844 1 86.62 205 ASN A C 1
ATOM 1581 O O . ASN A 1 205 ? 1.006 21.703 17.188 1 86.62 205 ASN A O 1
ATOM 1585 N N . ALA A 1 206 ? -0.853 22.766 16.719 1 92.62 206 ALA A N 1
ATOM 1586 C CA . ALA A 1 206 ? -0.289 24.109 16.906 1 92.62 206 ALA A CA 1
ATOM 1587 C C . ALA A 1 206 ? -1.329 25.062 17.469 1 92.62 206 ALA A C 1
ATOM 1589 O O . ALA A 1 206 ? -2.523 24.938 17.188 1 92.62 206 ALA A O 1
ATOM 1590 N N . THR A 1 207 ? -0.85 25.953 18.234 1 94.94 207 THR A N 1
ATOM 1591 C CA . THR A 1 207 ? -1.718 27.031 18.703 1 94.94 207 THR A CA 1
ATOM 1592 C C . THR A 1 207 ? -2.016 28.031 17.594 1 94.94 207 THR A C 1
ATOM 1594 O O . THR A 1 207 ? -1.313 28.062 16.578 1 94.94 207 THR A O 1
ATOM 1597 N N . ASN A 1 208 ? -3.055 28.766 17.875 1 96.56 208 ASN A N 1
ATOM 1598 C CA . ASN A 1 208 ? -3.398 29.828 16.938 1 96.56 208 ASN A CA 1
ATOM 1599 C C . ASN A 1 208 ? -2.211 30.75 16.672 1 96.56 208 ASN A C 1
ATOM 1601 O O . ASN A 1 208 ? -1.964 31.141 15.523 1 96.56 208 ASN A O 1
ATOM 1605 N N . ALA A 1 209 ? -1.481 31.062 17.703 1 96.62 209 ALA A N 1
ATOM 1606 C CA . ALA A 1 209 ? -0.331 31.953 17.578 1 96.62 209 ALA A CA 1
ATOM 1607 C C . ALA A 1 209 ? 0.767 31.312 16.719 1 96.62 209 ALA A C 1
ATOM 1609 O O . ALA A 1 209 ? 1.377 31.969 15.883 1 96.62 209 ALA A O 1
ATOM 1610 N N . GLU A 1 210 ? 1.029 30.047 16.922 1 96.06 210 GLU A N 1
ATOM 1611 C CA . GLU A 1 210 ? 2.02 29.312 16.156 1 96.06 210 GLU A CA 1
ATOM 1612 C C . GLU A 1 210 ? 1.609 29.219 14.68 1 96.06 210 GLU A C 1
ATOM 1614 O O . GLU A 1 210 ? 2.453 29.312 13.789 1 96.06 210 GLU A O 1
ATOM 1619 N N . LEU A 1 211 ? 0.375 29 14.492 1 97.94 211 LEU A N 1
ATOM 1620 C CA . LEU A 1 211 ? -0.142 28.938 13.133 1 97.94 211 LEU A CA 1
ATOM 1621 C C . LEU A 1 211 ? 0.035 30.266 12.422 1 97.94 211 LEU A C 1
ATOM 1623 O O . LEU A 1 211 ? 0.483 30.312 11.273 1 97.94 211 LEU A O 1
ATOM 1627 N N . ALA A 1 212 ? -0.316 31.344 13.141 1 97.81 212 ALA A N 1
ATOM 1628 C CA . ALA A 1 212 ? -0.159 32.688 12.562 1 97.81 212 ALA A CA 1
ATOM 1629 C C . ALA A 1 212 ? 1.288 32.938 12.148 1 97.81 212 ALA A C 1
ATOM 1631 O O . ALA A 1 212 ? 1.551 33.438 11.055 1 97.81 212 ALA A O 1
ATOM 1632 N N . SER A 1 213 ? 2.172 32.562 13.023 1 98 213 SER A N 1
ATOM 1633 C CA . SER A 1 213 ? 3.596 32.75 12.758 1 98 213 SER A CA 1
ATOM 1634 C C . SER A 1 213 ? 4.051 31.938 11.562 1 98 213 SER A C 1
ATOM 1636 O O . SER A 1 213 ? 4.773 32.438 10.695 1 98 213 SER A O 1
ATOM 1638 N N . ALA A 1 214 ? 3.672 30.688 11.508 1 98.31 214 ALA A N 1
ATOM 1639 C CA . ALA A 1 214 ? 4.062 29.812 10.414 1 98.31 214 ALA A CA 1
ATOM 1640 C C . ALA A 1 214 ? 3.496 30.297 9.078 1 98.31 214 ALA A C 1
ATOM 1642 O O . ALA A 1 214 ? 4.195 30.281 8.062 1 98.31 214 ALA A O 1
ATOM 1643 N N . ILE A 1 215 ? 2.258 30.719 9.102 1 98.44 215 ILE A N 1
ATOM 1644 C CA . ILE A 1 215 ? 1.596 31.172 7.887 1 98.44 215 ILE A CA 1
ATOM 1645 C C . ILE A 1 215 ? 2.271 32.438 7.379 1 98.44 215 ILE A C 1
ATOM 1647 O O . ILE A 1 215 ? 2.488 32.594 6.176 1 98.44 215 ILE A O 1
ATOM 1651 N N . ASP A 1 216 ? 2.6 33.344 8.328 1 98.31 216 ASP A N 1
ATOM 1652 C CA . ASP A 1 216 ? 3.342 34.531 7.945 1 98.31 216 ASP A CA 1
ATOM 1653 C C . ASP A 1 216 ? 4.668 34.156 7.277 1 98.31 216 ASP A C 1
ATOM 1655 O O . ASP A 1 216 ? 5.012 34.719 6.23 1 98.31 216 ASP A O 1
ATOM 1659 N N . ARG A 1 217 ? 5.379 33.281 7.879 1 98.69 217 ARG A N 1
ATOM 1660 C CA . ARG A 1 217 ? 6.672 32.844 7.348 1 98.69 217 ARG A CA 1
ATOM 1661 C C . ARG A 1 217 ? 6.516 32.188 5.984 1 98.69 217 ARG A C 1
ATOM 1663 O O . ARG A 1 217 ? 7.301 32.438 5.07 1 98.69 217 ARG A O 1
ATOM 1670 N N . LEU A 1 218 ? 5.535 31.359 5.84 1 98.69 218 LEU A N 1
ATOM 1671 C CA . LEU A 1 218 ? 5.25 30.719 4.562 1 98.69 218 LEU A CA 1
ATOM 1672 C C . LEU A 1 218 ? 4.961 31.75 3.482 1 98.69 218 LEU A C 1
ATOM 1674 O O . LEU A 1 218 ? 5.41 31.609 2.342 1 98.69 218 LEU A O 1
ATOM 1678 N N . THR A 1 219 ? 4.18 32.75 3.871 1 98.25 219 THR A N 1
ATOM 1679 C CA . THR A 1 219 ? 3.852 33.812 2.928 1 98.25 219 THR A CA 1
ATOM 1680 C C . THR A 1 219 ? 5.121 34.5 2.424 1 98.25 219 THR A C 1
ATOM 1682 O O . THR A 1 219 ? 5.281 34.688 1.22 1 98.25 219 THR A O 1
ATOM 1685 N N . GLU A 1 220 ? 6.008 34.781 3.32 1 98.69 220 GLU A N 1
ATOM 1686 C CA . GLU A 1 220 ? 7.285 35.375 2.957 1 98.69 220 GLU A CA 1
ATOM 1687 C C . GLU A 1 220 ? 8.094 34.469 2.039 1 98.69 220 GLU A C 1
ATOM 1689 O O . GLU A 1 220 ? 8.625 34.906 1.025 1 98.69 220 GLU A O 1
ATOM 1694 N N . LEU A 1 221 ? 8.195 33.219 2.426 1 98.81 221 LEU A N 1
ATOM 1695 C CA . LEU A 1 221 ? 8.992 32.25 1.687 1 98.81 221 LEU A CA 1
ATOM 1696 C C . LEU A 1 221 ? 8.43 32.031 0.285 1 98.81 221 LEU A C 1
ATOM 1698 O O . LEU A 1 221 ? 9.188 31.906 -0.678 1 98.81 221 LEU A O 1
ATOM 1702 N N . ARG A 1 222 ? 7.109 32.031 0.174 1 98.62 222 ARG A N 1
ATOM 1703 C CA . ARG A 1 222 ? 6.496 31.812 -1.135 1 98.62 222 ARG A CA 1
ATOM 1704 C C . ARG A 1 222 ? 6.766 33 -2.059 1 98.62 222 ARG A C 1
ATOM 1706 O O . ARG A 1 222 ? 6.945 32.812 -3.266 1 98.62 222 ARG A O 1
ATOM 1713 N N . VAL A 1 223 ? 6.805 34.188 -1.516 1 98.62 223 VAL A N 1
ATOM 1714 C CA . VAL A 1 223 ? 7.227 35.344 -2.291 1 98.62 223 VAL A CA 1
ATOM 1715 C C . VAL A 1 223 ? 8.672 35.156 -2.748 1 98.62 223 VAL A C 1
ATOM 1717 O O . VAL A 1 223 ? 8.992 35.375 -3.92 1 98.62 223 VAL A O 1
ATOM 1720 N N . GLU A 1 224 ? 9.508 34.781 -1.817 1 98.56 224 GLU A N 1
ATOM 1721 C CA . GLU A 1 224 ? 10.922 34.594 -2.1 1 98.56 224 GLU A CA 1
ATOM 1722 C C . GLU A 1 224 ? 11.125 33.594 -3.238 1 98.56 224 GLU A C 1
ATOM 1724 O O . GLU A 1 224 ? 12.023 33.75 -4.07 1 98.56 224 GLU A O 1
ATOM 1729 N N . TYR A 1 225 ? 10.289 32.594 -3.322 1 98.44 225 TYR A N 1
ATOM 1730 C CA . TYR A 1 225 ? 10.461 31.531 -4.305 1 98.44 225 TYR A CA 1
ATOM 1731 C C . TYR A 1 225 ? 9.633 31.812 -5.551 1 98.44 225 TYR A C 1
ATOM 1733 O O . TYR A 1 225 ? 9.516 30.953 -6.434 1 98.44 225 TYR A O 1
ATOM 1741 N N . GLY A 1 226 ? 9 32.969 -5.613 1 98.44 226 GLY A N 1
ATOM 1742 C CA . GLY A 1 226 ? 8.219 33.375 -6.777 1 98.44 226 GLY A CA 1
ATOM 1743 C C . GLY A 1 226 ? 6.934 32.562 -6.934 1 98.44 226 GLY A C 1
ATOM 1744 O O . GLY A 1 226 ? 6.477 32.344 -8.055 1 98.44 226 GLY A O 1
ATOM 1745 N N . ARG A 1 227 ? 6.359 32.125 -5.777 1 98.38 227 ARG A N 1
ATOM 1746 C CA . ARG A 1 227 ? 5.18 31.25 -5.836 1 98.38 227 ARG A CA 1
ATOM 1747 C C . ARG A 1 227 ? 4.016 31.859 -5.066 1 98.38 227 ARG A C 1
ATOM 1749 O O . ARG A 1 227 ? 3.105 31.156 -4.637 1 98.38 227 ARG A O 1
ATOM 1756 N N . ALA A 1 228 ? 4.008 33.156 -4.871 1 97.5 228 ALA A N 1
ATOM 1757 C CA . ALA A 1 228 ? 2.986 33.844 -4.09 1 97.5 228 ALA A CA 1
ATOM 1758 C C . ALA A 1 228 ? 1.612 33.688 -4.738 1 97.5 228 ALA A C 1
ATOM 1760 O O . ALA A 1 228 ? 0.592 33.656 -4.047 1 97.5 228 ALA A O 1
ATOM 1761 N N . ASP A 1 229 ? 1.605 33.5 -6.074 1 97.38 229 ASP A N 1
ATOM 1762 C CA . ASP A 1 229 ? 0.326 33.5 -6.777 1 97.38 229 ASP A CA 1
ATOM 1763 C C . ASP A 1 229 ? -0.105 32.062 -7.117 1 97.38 229 ASP A C 1
ATOM 1765 O O . ASP A 1 229 ? -1.154 31.859 -7.73 1 97.38 229 ASP A O 1
ATOM 1769 N N . VAL A 1 230 ? 0.697 31.109 -6.777 1 97.25 230 VAL A N 1
ATOM 1770 C CA . VAL A 1 230 ? 0.362 29.719 -7.004 1 97.25 230 VAL A CA 1
ATOM 1771 C C . VAL A 1 230 ? -0.569 29.219 -5.898 1 97.25 230 VAL A C 1
ATOM 1773 O O . VAL A 1 230 ? -0.324 29.469 -4.719 1 97.25 230 VAL A O 1
ATOM 1776 N N . PRO A 1 231 ? -1.655 28.578 -6.312 1 97.31 231 PRO A N 1
ATOM 1777 C CA . PRO A 1 231 ? -2.531 28.047 -5.273 1 97.31 231 PRO A CA 1
ATOM 1778 C C . PRO A 1 231 ? -1.768 27.25 -4.215 1 97.31 231 PRO A C 1
ATOM 1780 O O . PRO A 1 231 ? -0.825 26.516 -4.547 1 97.31 231 PRO A O 1
ATOM 1783 N N . PHE A 1 232 ? -2.17 27.406 -2.947 1 98.44 232 PHE A N 1
ATOM 1784 C CA . PHE A 1 232 ? -1.462 26.812 -1.819 1 98.44 232 PHE A CA 1
ATOM 1785 C C . PHE A 1 232 ? -2.424 26.5 -0.677 1 98.44 232 PHE A C 1
ATOM 1787 O O . PHE A 1 232 ? -3.113 27.391 -0.184 1 98.44 232 PHE A O 1
ATOM 1794 N N . GLY A 1 233 ? -2.434 25.234 -0.317 1 98.56 233 GLY A N 1
ATOM 1795 C CA . GLY A 1 233 ? -3.312 24.844 0.774 1 98.56 233 GLY A CA 1
ATOM 1796 C C . GLY A 1 233 ? -2.652 24.953 2.137 1 98.56 233 GLY A C 1
ATOM 1797 O O . GLY A 1 233 ? -1.477 24.609 2.289 1 98.56 233 GLY A O 1
ATOM 1798 N N . VAL A 1 234 ? -3.389 25.453 3.09 1 98.75 234 VAL A N 1
ATOM 1799 C CA . VAL A 1 234 ? -2.957 25.516 4.48 1 98.75 234 VAL A CA 1
ATOM 1800 C C . VAL A 1 234 ? -3.861 24.625 5.34 1 98.75 234 VAL A C 1
ATOM 1802 O O . VAL A 1 234 ? -4.98 25.016 5.676 1 98.75 234 VAL A O 1
ATOM 1805 N N . ASN A 1 235 ? -3.334 23.438 5.641 1 98.44 235 ASN A N 1
ATOM 1806 C CA . ASN A 1 235 ? -4.031 22.406 6.402 1 98.44 235 ASN A CA 1
ATOM 1807 C C . ASN A 1 235 ? -3.543 22.344 7.844 1 98.44 235 ASN A C 1
ATOM 1809 O O . ASN A 1 235 ? -2.369 22.062 8.094 1 98.44 235 ASN A O 1
ATOM 1813 N N . VAL A 1 236 ? -4.473 22.594 8.828 1 97.88 236 VAL A N 1
ATOM 1814 C CA . VAL A 1 236 ? -3.959 22.766 10.18 1 97.88 236 VAL A CA 1
ATOM 1815 C C . VAL A 1 236 ? -4.754 21.891 11.148 1 97.88 236 VAL A C 1
ATOM 1817 O O . VAL A 1 236 ? -5.852 21.438 10.828 1 97.88 236 VAL A O 1
ATOM 1820 N N . SER A 1 237 ? -4.191 21.625 12.266 1 95.25 237 SER A N 1
ATOM 1821 C CA . SER A 1 237 ? -4.797 21.031 13.453 1 95.25 237 SER A CA 1
ATOM 1822 C C . SER A 1 237 ? -4.59 21.906 14.68 1 95.25 237 SER A C 1
ATOM 1824 O O . SER A 1 237 ? -3.662 21.688 15.461 1 95.25 237 SER A O 1
ATOM 1826 N N . PRO A 1 238 ? -5.52 22.859 14.914 1 95.56 238 PRO A N 1
ATOM 1827 C CA . PRO A 1 238 ? -5.336 23.781 16.031 1 95.56 238 PRO A CA 1
ATOM 1828 C C . PRO A 1 238 ? -5.609 23.141 17.391 1 95.56 238 PRO A C 1
ATOM 1830 O O . PRO A 1 238 ? -6.535 22.328 17.516 1 95.56 238 PRO A O 1
ATOM 1833 N N . THR A 1 239 ? -4.84 23.516 18.391 1 92.75 239 THR A N 1
ATOM 1834 C CA . THR A 1 239 ? -4.977 22.906 19.703 1 92.75 239 THR A CA 1
ATOM 1835 C C . THR A 1 239 ? -5.809 23.797 20.625 1 92.75 239 THR A C 1
ATOM 1837 O O . THR A 1 239 ? -6.289 23.344 21.672 1 92.75 239 THR A O 1
ATOM 1840 N N . ASP A 1 240 ? -6.004 25.047 20.25 1 94.44 240 ASP A N 1
ATOM 1841 C CA . ASP A 1 240 ? -6.641 25.969 21.188 1 94.44 240 ASP A CA 1
ATOM 1842 C C . ASP A 1 240 ? -7.809 26.703 20.531 1 94.44 240 ASP A C 1
ATOM 1844 O O . ASP A 1 240 ? -8.172 27.812 20.938 1 94.44 240 ASP A O 1
ATOM 1848 N N . VAL A 1 241 ? -8.281 26.203 19.469 1 93.38 241 VAL A N 1
ATOM 1849 C CA . VAL A 1 241 ? -9.445 26.734 18.766 1 93.38 241 VAL A CA 1
ATOM 1850 C C . VAL A 1 241 ? -10.547 25.688 18.719 1 93.38 241 VAL A C 1
ATOM 1852 O O . VAL A 1 241 ? -10.336 24.594 18.188 1 93.38 241 VAL A O 1
ATOM 1855 N N . ARG A 1 242 ? -11.742 26.016 19.234 1 89.19 242 ARG A N 1
ATOM 1856 C CA . ARG A 1 242 ? -12.758 24.984 19.328 1 89.19 242 ARG A CA 1
ATOM 1857 C C . ARG A 1 242 ? -14.125 25.516 18.922 1 89.19 242 ARG A C 1
ATOM 1859 O O . ARG A 1 242 ? -15.109 24.781 18.906 1 89.19 242 ARG A O 1
ATOM 1866 N N . ASP A 1 243 ? -14.172 26.781 18.641 1 92.19 243 ASP A N 1
ATOM 1867 C CA . ASP A 1 243 ? -15.484 27.344 18.328 1 92.19 243 ASP A CA 1
ATOM 1868 C C . ASP A 1 243 ? -15.477 28.016 16.953 1 92.19 243 ASP A C 1
ATOM 1870 O O . ASP A 1 243 ? -14.422 28.156 16.328 1 92.19 243 ASP A O 1
ATOM 1874 N N . LEU A 1 244 ? -16.625 28.438 16.531 1 95.94 244 LEU A N 1
ATOM 1875 C CA . LEU A 1 244 ? -16.828 28.969 15.188 1 95.94 244 LEU A CA 1
ATOM 1876 C C . LEU A 1 244 ? -16.047 30.266 15 1 95.94 244 LEU A C 1
ATOM 1878 O O . LEU A 1 244 ? -15.461 30.484 13.938 1 95.94 244 LEU A O 1
ATOM 1882 N N . ASP A 1 245 ? -16.078 31.078 16.016 1 96.38 245 ASP A N 1
ATOM 1883 C CA . ASP A 1 245 ? -15.359 32.344 15.906 1 96.38 245 ASP A CA 1
ATOM 1884 C C . ASP A 1 245 ? -13.867 32.094 15.695 1 96.38 245 ASP A C 1
ATOM 1886 O O . ASP A 1 245 ? -13.234 32.781 14.883 1 96.38 245 ASP A O 1
ATOM 1890 N N . GLY A 1 246 ? -13.352 31.203 16.453 1 96.81 246 GLY A N 1
ATOM 1891 C CA . GLY A 1 246 ? -11.953 30.828 16.281 1 96.81 246 GLY A CA 1
ATOM 1892 C C . GLY A 1 246 ? -11.641 30.266 14.914 1 96.81 246 GLY A C 1
ATOM 1893 O O . GLY A 1 246 ? -10.602 30.578 14.328 1 96.81 246 GLY A O 1
ATOM 1894 N N . TYR A 1 247 ? -12.492 29.422 14.406 1 97.38 247 TYR A N 1
ATOM 1895 C CA . TYR A 1 247 ? -12.305 28.875 13.062 1 97.38 247 TYR A CA 1
ATOM 1896 C C . TYR A 1 247 ? -12.32 29.969 12.016 1 97.38 247 TYR A C 1
ATOM 1898 O O . TYR A 1 247 ? -11.531 29.938 11.07 1 97.38 247 TYR A O 1
ATOM 1906 N N . ARG A 1 248 ? -13.164 30.938 12.18 1 97.38 248 ARG A N 1
ATOM 1907 C CA . ARG A 1 248 ? -13.234 32.062 11.25 1 97.38 248 ARG A CA 1
ATOM 1908 C C . ARG A 1 248 ? -11.977 32.906 11.32 1 97.38 248 ARG A C 1
ATOM 1910 O O . ARG A 1 248 ? -11.508 33.438 10.305 1 97.38 248 ARG A O 1
ATOM 1917 N N . GLU A 1 249 ? -11.484 33.062 12.547 1 97.38 249 GLU A N 1
ATOM 1918 C CA . GLU A 1 249 ? -10.211 33.75 12.695 1 97.38 249 GLU A CA 1
ATOM 1919 C C . GLU A 1 249 ? -9.102 33.031 11.938 1 97.38 249 GLU A C 1
ATOM 1921 O O . GLU A 1 249 ? -8.289 33.656 11.266 1 97.38 249 GLU A O 1
ATOM 1926 N N . LEU A 1 250 ? -9.078 31.734 12 1 97.88 250 LEU A N 1
ATOM 1927 C CA . LEU A 1 250 ? -8.086 30.938 11.281 1 97.88 250 LEU A CA 1
ATOM 1928 C C . LEU A 1 250 ? -8.266 31.094 9.773 1 97.88 250 LEU A C 1
ATOM 1930 O O . LEU A 1 250 ? -7.277 31.172 9.031 1 97.88 250 LEU A O 1
ATOM 1934 N N . GLU A 1 251 ? -9.445 31.125 9.352 1 97.81 251 GLU A N 1
ATOM 1935 C CA . GLU A 1 251 ? -9.727 31.359 7.938 1 97.81 251 GLU A CA 1
ATOM 1936 C C . GLU A 1 251 ? -9.148 32.688 7.473 1 97.81 251 GLU A C 1
ATOM 1938 O O . GLU A 1 251 ? -8.578 32.781 6.387 1 97.81 251 GLU A O 1
ATOM 1943 N N . THR A 1 252 ? -9.336 33.688 8.32 1 97.38 252 THR A N 1
ATOM 1944 C CA . THR A 1 252 ? -8.828 35.031 8 1 97.38 252 THR A CA 1
ATOM 1945 C C . THR A 1 252 ? -7.309 35 7.906 1 97.38 252 THR A C 1
ATOM 1947 O O . THR A 1 252 ? -6.727 35.75 7.105 1 97.38 252 THR A O 1
ATOM 1950 N N . LEU A 1 253 ? -6.695 34.094 8.688 1 97.19 253 LEU A N 1
ATOM 1951 C CA . LEU A 1 253 ? -5.242 33.969 8.68 1 97.19 253 LEU A CA 1
ATOM 1952 C C . LEU A 1 253 ? -4.762 33.281 7.414 1 97.19 253 LEU A C 1
ATOM 1954 O O . LEU A 1 253 ? -3.568 33.281 7.102 1 97.19 253 LEU A O 1
ATOM 1958 N N . GLY A 1 254 ? -5.637 32.625 6.707 1 97.38 254 GLY A N 1
ATOM 1959 C CA . GLY A 1 254 ? -5.25 31.969 5.473 1 97.38 254 GLY A CA 1
ATOM 1960 C C . GLY A 1 254 ? -5.41 30.453 5.527 1 97.38 254 GLY A C 1
ATOM 1961 O O . GLY A 1 254 ? -5.051 29.75 4.582 1 97.38 254 GLY A O 1
ATOM 1962 N N . VAL A 1 255 ? -5.961 29.922 6.613 1 98.56 255 VAL A N 1
ATOM 1963 C CA . VAL A 1 255 ? -6.207 28.5 6.734 1 98.56 255 VAL A CA 1
ATOM 1964 C C . VAL A 1 255 ? -7.285 28.062 5.742 1 98.56 255 VAL A C 1
ATOM 1966 O O . VAL A 1 255 ? -8.32 28.734 5.617 1 98.56 255 VAL A O 1
ATOM 1969 N N . THR A 1 256 ? -7 26.969 5.043 1 98.56 256 THR A N 1
ATOM 1970 C CA . THR A 1 256 ? -7.945 26.531 4.023 1 98.56 256 THR A CA 1
ATOM 1971 C C . THR A 1 256 ? -8.609 25.219 4.434 1 98.56 256 THR A C 1
ATOM 1973 O O . THR A 1 256 ? -9.641 24.844 3.871 1 98.56 256 THR A O 1
ATOM 1976 N N . GLU A 1 257 ? -8.039 24.484 5.371 1 98.5 257 GLU A N 1
ATOM 1977 C CA . GLU A 1 257 ? -8.547 23.188 5.824 1 98.5 257 GLU A CA 1
ATOM 1978 C C . GLU A 1 257 ? -8.18 22.938 7.285 1 98.5 257 GLU A C 1
ATOM 1980 O O . GLU A 1 257 ? -7.07 23.234 7.715 1 98.5 257 GLU A O 1
ATOM 1985 N N . ILE A 1 258 ? -9.148 22.438 8.047 1 98 258 ILE A N 1
ATOM 1986 C CA . ILE A 1 258 ? -8.938 22.141 9.461 1 98 258 ILE A CA 1
ATOM 1987 C C . ILE A 1 258 ? -9.164 20.641 9.711 1 98 258 ILE A C 1
ATOM 1989 O O . ILE A 1 258 ? -10.211 20.109 9.336 1 98 258 ILE A O 1
ATOM 1993 N N . ARG A 1 259 ? -8.195 20.016 10.289 1 96.94 259 ARG A N 1
ATOM 1994 C CA . ARG A 1 259 ? -8.305 18.625 10.727 1 96.94 259 ARG A CA 1
ATOM 1995 C C . ARG A 1 259 ? -8.812 18.547 12.164 1 96.94 259 ARG A C 1
ATOM 1997 O O . ARG A 1 259 ? -8.266 19.203 13.055 1 96.94 259 ARG A O 1
ATOM 2004 N N . VAL A 1 260 ? -9.82 17.734 12.32 1 95.44 260 VAL A N 1
ATOM 2005 C CA . VAL A 1 260 ? -10.445 17.688 13.633 1 95.44 260 VAL A CA 1
ATOM 2006 C C . VAL A 1 260 ? -10.617 16.25 14.086 1 95.44 260 VAL A C 1
ATOM 2008 O O . VAL A 1 260 ? -10.594 15.328 13.266 1 95.44 260 VAL A O 1
ATOM 2011 N N . LEU A 1 261 ? -10.711 16.062 15.398 1 94.44 261 LEU A N 1
ATOM 2012 C CA . LEU A 1 261 ? -11.109 14.852 16.094 1 94.44 261 LEU A CA 1
ATOM 2013 C C . LEU A 1 261 ? -12.312 15.109 17 1 94.44 261 LEU A C 1
ATOM 2015 O O . LEU A 1 261 ? -12.148 15.305 18.203 1 94.44 261 LEU A O 1
ATOM 2019 N N . PRO A 1 262 ? -13.438 15.016 16.406 1 95.5 262 PRO A N 1
ATOM 2020 C CA . PRO A 1 262 ? -14.641 15.469 17.125 1 95.5 262 PRO A CA 1
ATOM 2021 C C . PRO A 1 262 ? -14.859 14.734 18.438 1 95.5 262 PRO A C 1
ATOM 2023 O O . PRO A 1 262 ? -15.406 15.312 19.391 1 95.5 262 PRO A O 1
ATOM 2026 N N . TRP A 1 263 ? -14.453 13.484 18.516 1 94.12 263 TRP A N 1
ATOM 2027 C CA . TRP A 1 263 ? -14.719 12.727 19.734 1 94.12 263 TRP A CA 1
ATOM 2028 C C . TRP A 1 263 ? -13.922 13.289 20.906 1 94.12 263 TRP A C 1
ATOM 2030 O O . TRP A 1 263 ? -14.398 13.281 22.047 1 94.12 263 TRP A O 1
ATOM 2040 N N . TYR A 1 264 ? -12.836 13.875 20.719 1 88.75 264 TYR A N 1
ATOM 2041 C CA . TYR A 1 264 ? -12.109 14.516 21.797 1 88.75 264 TYR A CA 1
ATOM 2042 C C . TYR A 1 264 ? -12.773 15.828 22.203 1 88.75 264 TYR A C 1
ATOM 2044 O O . TYR A 1 264 ? -12.797 16.172 23.391 1 88.75 264 TYR A O 1
ATOM 2052 N N . ARG A 1 265 ? -13.266 16.5 21.234 1 89.75 265 ARG A N 1
ATOM 2053 C CA . ARG A 1 265 ? -13.992 17.734 21.5 1 89.75 265 ARG A CA 1
ATOM 2054 C C . ARG A 1 265 ? -15.172 17.5 22.438 1 89.75 265 ARG A C 1
ATOM 2056 O O . ARG A 1 265 ? -15.477 18.328 23.281 1 89.75 265 ARG A O 1
ATOM 2063 N N . TYR A 1 266 ? -15.773 16.344 22.281 1 94.31 266 TYR A N 1
ATOM 2064 C CA . TYR A 1 266 ? -17.016 16.094 23 1 94.31 266 TYR A CA 1
ATOM 2065 C C . TYR A 1 266 ? -16.797 15.125 24.156 1 94.31 266 TYR A C 1
A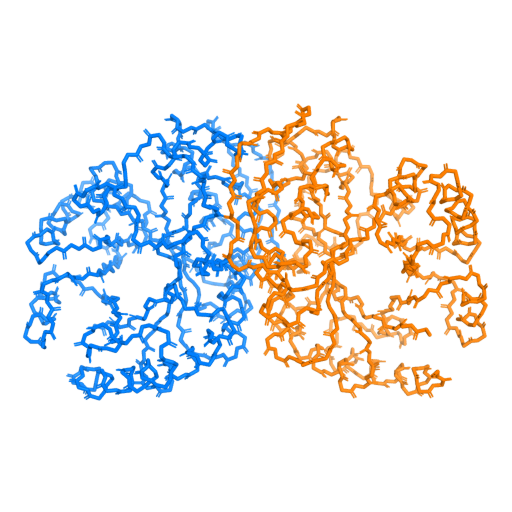TOM 2067 O O . TYR A 1 266 ? -17.75 14.555 24.688 1 94.31 266 TYR A O 1
ATOM 2075 N N . GLY A 1 267 ? -15.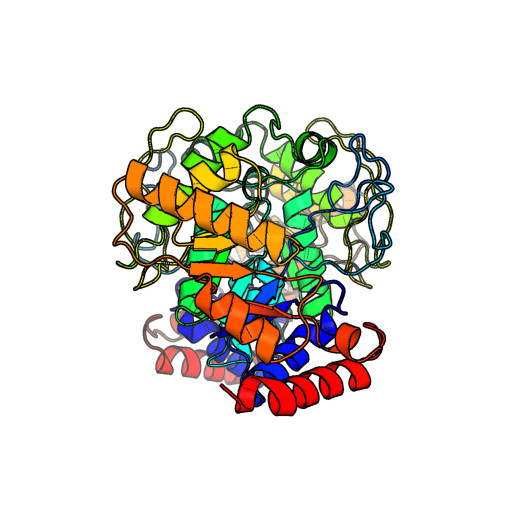578 14.875 24.469 1 93.5 267 GLY A N 1
ATOM 2076 C CA . GLY A 1 267 ? -15.234 14.07 25.641 1 93.5 267 GLY A CA 1
ATOM 2077 C C . GLY A 1 267 ? -15.547 12.602 25.453 1 93.5 267 GLY A C 1
ATOM 2078 O O . GLY A 1 267 ? -15.875 11.906 26.422 1 93.5 267 GLY A O 1
ATOM 2079 N N . VAL A 1 268 ? -15.531 12.141 24.25 1 93.62 268 VAL A N 1
ATOM 2080 C CA . VAL A 1 268 ? -15.828 10.75 23.938 1 93.62 268 VAL A CA 1
ATOM 2081 C C . VAL A 1 268 ? -14.523 9.969 23.75 1 93.62 268 VAL A C 1
ATOM 2083 O O . VAL A 1 268 ? -13.578 10.461 23.125 1 93.62 268 VAL A O 1
ATOM 2086 N N . ASP A 1 269 ? -14.539 8.82 24.328 1 90.5 269 ASP A N 1
ATOM 2087 C CA . ASP A 1 269 ? -13.391 7.93 24.172 1 90.5 269 ASP A CA 1
ATOM 2088 C C . ASP A 1 269 ? -13.258 7.457 22.734 1 90.5 269 ASP A C 1
ATOM 2090 O O . ASP A 1 269 ? -14.258 7.113 22.094 1 90.5 269 ASP A O 1
ATOM 2094 N N . ALA A 1 270 ? -12.008 7.43 22.25 1 86.75 270 ALA A N 1
ATOM 2095 C CA . ALA A 1 270 ? -11.75 7.031 20.875 1 86.75 270 ALA A CA 1
ATOM 2096 C C . ALA A 1 270 ? -12.156 5.578 20.641 1 86.75 270 ALA A C 1
ATOM 2098 O O . ALA A 1 270 ? -12.484 5.195 19.516 1 86.75 270 ALA A O 1
ATOM 2099 N N . GLY A 1 271 ? -12.18 4.812 21.672 1 89.88 271 GLY A N 1
ATOM 2100 C CA . GLY A 1 271 ? -12.547 3.41 21.547 1 89.88 271 GLY A CA 1
ATOM 2101 C C . GLY A 1 271 ? -14.039 3.182 21.516 1 89.88 271 GLY A C 1
ATOM 2102 O O . GLY A 1 271 ? -14.5 2.082 21.203 1 89.88 271 GLY A O 1
ATOM 2103 N N . ASP A 1 272 ? -14.773 4.227 21.828 1 95 272 ASP A N 1
ATOM 2104 C CA . ASP A 1 272 ? -16.234 4.152 21.797 1 95 272 ASP A CA 1
ATOM 2105 C C . ASP A 1 272 ? -16.75 4.395 20.375 1 95 272 ASP A C 1
ATOM 2107 O O . ASP A 1 272 ? -16.969 5.543 19.969 1 95 272 ASP A O 1
ATOM 2111 N N . ARG A 1 273 ? -17.016 3.287 19.719 1 96.5 273 ARG A N 1
ATOM 2112 C CA . ARG A 1 273 ? -17.406 3.346 18.312 1 96.5 273 ARG A CA 1
ATOM 2113 C C . ARG A 1 273 ? -18.609 4.262 18.109 1 96.5 273 ARG A C 1
ATOM 2115 O O . ARG A 1 273 ? -18.562 5.199 17.312 1 96.5 273 ARG A O 1
ATOM 2122 N N . GLN A 1 274 ? -19.703 3.986 18.828 1 97.5 274 GLN A N 1
ATOM 2123 C CA . GLN A 1 274 ? -20.922 4.766 18.656 1 97.5 274 GLN A CA 1
ATOM 2124 C C . GLN A 1 274 ? -20.703 6.223 19.062 1 97.5 274 GLN A C 1
ATOM 2126 O O . GLN A 1 274 ? -21.188 7.133 18.391 1 97.5 274 GLN A O 1
ATOM 2131 N N . GLY A 1 275 ? -20.016 6.441 20.156 1 97.69 275 GLY A N 1
ATOM 2132 C CA . GLY A 1 275 ? -19.703 7.797 20.578 1 97.69 275 GLY A CA 1
ATOM 2133 C C . GLY A 1 275 ? -18.906 8.578 19.547 1 97.69 275 GLY A C 1
ATOM 2134 O O . GLY A 1 275 ? -19.156 9.766 19.344 1 97.69 275 GLY A O 1
ATOM 2135 N N . ARG A 1 276 ? -17.984 7.875 18.922 1 97.12 276 ARG A N 1
ATOM 2136 C CA . ARG A 1 276 ? -17.188 8.508 17.891 1 97.12 276 ARG A CA 1
ATOM 2137 C C . ARG A 1 276 ? -18.047 8.93 16.703 1 97.12 276 ARG A C 1
ATOM 2139 O O . ARG A 1 276 ? -17.953 10.07 16.234 1 97.12 276 ARG A O 1
ATOM 2146 N N . LEU A 1 277 ? -18.922 8.039 16.234 1 98.12 277 LEU A N 1
ATOM 2147 C CA . LEU A 1 277 ? -19.781 8.336 15.094 1 98.12 277 LEU A CA 1
ATOM 2148 C C . LEU A 1 277 ? -20.75 9.461 15.43 1 98.12 277 LEU A C 1
ATOM 2150 O O . LEU A 1 277 ? -20.984 10.352 14.609 1 98.12 277 LEU A O 1
ATOM 2154 N N . ASP A 1 278 ? -21.266 9.43 16.688 1 98.38 278 ASP A N 1
ATOM 2155 C CA . ASP A 1 278 ? -22.156 10.5 17.125 1 98.38 278 ASP A CA 1
ATOM 2156 C C . ASP A 1 278 ? -21.422 11.836 17.172 1 98.38 278 ASP A C 1
ATOM 2158 O O . ASP A 1 278 ? -22 12.883 16.859 1 98.38 278 ASP A O 1
ATOM 2162 N N . SER A 1 279 ? -20.203 11.789 17.578 1 98.06 279 SER A N 1
ATOM 2163 C CA . SER A 1 279 ? -19.406 13.008 17.641 1 98.06 279 SER A CA 1
ATOM 2164 C C . SER A 1 279 ? -19.188 13.602 16.25 1 98.06 279 SER A C 1
ATOM 2166 O O . SER A 1 279 ? -19.203 14.828 16.094 1 98.06 279 SER A O 1
ATOM 2168 N N . ILE A 1 280 ? -18.984 12.766 15.289 1 98.19 280 ILE A N 1
ATOM 2169 C CA . ILE A 1 280 ? -18.797 13.195 13.906 1 98.19 280 ILE A CA 1
ATOM 2170 C C . ILE A 1 280 ? -20.062 13.891 13.406 1 98.19 280 ILE A C 1
ATOM 2172 O O . ILE A 1 280 ? -20 14.984 12.844 1 98.19 280 ILE A O 1
ATOM 2176 N N . ARG A 1 281 ? -21.188 13.344 13.68 1 98.56 281 ARG A N 1
ATOM 2177 C CA . ARG A 1 281 ? -22.469 13.906 13.273 1 98.56 281 ARG A CA 1
ATOM 2178 C C . ARG A 1 281 ? -22.734 15.227 13.984 1 98.56 281 ARG A C 1
ATOM 2180 O O . ARG A 1 281 ? -23.203 16.188 13.359 1 98.56 281 ARG A O 1
ATOM 2187 N N . ARG A 1 282 ? -22.438 15.234 15.266 1 98.25 282 ARG A N 1
ATOM 2188 C CA . ARG A 1 282 ? -22.656 16.438 16.047 1 98.25 282 ARG A CA 1
ATOM 2189 C C . ARG A 1 282 ? -21.781 17.594 15.555 1 98.25 282 ARG A C 1
ATOM 2191 O O . ARG A 1 282 ? -22.266 18.719 15.422 1 98.25 282 ARG A O 1
ATOM 2198 N N . PHE A 1 283 ? -20.562 17.328 15.281 1 98.06 283 PHE A N 1
ATOM 2199 C CA . PHE A 1 283 ? -19.656 18.344 14.758 1 98.06 283 PHE A CA 1
ATOM 2200 C C . PHE A 1 283 ? -20.156 18.891 13.43 1 98.06 283 PHE A C 1
ATOM 2202 O O . PHE A 1 283 ? -20.109 20.109 13.195 1 98.06 283 PHE A O 1
ATOM 2209 N N . ALA A 1 284 ? -20.531 17.984 12.547 1 98.31 284 ALA A N 1
ATOM 2210 C CA . ALA A 1 284 ? -21.078 18.406 11.258 1 98.31 284 ALA A CA 1
ATOM 2211 C C . ALA A 1 284 ? -22.266 19.344 11.438 1 98.31 284 ALA A C 1
ATOM 2213 O O . ALA A 1 284 ? -22.328 20.391 10.781 1 98.31 284 ALA A O 1
ATOM 2214 N N . GLU A 1 285 ? -23.109 19.031 12.344 1 97.75 285 GLU A N 1
ATOM 2215 C CA . GLU A 1 285 ? -24.297 19.828 12.602 1 97.75 285 GLU A CA 1
ATOM 2216 C C . GLU A 1 285 ? -23.938 21.203 13.18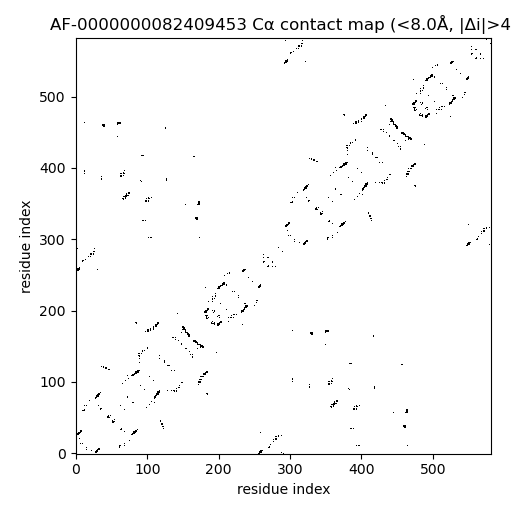8 1 97.75 285 GLU A C 1
ATOM 2218 O O . GLU A 1 285 ? -24.5 22.219 12.797 1 97.75 285 GLU A O 1
ATOM 2223 N N . GLU A 1 286 ? -22.984 21.156 14.062 1 97.31 286 GLU A N 1
ATOM 2224 C CA . GLU A 1 286 ? -22.672 22.359 14.82 1 97.31 286 GLU A CA 1
ATOM 2225 C C . GLU A 1 286 ? -21.719 23.266 14.055 1 97.31 286 GLU A C 1
ATOM 2227 O O . GLU A 1 286 ? -21.75 24.484 14.219 1 97.31 286 GLU A O 1
ATOM 2232 N N . VAL A 1 287 ? -20.891 22.688 13.242 1 97.5 287 VAL A N 1
ATOM 2233 C CA . VAL A 1 287 ? -19.797 23.484 12.688 1 97.5 287 VAL A CA 1
ATOM 2234 C C . VAL A 1 287 ? -19.875 23.484 11.164 1 97.5 287 VAL A C 1
ATOM 2236 O O . VAL A 1 287 ? -20.016 24.547 10.539 1 97.5 287 VAL A O 1
ATOM 2239 N N . ILE A 1 288 ? -19.953 22.344 10.547 1 97.88 288 ILE A N 1
ATOM 2240 C CA . ILE A 1 288 ? -19.828 22.234 9.102 1 97.88 288 ILE A CA 1
ATOM 2241 C C . ILE A 1 288 ? -21.031 22.906 8.43 1 97.88 288 ILE A C 1
ATOM 2243 O O . ILE A 1 288 ? -20.875 23.625 7.445 1 97.88 288 ILE A O 1
ATOM 2247 N N . THR A 1 289 ? -22.219 22.75 9.016 1 96.88 289 THR A N 1
ATOM 2248 C CA . THR A 1 289 ? -23.422 23.297 8.406 1 96.88 289 THR A CA 1
ATOM 2249 C C . THR A 1 289 ? -23.438 24.812 8.484 1 96.88 289 THR A C 1
ATOM 2251 O O . THR A 1 289 ? -24.219 25.469 7.805 1 96.88 289 THR A O 1
ATOM 2254 N N . GLN A 1 290 ? -22.578 25.312 9.305 1 95.06 290 GLN A N 1
ATOM 2255 C CA . GLN A 1 290 ? -22.516 26.766 9.461 1 95.06 290 GLN A CA 1
ATOM 2256 C C . GLN A 1 290 ? -21.594 27.391 8.43 1 95.06 290 GLN A C 1
ATOM 2258 O O . GLN A 1 290 ? -21.453 28.625 8.375 1 95.06 290 GLN A O 1
ATOM 2263 N N . TYR A 1 291 ? -20.922 26.672 7.699 1 92 291 TYR A N 1
ATOM 2264 C CA . TYR A 1 291 ? -20.031 27.109 6.641 1 92 291 TYR A CA 1
ATOM 2265 C C . TYR A 1 291 ? -20.562 26.719 5.27 1 92 291 TYR A C 1
ATOM 2267 O O . TYR A 1 291 ? -20.281 27.391 4.273 1 92 291 TYR A O 1
ATOM 2275 N N . MET B 1 1 ? -10.812 -28.344 -5.344 1 96.5 1 MET B N 1
ATOM 2276 C CA . MET B 1 1 ? -10.039 -27.438 -6.188 1 96.5 1 MET B CA 1
ATOM 2277 C C . MET B 1 1 ? -10.508 -26 -6 1 96.5 1 MET B C 1
ATOM 2279 O O . MET B 1 1 ? -11.703 -25.734 -5.953 1 96.5 1 MET B O 1
ATOM 2283 N N . LYS B 1 2 ? -9.562 -25.109 -5.801 1 98.12 2 LYS B N 1
ATOM 2284 C CA . LYS B 1 2 ? -9.883 -23.672 -5.742 1 98.12 2 LYS B CA 1
ATOM 2285 C C . LYS B 1 2 ? -9.617 -23 -7.082 1 98.12 2 LYS B C 1
ATOM 2287 O O . LYS B 1 2 ? -8.758 -23.438 -7.848 1 98.12 2 LYS B O 1
ATOM 2292 N N . TRP B 1 3 ? -10.383 -21.969 -7.34 1 98.38 3 TRP B N 1
ATOM 2293 C CA . TRP B 1 3 ? -10.289 -21.219 -8.586 1 98.38 3 TRP B CA 1
ATOM 2294 C C . TRP B 1 3 ? -10.047 -19.734 -8.305 1 98.38 3 TRP B C 1
ATOM 2296 O O . TRP B 1 3 ? -10.781 -19.125 -7.535 1 98.38 3 TRP B O 1
ATOM 2306 N N . SER B 1 4 ? -9.055 -19.172 -8.977 1 98.19 4 SER B N 1
ATOM 2307 C CA . SER B 1 4 ? -8.766 -17.75 -8.805 1 98.19 4 SER B CA 1
ATOM 2308 C C . SER B 1 4 ? -8.641 -17.047 -10.156 1 98.19 4 SER B C 1
ATOM 2310 O O . SER B 1 4 ? -8.242 -17.672 -11.148 1 98.19 4 SER B O 1
ATOM 2312 N N . LEU B 1 5 ? -9 -15.805 -10.156 1 97.19 5 LEU B N 1
ATOM 2313 C CA . LEU B 1 5 ? -8.797 -14.953 -11.328 1 97.19 5 LEU B CA 1
ATOM 2314 C C . LEU B 1 5 ? -7.441 -14.258 -11.266 1 97.19 5 LEU B C 1
ATOM 2316 O O . LEU B 1 5 ? -7 -13.844 -10.195 1 97.19 5 LEU B O 1
ATOM 2320 N N . ALA B 1 6 ? -6.871 -14.172 -12.391 1 91.62 6 ALA B N 1
ATOM 2321 C CA . ALA B 1 6 ? -5.723 -13.273 -12.5 1 91.62 6 ALA B CA 1
ATOM 2322 C C . ALA B 1 6 ? -6.164 -11.867 -12.906 1 91.62 6 ALA B C 1
ATOM 2324 O O . ALA B 1 6 ? -6.75 -11.68 -13.977 1 91.62 6 ALA B O 1
ATOM 2325 N N . GLY B 1 7 ? -5.953 -10.844 -12.062 1 89.75 7 GLY B N 1
ATOM 2326 C CA . GLY B 1 7 ? -6.375 -9.477 -12.312 1 89.75 7 GLY B CA 1
ATOM 2327 C C . GLY B 1 7 ? -5.324 -8.656 -13.031 1 89.75 7 GLY B C 1
ATOM 2328 O O . GLY B 1 7 ? -5.102 -7.488 -12.695 1 89.75 7 GLY B O 1
ATOM 2329 N N . ALA B 1 8 ? -4.699 -9.164 -14.07 1 85.56 8 ALA B N 1
ATOM 2330 C CA . ALA B 1 8 ? -3.607 -8.508 -14.781 1 85.56 8 ALA B CA 1
ATOM 2331 C C . ALA B 1 8 ? -4.125 -7.738 -15.992 1 85.56 8 ALA B C 1
ATOM 2333 O O . ALA B 1 8 ? -5.023 -8.211 -16.688 1 85.56 8 ALA B O 1
ATOM 2334 N N . MET B 1 9 ? -3.561 -6.59 -16.219 1 89.56 9 MET B N 1
ATOM 2335 C CA . MET B 1 9 ? -3.715 -5.848 -17.453 1 89.56 9 MET B CA 1
ATOM 2336 C C . MET B 1 9 ? -5.168 -5.438 -17.672 1 89.56 9 MET B C 1
ATOM 2338 O O . MET B 1 9 ? -5.676 -5.496 -18.797 1 89.56 9 MET B O 1
ATOM 2342 N N . ILE B 1 10 ? -5.883 -5.258 -16.656 1 92.12 10 ILE B N 1
ATOM 2343 C CA . ILE B 1 10 ? -7.254 -4.762 -16.625 1 92.12 10 ILE B CA 1
ATOM 2344 C C . ILE B 1 10 ? -7.266 -3.309 -16.156 1 92.12 10 ILE B C 1
ATOM 2346 O O . ILE B 1 10 ? -6.461 -2.918 -15.305 1 92.12 10 ILE B O 1
ATOM 2350 N N . ASP B 1 11 ? -8.164 -2.559 -16.812 1 95.5 11 ASP B N 1
ATOM 2351 C CA . ASP B 1 11 ? -8.352 -1.194 -16.328 1 95.5 11 ASP B CA 1
ATOM 2352 C C . ASP B 1 11 ? -8.555 -1.172 -14.805 1 95.5 11 ASP B C 1
ATOM 2354 O O . ASP B 1 11 ? -9.445 -1.842 -14.289 1 95.5 11 ASP B O 1
ATOM 2358 N N . ALA B 1 12 ? -7.73 -0.398 -14.133 1 97.06 12 ALA B N 1
ATOM 2359 C CA . ALA B 1 12 ? -7.75 -0.348 -12.672 1 97.06 12 ALA B CA 1
ATOM 2360 C C . ALA B 1 12 ? -9.133 0.041 -12.156 1 97.06 12 ALA B C 1
ATOM 2362 O O . ALA B 1 12 ? -9.555 -0.403 -11.086 1 97.06 12 ALA B O 1
ATOM 2363 N N . LEU B 1 13 ? -9.883 0.794 -12.922 1 97.5 13 LEU B N 1
ATOM 2364 C CA . LEU B 1 13 ? -11.203 1.283 -12.523 1 97.5 13 LEU B CA 1
ATOM 2365 C C . LEU B 1 13 ? -12.234 0.163 -12.578 1 97.5 13 LEU B C 1
ATOM 2367 O O . LEU B 1 13 ? -13.328 0.298 -12.023 1 97.5 13 LEU B O 1
ATOM 2371 N N . GLU B 1 14 ? -11.867 -0.95 -13.172 1 97.94 14 GLU B N 1
ATOM 2372 C CA . GLU B 1 14 ? -12.828 -2.037 -13.359 1 97.94 14 GLU B CA 1
ATOM 2373 C C . GLU B 1 14 ? -12.578 -3.172 -12.367 1 97.94 14 GLU B C 1
ATOM 2375 O O . GLU B 1 14 ? -13.336 -4.137 -12.32 1 97.94 14 GLU B O 1
ATOM 2380 N N . LEU B 1 15 ? -11.57 -3.059 -11.539 1 98.31 15 LEU B N 1
ATOM 2381 C CA . LEU B 1 15 ? -11.125 -4.168 -10.703 1 98.31 15 LEU B CA 1
ATOM 2382 C C . LEU B 1 15 ? -12.125 -4.449 -9.594 1 98.31 15 LEU B C 1
ATOM 2384 O O . LEU B 1 15 ? -12.375 -5.609 -9.258 1 98.31 15 LEU B O 1
ATOM 2388 N N . CYS B 1 16 ? -12.703 -3.424 -8.992 1 98.62 16 CYS B N 1
ATOM 2389 C CA . CYS B 1 16 ? -13.664 -3.643 -7.91 1 98.62 16 CYS B CA 1
ATOM 2390 C C . CYS B 1 16 ? -14.906 -4.367 -8.422 1 98.62 16 CYS B C 1
ATOM 2392 O O . CYS B 1 16 ? -15.391 -5.297 -7.777 1 98.62 16 CYS B O 1
ATOM 2394 N N . GLU B 1 17 ? -15.398 -3.949 -9.586 1 98.31 17 GLU B N 1
ATOM 2395 C CA . GLU B 1 17 ? -16.531 -4.648 -10.188 1 98.31 17 GLU B CA 1
ATOM 2396 C C . GLU B 1 17 ? -16.172 -6.094 -10.523 1 98.31 17 GLU B C 1
ATOM 2398 O O . GLU B 1 17 ? -16.969 -7.008 -10.281 1 98.31 17 GLU B O 1
ATOM 2403 N N . LEU B 1 18 ? -15.008 -6.25 -11.047 1 97.88 18 LEU B N 1
ATOM 2404 C CA . LEU B 1 18 ? -14.523 -7.594 -11.352 1 97.88 18 LEU B CA 1
ATOM 2405 C C . LEU B 1 18 ? -14.539 -8.477 -10.109 1 97.88 18 LEU B C 1
ATOM 2407 O O . LEU B 1 18 ? -14.992 -9.617 -10.156 1 97.88 18 LEU B O 1
ATOM 2411 N N . ALA B 1 19 ? -14.086 -7.957 -8.992 1 98.75 19 ALA B N 1
ATOM 2412 C CA . ALA B 1 19 ? -14.008 -8.695 -7.734 1 98.75 19 ALA B CA 1
ATOM 2413 C C . ALA B 1 19 ? -15.398 -9.094 -7.246 1 98.75 19 ALA B C 1
ATOM 2415 O O . ALA B 1 19 ? -15.602 -10.219 -6.781 1 98.75 19 ALA B O 1
ATOM 2416 N N . GLN B 1 20 ? -16.328 -8.195 -7.355 1 98.81 20 GLN B N 1
ATOM 2417 C CA . GLN B 1 20 ? -17.688 -8.469 -6.918 1 98.81 20 GLN B CA 1
ATOM 2418 C C . GLN B 1 20 ? -18.328 -9.57 -7.754 1 98.81 20 GLN B C 1
ATOM 2420 O O . GLN B 1 20 ? -18.969 -10.477 -7.215 1 98.81 20 GLN B O 1
ATOM 2425 N N . VAL B 1 21 ? -18.141 -9.484 -9.086 1 98.69 21 VAL B N 1
ATOM 2426 C CA . VAL B 1 21 ? -18.703 -10.484 -9.984 1 98.69 21 VAL B CA 1
ATOM 2427 C C . VAL B 1 21 ? -18.047 -11.844 -9.727 1 98.69 21 VAL B C 1
ATOM 2429 O O . VAL B 1 21 ? -18.719 -12.867 -9.648 1 98.69 21 VAL B O 1
ATOM 2432 N N . ALA B 1 22 ? -16.719 -11.844 -9.578 1 98.75 22 ALA B N 1
ATOM 2433 C CA . ALA B 1 22 ? -15.984 -13.07 -9.289 1 98.75 22 ALA B CA 1
ATOM 2434 C C . ALA B 1 22 ? -16.5 -13.727 -8.008 1 98.75 22 ALA B C 1
ATOM 2436 O O . ALA B 1 22 ? -16.719 -14.945 -7.973 1 98.75 22 ALA B O 1
ATOM 2437 N N . GLU B 1 23 ? -16.703 -12.93 -6.98 1 98.75 23 GLU B N 1
ATOM 2438 C CA . GLU B 1 23 ? -17.234 -13.445 -5.719 1 98.75 23 GLU B CA 1
ATOM 2439 C C . GLU B 1 23 ? -18.625 -14.023 -5.898 1 98.75 23 GLU B C 1
ATOM 2441 O O . GLU B 1 23 ? -18.938 -15.102 -5.387 1 98.75 23 GLU B O 1
ATOM 2446 N N . GLU B 1 24 ? -19.438 -13.312 -6.617 1 98.62 24 GLU B N 1
ATOM 2447 C CA . GLU B 1 24 ? -20.828 -13.703 -6.824 1 98.62 24 GLU B CA 1
ATOM 2448 C C . GLU B 1 24 ? -20.922 -15.07 -7.484 1 98.62 24 GLU B C 1
ATOM 2450 O O . GLU B 1 24 ? -21.781 -15.883 -7.125 1 98.62 24 GLU B O 1
ATOM 2455 N N . VAL B 1 25 ? -20 -15.336 -8.398 1 98.56 25 VAL B N 1
ATOM 2456 C CA . VAL B 1 25 ? -20.188 -16.531 -9.219 1 98.56 25 VAL B CA 1
ATOM 2457 C C . VAL B 1 25 ? -19.359 -17.688 -8.664 1 98.56 25 VAL B C 1
ATOM 2459 O O . VAL B 1 25 ? -19.297 -18.766 -9.25 1 98.56 25 VAL B O 1
ATOM 2462 N N . GLY B 1 26 ? -18.562 -17.438 -7.617 1 98.38 26 GLY B N 1
ATOM 2463 C CA . GLY B 1 26 ? -18.047 -18.578 -6.875 1 98.38 26 GLY B CA 1
ATOM 2464 C C . GLY B 1 26 ? -16.531 -18.719 -6.992 1 98.38 26 GLY B C 1
ATOM 2465 O O . GLY B 1 26 ? -15.977 -19.734 -6.57 1 98.38 26 GLY B O 1
ATOM 2466 N N . PHE B 1 27 ? -15.852 -17.75 -7.504 1 98.81 27 PHE B N 1
ATOM 2467 C CA . PHE B 1 27 ? -14.398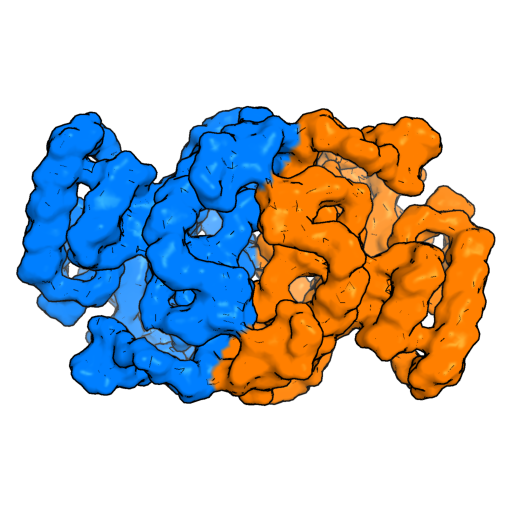 -17.797 -7.461 1 98.81 27 PHE B CA 1
ATOM 2468 C C . PHE B 1 27 ? -13.898 -17.719 -6.023 1 98.81 27 PHE B C 1
ATOM 2470 O O . PHE B 1 27 ? -14.508 -17.047 -5.184 1 98.81 27 PHE B O 1
ATOM 2477 N N . ASP B 1 28 ? -12.773 -18.375 -5.816 1 98.69 28 ASP B N 1
ATOM 2478 C CA . ASP B 1 28 ? -12.195 -18.422 -4.473 1 98.69 28 ASP B CA 1
ATOM 2479 C C . ASP B 1 28 ? -11.242 -17.25 -4.238 1 98.69 28 ASP B C 1
ATOM 2481 O O . ASP B 1 28 ? -11.047 -16.828 -3.1 1 98.69 28 ASP B O 1
ATOM 2485 N N . GLY B 1 29 ? -10.648 -16.75 -5.359 1 98.69 29 GLY B N 1
ATOM 2486 C CA . GLY B 1 29 ? -9.656 -15.703 -5.133 1 98.69 29 GLY B CA 1
ATOM 2487 C C . GLY B 1 29 ? -9.375 -14.875 -6.371 1 98.69 29 GLY B C 1
ATOM 2488 O O . GLY B 1 29 ? -9.844 -15.195 -7.465 1 98.69 29 GLY B O 1
ATOM 2489 N N . ILE B 1 30 ? -8.688 -13.773 -6.211 1 98.75 30 ILE B N 1
ATOM 2490 C CA . ILE B 1 30 ? -8.125 -12.914 -7.25 1 98.75 30 ILE B CA 1
ATOM 2491 C C . ILE B 1 30 ? -6.641 -12.688 -6.98 1 98.75 30 ILE B C 1
ATOM 2493 O O . ILE B 1 30 ? -6.246 -12.359 -5.859 1 98.75 30 ILE B O 1
ATOM 2497 N N . ALA B 1 31 ? -5.855 -12.93 -7.961 1 98.38 31 ALA B N 1
ATOM 2498 C CA . ALA B 1 31 ? -4.406 -12.758 -7.895 1 98.38 31 ALA B CA 1
ATOM 2499 C C . ALA B 1 31 ? -3.967 -11.508 -8.656 1 98.38 31 ALA B C 1
ATOM 2501 O O . ALA B 1 31 ? -4.363 -11.305 -9.805 1 98.38 31 ALA B O 1
ATOM 2502 N N . MET B 1 32 ? -3.174 -10.711 -8.008 1 98.06 32 MET B N 1
ATOM 2503 C CA . MET B 1 32 ? -2.672 -9.492 -8.633 1 98.06 32 MET B CA 1
ATOM 2504 C C . MET B 1 32 ? -1.169 -9.578 -8.867 1 98.06 32 MET B C 1
ATOM 2506 O O . MET B 1 32 ? -0.404 -9.844 -7.938 1 98.06 32 MET B O 1
ATOM 2510 N N . PRO B 1 33 ? -0.724 -9.367 -10.109 1 96 33 PRO B N 1
ATOM 2511 C CA . PRO B 1 33 ? 0.719 -9.328 -10.352 1 96 33 PRO B CA 1
ATOM 2512 C C . PRO B 1 33 ? 1.356 -8.016 -9.922 1 96 33 PRO B C 1
ATOM 2514 O O . PRO B 1 33 ? 0.651 -7.027 -9.695 1 96 33 PRO B O 1
ATOM 2517 N N . ASP B 1 34 ? 2.664 -8.055 -9.797 1 96.56 34 ASP B N 1
ATOM 2518 C CA . ASP B 1 34 ? 3.443 -6.875 -9.445 1 96.56 34 ASP B CA 1
ATOM 2519 C C . ASP B 1 34 ? 4.398 -6.492 -10.57 1 96.56 34 ASP B C 1
ATOM 2521 O O . ASP B 1 34 ? 5.281 -7.27 -10.938 1 96.56 34 ASP B O 1
ATOM 2525 N N . SER B 1 35 ? 4.129 -5.426 -11.219 1 94.12 35 SER B N 1
ATOM 2526 C CA . SER B 1 35 ? 5.039 -4.73 -12.117 1 94.12 35 SER B CA 1
ATOM 2527 C C . SER B 1 35 ? 5.305 -3.305 -11.641 1 94.12 35 SER B C 1
ATOM 2529 O O . SER B 1 35 ? 4.461 -2.422 -11.805 1 94.12 35 SER B O 1
ATOM 2531 N N . VAL B 1 36 ? 6.422 -3.07 -11.117 1 95.12 36 VAL B N 1
ATOM 2532 C CA . VAL B 1 36 ? 6.695 -1.841 -10.383 1 95.12 36 VAL B CA 1
ATOM 2533 C C . VAL B 1 36 ? 6.781 -0.664 -11.352 1 95.12 36 VAL B C 1
ATOM 2535 O O . VAL B 1 36 ? 6.25 0.414 -11.07 1 95.12 36 VAL B O 1
ATOM 2538 N N . PHE B 1 37 ? 7.512 -0.751 -12.367 1 97.25 37 PHE B N 1
ATOM 2539 C CA . PHE B 1 37 ? 7.59 0.191 -13.477 1 97.25 37 PHE B CA 1
ATOM 2540 C C . PHE B 1 37 ? 8.078 -0.504 -14.75 1 97.25 37 PHE B C 1
ATOM 2542 O O . PHE B 1 37 ? 8.508 -1.658 -14.703 1 97.25 37 PHE B O 1
ATOM 2549 N N . TYR B 1 38 ? 7.832 0.151 -15.883 1 97.12 38 TYR B N 1
ATOM 2550 C CA . TYR B 1 38 ? 8.258 -0.303 -17.203 1 97.12 38 TYR B CA 1
ATOM 2551 C C . TYR B 1 38 ? 9.492 0.457 -17.672 1 97.12 38 TYR B C 1
ATOM 2553 O O . TYR B 1 38 ? 9.383 1.554 -18.219 1 97.12 38 TYR B O 1
ATOM 2561 N N . PRO B 1 39 ? 10.703 -0.13 -17.422 1 97 39 PRO B N 1
ATOM 2562 C CA . PRO B 1 39 ? 11.883 0.546 -17.969 1 97 39 PRO B CA 1
ATOM 2563 C C . PRO B 1 39 ? 11.914 0.551 -19.5 1 97 39 PRO B C 1
ATOM 2565 O O . PRO B 1 39 ? 11.523 -0.437 -20.125 1 97 39 PRO B O 1
ATOM 2568 N N . GLU B 1 40 ? 12.328 1.636 -20.016 1 96.31 40 GLU B N 1
ATOM 2569 C CA . GLU B 1 40 ? 12.422 1.743 -21.469 1 96.31 40 GLU B CA 1
ATOM 2570 C C . GLU B 1 40 ? 13.422 0.731 -22.031 1 96.31 40 GLU B C 1
ATOM 2572 O O . GLU B 1 40 ? 13.156 0.104 -23.062 1 96.31 40 GLU B O 1
ATOM 2577 N N . GLN B 1 41 ? 14.5 0.62 -21.328 1 93.88 41 GLN B N 1
ATOM 2578 C CA . GLN B 1 41 ? 15.531 -0.345 -21.703 1 93.88 41 GLN B CA 1
ATOM 2579 C C . GLN B 1 41 ? 15.695 -1.409 -20.609 1 93.88 41 GLN B C 1
ATOM 2581 O O . GLN B 1 41 ? 15.742 -1.09 -19.422 1 93.88 41 GLN B O 1
ATOM 2586 N N . VAL B 1 42 ? 15.602 -2.67 -21.047 1 92.06 42 VAL B N 1
ATOM 2587 C CA . VAL B 1 42 ? 15.828 -3.801 -20.156 1 92.06 42 VAL B CA 1
ATOM 2588 C C . VAL B 1 42 ? 17.016 -4.625 -20.656 1 92.06 42 VAL B C 1
ATOM 2590 O O . VAL B 1 42 ? 17.062 -5.008 -21.828 1 92.06 42 VAL B O 1
ATOM 2593 N N . SER B 1 43 ? 17.922 -4.914 -19.734 1 91.5 43 SER B N 1
ATOM 2594 C CA . SER B 1 43 ? 19.188 -5.52 -20.141 1 91.5 43 SER B CA 1
ATOM 2595 C C . SER B 1 43 ? 19.094 -7.043 -20.125 1 91.5 43 SER B C 1
ATOM 2597 O O . SER B 1 43 ? 20.047 -7.73 -20.5 1 91.5 43 SER B O 1
ATOM 2599 N N . ALA B 1 44 ? 17.984 -7.59 -19.656 1 88.5 44 ALA B N 1
ATOM 2600 C CA . ALA B 1 44 ? 17.766 -9.031 -19.625 1 88.5 44 ALA B CA 1
ATOM 2601 C C . ALA B 1 44 ? 16.5 -9.406 -20.391 1 88.5 44 ALA B C 1
ATOM 2603 O O . ALA B 1 44 ? 15.5 -8.688 -20.344 1 88.5 44 ALA B O 1
ATOM 2604 N N . PRO B 1 45 ? 16.578 -10.539 -21.109 1 83.69 45 PRO B N 1
ATOM 2605 C CA . PRO B 1 45 ? 15.367 -10.961 -21.828 1 83.69 45 PRO B CA 1
ATOM 2606 C C . PRO B 1 45 ? 14.234 -11.359 -20.875 1 83.69 45 PRO B C 1
ATOM 2608 O O . PRO B 1 45 ? 14.492 -11.875 -19.781 1 83.69 45 PRO B O 1
ATOM 2611 N N . TYR B 1 46 ? 13.016 -11.078 -21.359 1 78.81 46 TYR B N 1
ATOM 2612 C CA . TYR B 1 46 ? 11.844 -11.562 -20.641 1 78.81 46 TYR B CA 1
ATOM 2613 C C . TYR B 1 46 ? 11.797 -13.086 -20.641 1 78.81 46 TYR B C 1
ATOM 2615 O O . TYR B 1 46 ? 11.805 -13.711 -21.703 1 78.81 46 TYR B O 1
ATOM 2623 N N . PRO B 1 47 ? 11.664 -13.719 -19.453 1 73.12 47 PRO B N 1
ATOM 2624 C CA . PRO B 1 47 ? 11.906 -15.164 -19.375 1 73.12 47 PRO B CA 1
ATOM 2625 C C . PRO B 1 47 ? 10.68 -15.984 -19.766 1 73.12 47 PRO B C 1
ATOM 2627 O O . PRO B 1 47 ? 10.773 -17.203 -19.922 1 73.12 47 PRO B O 1
ATOM 2630 N N . TYR B 1 48 ? 9.539 -15.336 -20.094 1 70.31 48 TYR B N 1
ATOM 2631 C CA . TYR B 1 48 ? 8.32 -16.141 -20.203 1 70.31 48 TYR B CA 1
ATOM 2632 C C . TYR B 1 48 ? 7.781 -16.125 -21.625 1 70.31 48 TYR B C 1
ATOM 2634 O O . TYR B 1 48 ? 6.66 -16.578 -21.875 1 70.31 48 TYR B O 1
ATOM 2642 N N . THR B 1 49 ? 8.57 -15.445 -22.5 1 73.12 49 THR B N 1
ATOM 2643 C CA . THR B 1 49 ? 8.242 -15.523 -23.906 1 73.12 49 THR B CA 1
ATOM 2644 C C . THR B 1 49 ? 9.445 -16 -24.719 1 73.12 49 THR B C 1
ATOM 2646 O O . THR B 1 49 ? 10.586 -15.727 -24.359 1 73.12 49 THR B O 1
ATOM 2649 N N . ALA B 1 50 ? 9.188 -16.531 -25.797 1 76.44 50 ALA B N 1
ATOM 2650 C CA . ALA B 1 50 ? 10.219 -17.125 -26.641 1 76.44 50 ALA B CA 1
ATOM 2651 C C . ALA B 1 50 ? 11.133 -16.062 -27.234 1 76.44 50 ALA B C 1
ATOM 2653 O O . ALA B 1 50 ? 12.336 -16.266 -27.391 1 76.44 50 ALA B O 1
ATOM 2654 N N . ASP B 1 51 ? 10.617 -14.938 -27.5 1 79.62 51 ASP B N 1
ATOM 2655 C CA . ASP B 1 51 ? 11.398 -13.891 -28.156 1 79.62 51 ASP B CA 1
ATOM 2656 C C . ASP B 1 51 ? 11.992 -12.93 -27.141 1 79.62 51 ASP B C 1
ATOM 2658 O O . ASP B 1 51 ? 12.648 -11.953 -27.5 1 79.62 51 ASP B O 1
ATOM 2662 N N . GLY B 1 52 ? 11.703 -13.195 -25.891 1 76.25 52 GLY B N 1
ATOM 2663 C CA . GLY B 1 52 ? 12.289 -12.406 -24.812 1 76.25 52 GLY B CA 1
ATOM 2664 C C . GLY B 1 52 ? 11.625 -11.055 -24.625 1 76.25 52 GLY B C 1
ATOM 2665 O O . GLY B 1 52 ? 12.117 -10.211 -23.875 1 76.25 52 GLY B O 1
ATOM 2666 N N . LYS B 1 53 ? 10.547 -10.805 -25.469 1 79.06 53 LYS B N 1
ATOM 2667 C CA . LYS B 1 53 ? 9.852 -9.523 -25.406 1 79.06 53 LYS B CA 1
ATOM 2668 C C . LYS B 1 53 ? 8.703 -9.578 -24.406 1 79.06 53 LYS B C 1
ATOM 2670 O O . LYS B 1 53 ? 8.055 -10.617 -24.25 1 79.06 53 LYS B O 1
ATOM 2675 N N . ARG B 1 54 ? 8.469 -8.461 -23.734 1 80.75 54 ARG B N 1
ATOM 2676 C CA . ARG B 1 54 ? 7.305 -8.344 -22.859 1 80.75 54 ARG B CA 1
ATOM 2677 C C . ARG B 1 54 ? 6.008 -8.414 -23.656 1 80.75 54 ARG B C 1
ATOM 2679 O O . ARG B 1 54 ? 5.953 -7.969 -24.812 1 80.75 54 ARG B O 1
ATOM 2686 N N . MET B 1 55 ? 4.977 -8.836 -23 1 77.75 55 MET B N 1
ATOM 2687 C CA . MET B 1 55 ? 3.713 -9.117 -23.672 1 77.75 55 MET B CA 1
ATOM 2688 C C . MET B 1 55 ? 2.777 -7.914 -23.609 1 77.75 55 MET B C 1
ATOM 2690 O O . MET B 1 55 ? 1.657 -7.965 -24.109 1 77.75 55 MET B O 1
ATOM 2694 N N . TRP B 1 56 ? 3.242 -6.82 -22.953 1 84.81 56 TRP B N 1
ATOM 2695 C CA . TRP B 1 56 ? 2.352 -5.676 -22.781 1 84.81 56 TRP B CA 1
ATOM 2696 C C . TRP B 1 56 ? 3.078 -4.371 -23.094 1 84.81 56 TRP B C 1
ATOM 2698 O O . TRP B 1 56 ? 4.305 -4.293 -22.969 1 84.81 56 TRP B O 1
ATOM 2708 N N . ALA B 1 57 ? 2.256 -3.449 -23.484 1 91.81 57 ALA B N 1
ATOM 2709 C CA . ALA B 1 57 ? 2.764 -2.123 -23.828 1 91.81 57 ALA B CA 1
ATOM 2710 C C . ALA B 1 57 ? 3.082 -1.322 -22.562 1 91.81 57 ALA B C 1
ATOM 2712 O O . ALA B 1 57 ? 2.574 -1.628 -21.484 1 91.81 57 ALA B O 1
ATOM 2713 N N . PRO B 1 58 ? 3.961 -0.305 -22.688 1 94.62 58 PRO B N 1
ATOM 2714 C CA . PRO B 1 58 ? 4.352 0.503 -21.531 1 94.62 58 PRO B CA 1
ATOM 2715 C C . PRO B 1 58 ? 3.154 1.118 -20.812 1 94.62 58 PRO B C 1
ATOM 2717 O O . PRO B 1 58 ? 3.174 1.259 -19.578 1 94.62 58 PRO B O 1
ATOM 2720 N N . GLU B 1 59 ? 2.135 1.377 -21.547 1 95.44 59 GLU B N 1
ATOM 2721 C CA . GLU B 1 59 ? 0.995 2.1 -21 1 95.44 59 GLU B CA 1
ATOM 2722 C C . GLU B 1 59 ? -0.001 1.145 -20.344 1 95.44 59 GLU B C 1
ATOM 2724 O O . GLU B 1 59 ? -0.964 1.581 -19.703 1 95.44 59 GLU B O 1
ATOM 2729 N N . THR B 1 60 ? 0.244 -0.146 -20.531 1 95 60 THR B N 1
ATOM 2730 C CA . THR B 1 60 ? -0.664 -1.121 -19.938 1 95 60 THR B CA 1
ATOM 2731 C C . THR B 1 60 ? -0.777 -0.906 -18.422 1 95 60 THR B C 1
ATOM 2733 O O . THR B 1 60 ? 0.236 -0.809 -17.734 1 95 60 THR B O 1
ATOM 2736 N N . PRO B 1 61 ? -2.041 -0.775 -17.969 1 95.94 61 PRO B N 1
ATOM 2737 C CA . PRO B 1 61 ? -2.193 -0.577 -16.531 1 95.94 61 PRO B CA 1
ATOM 2738 C C . PRO B 1 61 ? -1.738 -1.786 -15.711 1 95.94 61 PRO B C 1
ATOM 2740 O O . PRO B 1 61 ? -2.227 -2.898 -15.93 1 95.94 61 PRO B O 1
ATOM 2743 N N . MET B 1 62 ? -0.823 -1.602 -14.859 1 96.75 62 MET B N 1
ATOM 2744 C CA . MET B 1 62 ? -0.349 -2.551 -13.859 1 96.75 62 MET B CA 1
ATOM 2745 C C . MET B 1 62 ? -0.381 -1.933 -12.469 1 96.75 62 MET B C 1
ATOM 2747 O O . MET B 1 62 ? 0.657 -1.538 -11.93 1 96.75 62 MET B O 1
ATOM 2751 N N . PRO B 1 63 ? -1.582 -1.882 -11.891 1 98.38 63 PRO B N 1
ATOM 2752 C CA . PRO B 1 63 ? -1.7 -1.199 -10.594 1 98.38 63 PRO B CA 1
ATOM 2753 C C . PRO B 1 63 ? -0.864 -1.858 -9.5 1 98.38 63 PRO B C 1
ATOM 2755 O O . PRO B 1 63 ? -0.553 -3.049 -9.594 1 98.38 63 PRO B O 1
ATOM 2758 N N . ASP B 1 64 ? -0.46 -1.014 -8.523 1 98.62 64 ASP B N 1
ATOM 2759 C CA . ASP B 1 64 ? 0.118 -1.604 -7.316 1 98.62 64 ASP B CA 1
ATOM 2760 C C . ASP B 1 64 ? -0.804 -2.668 -6.73 1 98.62 64 ASP B C 1
ATOM 2762 O O . ASP B 1 64 ? -1.98 -2.406 -6.473 1 98.62 64 ASP B O 1
ATOM 2766 N N . PRO B 1 65 ? -0.288 -3.818 -6.543 1 98.62 65 PRO B N 1
ATOM 2767 C CA . PRO B 1 65 ? -1.188 -4.906 -6.156 1 98.62 65 PRO B CA 1
ATOM 2768 C C . PRO B 1 65 ? -1.766 -4.727 -4.754 1 98.62 65 PRO B C 1
ATOM 2770 O O . PRO B 1 65 ? -2.906 -5.125 -4.496 1 98.62 65 PRO B O 1
ATOM 2773 N N . PHE B 1 66 ? -1.028 -4.113 -3.84 1 98.81 66 PHE B N 1
ATOM 2774 C CA . PHE B 1 66 ? -1.523 -3.936 -2.48 1 98.81 66 PHE B CA 1
ATOM 2775 C C . PHE B 1 66 ? -2.67 -2.932 -2.447 1 98.81 66 PHE B C 1
ATOM 2777 O O . PHE B 1 66 ? -3.676 -3.152 -1.769 1 98.81 66 PHE B O 1
ATOM 2784 N N . ILE B 1 67 ? -2.506 -1.874 -3.229 1 98.81 67 ILE B N 1
ATOM 2785 C CA . ILE B 1 67 ? -3.566 -0.877 -3.32 1 98.81 67 ILE B CA 1
ATOM 2786 C C . ILE B 1 67 ? -4.816 -1.505 -3.936 1 98.81 67 ILE B C 1
ATOM 2788 O O . ILE B 1 67 ? -5.922 -1.346 -3.414 1 98.81 67 ILE B O 1
ATOM 2792 N N . ALA B 1 68 ? -4.637 -2.232 -4.984 1 98.81 68 ALA B N 1
ATOM 2793 C CA . ALA B 1 68 ? -5.75 -2.861 -5.688 1 98.81 68 ALA B CA 1
ATOM 2794 C C . ALA B 1 68 ? -6.453 -3.887 -4.805 1 98.81 68 ALA B C 1
ATOM 2796 O O . ALA B 1 68 ? -7.684 -3.908 -4.727 1 98.81 68 ALA B O 1
ATOM 2797 N N . MET B 1 69 ? -5.68 -4.684 -4.148 1 98.88 69 MET B N 1
ATOM 2798 C CA . MET B 1 69 ? -6.242 -5.707 -3.271 1 98.88 69 MET B CA 1
ATOM 2799 C C . MET B 1 69 ? -7.027 -5.074 -2.127 1 98.88 69 MET B C 1
ATOM 2801 O O . MET B 1 69 ? -8.109 -5.547 -1.774 1 98.88 69 MET B O 1
ATOM 2805 N N . ALA B 1 70 ? -6.48 -4.02 -1.556 1 98.88 70 ALA B N 1
ATOM 2806 C CA . ALA B 1 70 ? -7.164 -3.334 -0.462 1 98.88 70 ALA B CA 1
ATOM 2807 C C . ALA B 1 70 ? -8.516 -2.795 -0.913 1 98.88 70 ALA B C 1
ATOM 2809 O O . ALA B 1 70 ? -9.516 -2.945 -0.208 1 98.88 70 ALA B O 1
ATOM 2810 N N . ALA B 1 71 ? -8.539 -2.197 -2.062 1 98.88 71 ALA B N 1
ATOM 2811 C CA . ALA B 1 71 ? -9.773 -1.646 -2.613 1 98.88 71 ALA B CA 1
ATOM 2812 C C . ALA B 1 71 ? -10.797 -2.746 -2.885 1 98.88 71 ALA B C 1
ATOM 2814 O O . ALA B 1 71 ? -11.961 -2.635 -2.494 1 98.88 71 ALA B O 1
ATOM 2815 N N . MET B 1 72 ? -10.352 -3.801 -3.506 1 98.88 72 MET B N 1
ATOM 2816 C CA . MET B 1 72 ? -11.25 -4.898 -3.85 1 98.88 72 MET B CA 1
ATOM 2817 C C . MET B 1 72 ? -11.773 -5.582 -2.594 1 98.88 72 MET B C 1
ATOM 2819 O O . MET B 1 72 ? -12.953 -5.957 -2.529 1 98.88 72 MET B O 1
ATOM 2823 N N . ALA B 1 73 ? -10.922 -5.746 -1.638 1 98.88 73 ALA B N 1
ATOM 2824 C CA . ALA B 1 73 ? -11.328 -6.402 -0.396 1 98.88 73 ALA B CA 1
ATOM 2825 C C . ALA B 1 73 ? -12.414 -5.602 0.315 1 98.88 73 ALA B C 1
ATOM 2827 O O . ALA B 1 73 ? -13.312 -6.176 0.943 1 98.88 73 ALA B O 1
ATOM 2828 N N . ALA B 1 74 ? -12.391 -4.305 0.172 1 98.81 74 ALA B N 1
ATOM 2829 C CA . ALA B 1 74 ? -13.328 -3.428 0.867 1 98.81 74 ALA B CA 1
ATOM 2830 C C . ALA B 1 74 ? -14.734 -3.557 0.287 1 98.81 74 ALA B C 1
ATOM 2832 O O . ALA B 1 74 ? -15.719 -3.221 0.949 1 98.81 74 ALA B O 1
ATOM 2833 N N . VAL B 1 75 ? -14.867 -4.102 -0.948 1 98.81 75 VAL B N 1
ATOM 2834 C CA . VAL B 1 75 ? -16.188 -4.125 -1.589 1 98.81 75 VAL B CA 1
ATOM 2835 C C . VAL B 1 75 ? -16.641 -5.57 -1.768 1 98.81 75 VAL B C 1
ATOM 2837 O O . VAL B 1 75 ? -17.578 -5.84 -2.525 1 98.81 75 VAL B O 1
ATOM 2840 N N . THR B 1 76 ? -15.898 -6.516 -1.199 1 98.81 76 THR B N 1
ATOM 2841 C CA . THR B 1 76 ? -16.266 -7.926 -1.181 1 98.81 76 THR B CA 1
ATOM 2842 C C . THR B 1 76 ? -16.25 -8.469 0.246 1 98.81 76 THR B C 1
ATOM 2844 O O . THR B 1 76 ? -15.867 -7.766 1.18 1 98.81 76 THR B O 1
ATOM 2847 N N . SER B 1 77 ? -16.656 -9.781 0.427 1 98.25 77 SER B N 1
ATOM 2848 C CA . SER B 1 77 ? -16.828 -10.25 1.797 1 98.25 77 SER B CA 1
ATOM 2849 C C . SER B 1 77 ? -16.219 -11.633 1.991 1 98.25 77 SER B C 1
ATOM 2851 O O . SER B 1 77 ? -15.992 -12.062 3.123 1 98.25 77 SER B O 1
ATOM 2853 N N . ARG B 1 78 ? -15.922 -12.352 0.865 1 98.44 78 ARG B N 1
ATOM 2854 C CA . ARG B 1 78 ? -15.523 -13.75 1.028 1 98.44 78 ARG B CA 1
ATOM 2855 C C . ARG B 1 78 ? -14.297 -14.07 0.186 1 98.44 78 ARG B C 1
ATOM 2857 O O . ARG B 1 78 ? -13.422 -14.82 0.618 1 98.44 78 ARG B O 1
ATOM 2864 N N . ILE B 1 79 ? -14.25 -13.508 -1.001 1 98.75 79 ILE B N 1
ATOM 2865 C CA . ILE B 1 79 ? -13.219 -13.852 -1.968 1 98.75 79 ILE B CA 1
ATOM 2866 C C . ILE B 1 79 ? -11.844 -13.477 -1.416 1 98.75 79 ILE B C 1
ATOM 2868 O O . ILE B 1 79 ? -11.695 -12.445 -0.756 1 98.75 79 ILE B O 1
ATOM 2872 N N . GLN B 1 80 ? -10.844 -14.289 -1.679 1 98.69 80 GLN B N 1
ATOM 2873 C CA . GLN B 1 80 ? -9.477 -14.102 -1.189 1 98.69 80 GLN B CA 1
ATOM 2874 C C . GLN B 1 80 ? -8.625 -13.359 -2.215 1 98.69 80 GLN B C 1
ATOM 2876 O O . GLN B 1 80 ? -8.938 -13.352 -3.406 1 98.69 80 GLN B O 1
ATOM 2881 N N . PHE B 1 81 ? -7.562 -12.742 -1.685 1 98.81 81 PHE B N 1
ATOM 2882 C CA . PHE B 1 81 ? -6.648 -12 -2.545 1 98.81 81 PHE B CA 1
ATOM 2883 C C . PHE B 1 81 ? -5.203 -12.391 -2.271 1 98.81 81 PHE B C 1
ATOM 2885 O O . PHE B 1 81 ? -4.832 -12.648 -1.125 1 98.81 81 PHE B O 1
ATOM 2892 N N . TYR B 1 82 ? -4.379 -12.438 -3.301 1 98.44 82 TYR B N 1
ATOM 2893 C CA . TYR B 1 82 ? -2.943 -12.633 -3.117 1 98.44 82 TYR B CA 1
ATOM 2894 C C . TYR B 1 82 ? -2.16 -12.078 -4.301 1 98.44 82 TYR B C 1
ATOM 2896 O O . TYR B 1 82 ? -2.73 -11.805 -5.355 1 98.44 82 TYR B O 1
ATOM 2904 N N . THR B 1 83 ? -0.923 -11.844 -4.125 1 98.56 83 THR B N 1
ATOM 2905 C CA . THR B 1 83 ? -0.034 -11.414 -5.203 1 98.56 83 THR B CA 1
ATOM 2906 C C . THR B 1 83 ? 0.521 -12.625 -5.953 1 98.56 83 THR B C 1
ATOM 2908 O O . THR B 1 83 ? 0.793 -13.664 -5.352 1 98.56 83 THR B O 1
ATOM 2911 N N . ASN B 1 84 ? 0.806 -12.438 -7.34 1 97 84 ASN B N 1
ATOM 2912 C CA . ASN B 1 84 ? 1.326 -13.547 -8.125 1 97 84 ASN B CA 1
ATOM 2913 C C . ASN B 1 84 ? 2.324 -13.07 -9.18 1 97 84 ASN B C 1
ATOM 2915 O O . ASN B 1 84 ? 2.064 -13.172 -10.375 1 97 84 ASN B O 1
ATOM 2919 N N . VAL B 1 85 ? 3.357 -12.484 -8.836 1 96.44 85 VAL B N 1
ATOM 2920 C CA . VAL B 1 85 ? 4.012 -12.484 -7.535 1 96.44 85 VAL B CA 1
ATOM 2921 C C . VAL B 1 85 ? 4.512 -11.078 -7.203 1 96.44 85 VAL B C 1
ATOM 2923 O O . VAL B 1 85 ? 4.711 -10.258 -8.102 1 96.44 85 VAL B O 1
ATOM 2926 N N . PHE B 1 86 ? 4.676 -10.828 -5.984 1 98.19 86 PHE B N 1
ATOM 2927 C CA . PHE B 1 86 ? 5.164 -9.586 -5.395 1 98.19 86 PHE B CA 1
ATOM 2928 C C . PHE B 1 86 ? 6.688 -9.547 -5.402 1 98.19 86 PHE B C 1
ATOM 2930 O O . PHE B 1 86 ? 7.34 -10.477 -4.918 1 98.19 86 PHE B O 1
ATOM 2937 N N . LYS B 1 87 ? 7.316 -8.477 -6.016 1 98.06 87 LYS B N 1
ATOM 2938 C CA . LYS B 1 87 ? 8.773 -8.344 -6.078 1 98.06 87 LYS B CA 1
ATOM 2939 C C . LYS B 1 87 ? 9.336 -7.914 -4.727 1 98.06 87 LYS B C 1
ATOM 2941 O O . LYS B 1 87 ? 9.82 -6.785 -4.582 1 98.06 87 LYS B O 1
ATOM 2946 N N . LEU B 1 88 ? 9.453 -8.805 -3.834 1 98.44 88 LEU B N 1
ATOM 2947 C CA . LEU B 1 88 ? 9.758 -8.555 -2.43 1 98.44 88 LEU B CA 1
ATOM 2948 C C . LEU B 1 88 ? 11.164 -8.008 -2.264 1 98.44 88 LEU B C 1
ATOM 2950 O O . LEU B 1 88 ? 11.398 -7.102 -1.456 1 98.44 88 LEU B O 1
ATOM 2954 N N . PRO B 1 89 ? 12.148 -8.414 -3.062 1 98.12 89 PRO B N 1
ATOM 2955 C CA . PRO B 1 89 ? 13.523 -7.969 -2.793 1 98.12 89 PRO B CA 1
ATOM 2956 C C . PRO B 1 89 ? 13.742 -6.5 -3.131 1 98.12 89 PRO B C 1
ATOM 2958 O O . PRO B 1 89 ? 14.781 -5.93 -2.781 1 98.12 89 PRO B O 1
ATOM 2961 N N . LEU B 1 90 ? 12.828 -5.906 -3.814 1 98.38 90 LEU B N 1
ATOM 2962 C CA . LEU B 1 90 ? 12.945 -4.488 -4.129 1 98.38 90 LEU B CA 1
ATOM 2963 C C . LEU B 1 90 ? 12.461 -3.629 -2.963 1 98.38 90 LEU B C 1
ATOM 2965 O O . LEU B 1 90 ? 12.586 -2.404 -2.992 1 98.38 90 LEU B O 1
ATOM 2969 N N . ARG B 1 91 ? 11.945 -4.254 -1.899 1 98.31 91 ARG B N 1
ATOM 2970 C CA . ARG B 1 91 ? 11.227 -3.535 -0.856 1 98.31 91 ARG B CA 1
ATOM 2971 C C . ARG B 1 91 ? 11.812 -3.824 0.52 1 98.31 91 ARG B C 1
ATOM 2973 O O . ARG B 1 91 ? 12.477 -4.848 0.715 1 98.31 91 ARG B O 1
ATOM 2980 N N . ASP B 1 92 ? 11.578 -2.879 1.424 1 98.5 92 ASP B N 1
ATOM 2981 C CA . ASP B 1 92 ? 11.922 -3.092 2.826 1 98.5 92 ASP B CA 1
ATOM 2982 C C . ASP B 1 92 ? 10.953 -4.07 3.486 1 98.5 92 ASP B C 1
ATOM 2984 O O . ASP B 1 92 ? 9.734 -3.912 3.379 1 98.5 92 ASP B O 1
ATOM 2988 N N . PRO B 1 93 ? 11.469 -5.086 4.18 1 98.62 93 PRO B N 1
ATOM 2989 C CA . PRO B 1 93 ? 10.578 -6.117 4.711 1 98.62 93 PRO B CA 1
ATOM 2990 C C . PRO B 1 93 ? 9.688 -5.605 5.836 1 98.62 93 PRO B C 1
ATOM 2992 O O . PRO B 1 93 ? 8.562 -6.09 6.012 1 98.62 93 PRO B O 1
ATOM 2995 N N . LEU B 1 94 ? 10.164 -4.617 6.637 1 98.75 94 LEU B N 1
ATOM 2996 C CA . LEU B 1 94 ? 9.344 -4.078 7.715 1 98.75 94 LEU B CA 1
ATOM 2997 C C . LEU B 1 94 ? 8.195 -3.25 7.152 1 98.75 94 LEU B C 1
ATOM 2999 O O . LEU B 1 94 ? 7.055 -3.367 7.617 1 98.75 94 LEU B O 1
ATOM 3003 N N . LEU B 1 95 ? 8.5 -2.416 6.168 1 98.75 95 LEU B N 1
ATOM 3004 C CA . LEU B 1 95 ? 7.453 -1.633 5.52 1 98.75 95 LEU B CA 1
ATOM 3005 C C . LEU B 1 95 ? 6.453 -2.541 4.812 1 98.75 95 LEU B C 1
ATOM 3007 O O . LEU B 1 95 ? 5.242 -2.299 4.859 1 98.75 95 LEU B O 1
ATOM 3011 N N . THR B 1 96 ? 6.969 -3.592 4.227 1 98.88 96 THR B N 1
ATOM 3012 C CA . THR B 1 96 ? 6.094 -4.57 3.586 1 98.88 96 THR B CA 1
ATOM 3013 C C . THR B 1 96 ? 5.234 -5.289 4.621 1 98.88 96 THR B C 1
ATOM 3015 O O . THR B 1 96 ? 4.031 -5.461 4.426 1 98.88 96 THR B O 1
ATOM 3018 N N . ALA B 1 97 ? 5.824 -5.688 5.719 1 98.88 97 ALA B N 1
ATOM 3019 C CA . ALA B 1 97 ? 5.094 -6.363 6.789 1 98.88 97 ALA B CA 1
ATOM 3020 C C . ALA B 1 97 ? 3.953 -5.496 7.312 1 98.88 97 ALA B C 1
ATOM 3022 O O . ALA B 1 97 ? 2.865 -6 7.598 1 98.88 97 ALA B O 1
ATOM 3023 N N . LYS B 1 98 ? 4.191 -4.215 7.445 1 98.81 98 LYS B N 1
ATOM 3024 C CA . LYS B 1 98 ? 3.166 -3.275 7.883 1 98.81 98 LYS B CA 1
ATOM 3025 C C . LYS B 1 98 ? 1.973 -3.283 6.934 1 98.81 98 LYS B C 1
ATOM 3027 O O . LYS B 1 98 ? 0.821 -3.309 7.371 1 98.81 98 LYS B O 1
ATOM 3032 N N . GLN B 1 99 ? 2.232 -3.258 5.672 1 98.81 99 GLN B N 1
ATOM 3033 C CA . GLN B 1 99 ? 1.166 -3.264 4.676 1 98.81 99 GLN B CA 1
ATOM 3034 C C . GLN B 1 99 ? 0.4 -4.582 4.695 1 98.81 99 GLN B C 1
ATOM 3036 O O . GLN B 1 99 ? -0.833 -4.59 4.688 1 98.81 99 GLN B O 1
ATOM 3041 N N . VAL B 1 100 ? 1.121 -5.66 4.773 1 98.88 100 VAL B N 1
ATOM 3042 C CA . VAL B 1 100 ? 0.516 -6.984 4.766 1 98.88 100 VAL B CA 1
ATOM 3043 C C . VAL B 1 100 ? -0.331 -7.176 6.023 1 98.88 100 VAL B C 1
ATOM 3045 O O . VAL B 1 100 ? -1.465 -7.656 5.949 1 98.88 100 VAL B O 1
ATOM 3048 N N . ALA B 1 101 ? 0.195 -6.789 7.148 1 98.88 101 ALA B N 1
ATOM 3049 C CA . ALA B 1 101 ? -0.536 -6.902 8.406 1 98.88 101 ALA B CA 1
ATOM 3050 C C . ALA B 1 101 ? -1.825 -6.086 8.367 1 98.88 101 ALA B C 1
ATOM 3052 O O . ALA B 1 101 ? -2.887 -6.574 8.766 1 98.88 101 ALA B O 1
ATOM 3053 N N . THR B 1 102 ? -1.714 -4.867 7.883 1 98.81 102 THR B N 1
ATOM 3054 C CA . THR B 1 102 ? -2.883 -4 7.773 1 98.81 102 THR B CA 1
ATOM 3055 C C . THR B 1 102 ? -3.932 -4.621 6.855 1 98.81 102 THR B C 1
ATOM 3057 O O . THR B 1 102 ? -5.113 -4.672 7.203 1 98.81 102 THR B O 1
ATOM 3060 N N . MET B 1 103 ? -3.498 -5.117 5.73 1 98.69 103 MET B N 1
ATOM 3061 C CA . MET B 1 103 ? -4.414 -5.727 4.773 1 98.69 103 MET B CA 1
ATOM 3062 C C . MET B 1 103 ? -5.09 -6.957 5.375 1 98.69 103 MET B C 1
ATOM 3064 O O . MET B 1 103 ? -6.289 -7.172 5.18 1 98.69 103 MET B O 1
ATOM 3068 N N . ALA B 1 104 ? -4.309 -7.754 6.062 1 98.88 104 ALA B N 1
ATOM 3069 C CA . ALA B 1 104 ? -4.852 -8.961 6.684 1 98.88 104 ALA B CA 1
ATOM 3070 C C . ALA B 1 104 ? -5.977 -8.617 7.656 1 98.88 104 ALA B C 1
ATOM 3072 O O . ALA B 1 104 ? -7.047 -9.234 7.621 1 98.88 104 ALA B O 1
ATOM 3073 N N . VAL B 1 105 ? -5.777 -7.629 8.438 1 98.81 105 VAL B N 1
ATOM 3074 C CA . VAL B 1 105 ? -6.773 -7.242 9.43 1 98.81 105 VAL B CA 1
ATOM 3075 C C . VAL B 1 105 ? -7.984 -6.629 8.734 1 98.81 105 VAL B C 1
ATOM 3077 O O . VAL B 1 105 ? -9.117 -7.051 8.961 1 98.81 105 VAL B O 1
ATOM 3080 N N . MET B 1 106 ? -7.762 -5.715 7.816 1 98.62 106 MET B N 1
ATOM 3081 C CA . MET B 1 106 ? -8.859 -4.945 7.234 1 98.62 106 MET B CA 1
ATOM 3082 C C . MET B 1 106 ? -9.68 -5.805 6.281 1 98.62 106 MET B C 1
ATOM 3084 O O . MET B 1 106 ? -10.844 -5.5 6.016 1 98.62 106 MET B O 1
ATOM 3088 N N . SER B 1 107 ? -9.094 -6.867 5.777 1 98.56 107 SER B N 1
ATOM 3089 C CA . SER B 1 107 ? -9.82 -7.781 4.898 1 98.56 107 SER B CA 1
ATOM 3090 C C . SER B 1 107 ? -10.445 -8.922 5.688 1 98.56 107 SER B C 1
ATOM 3092 O O . SER B 1 107 ? -11.109 -9.789 5.117 1 98.56 107 SER B O 1
ATOM 3094 N N . ARG B 1 108 ? -10.195 -8.945 7 1 97.94 108 ARG B N 1
ATOM 3095 C CA . ARG B 1 108 ? -10.617 -10.047 7.867 1 97.94 108 ARG B CA 1
ATOM 3096 C C . ARG B 1 108 ? -9.984 -11.367 7.418 1 97.94 108 ARG B C 1
ATOM 3098 O O . ARG B 1 108 ? -10.688 -12.367 7.242 1 97.94 108 ARG B O 1
ATOM 3105 N N . ASN B 1 109 ? -8.68 -11.273 7.117 1 97.81 109 ASN B N 1
ATOM 3106 C CA . ASN B 1 109 ? -7.797 -12.414 6.887 1 97.81 109 ASN B CA 1
ATOM 3107 C C . ASN B 1 109 ? -8.023 -13.031 5.512 1 97.81 109 ASN B C 1
ATOM 3109 O O . ASN B 1 109 ? -7.863 -14.242 5.336 1 97.81 109 ASN B O 1
ATOM 3113 N N . ARG B 1 110 ? -8.32 -12.266 4.547 1 98.56 110 ARG B N 1
ATOM 3114 C CA . ARG B 1 110 ? -8.578 -12.766 3.201 1 98.56 110 ARG B CA 1
ATOM 3115 C C . ARG B 1 110 ? -7.402 -12.484 2.273 1 98.56 110 ARG B C 1
ATOM 3117 O O . ARG B 1 110 ? -7.586 -12.312 1.066 1 98.56 110 ARG B O 1
ATOM 3124 N N . VAL B 1 111 ? -6.164 -12.367 2.863 1 98.56 111 VAL B N 1
ATOM 3125 C CA . VAL B 1 111 ? -5.035 -12.031 2.002 1 98.56 111 VAL B CA 1
ATOM 3126 C C . VAL B 1 111 ? -3.908 -13.039 2.209 1 98.56 111 VAL B C 1
ATOM 3128 O O . VAL B 1 111 ? -3.748 -13.586 3.305 1 98.56 111 VAL B O 1
ATOM 3131 N N . ALA B 1 112 ? -3.201 -13.328 1.187 1 98.75 112 ALA B N 1
ATOM 3132 C CA . ALA B 1 112 ? -1.935 -14.055 1.165 1 98.75 112 ALA B CA 1
ATOM 3133 C C . ALA B 1 112 ? -0.886 -13.305 0.346 1 98.75 112 ALA B C 1
ATOM 3135 O O . ALA B 1 112 ? -1.187 -12.281 -0.273 1 98.75 112 ALA B O 1
ATOM 3136 N N . LEU B 1 113 ? 0.296 -13.727 0.472 1 98.81 113 LEU B N 1
ATOM 3137 C CA . LEU B 1 113 ? 1.377 -13.055 -0.244 1 98.81 113 LEU B CA 1
ATOM 3138 C C . LEU B 1 113 ? 2.137 -14.047 -1.123 1 98.81 113 LEU B C 1
ATOM 3140 O O . LEU B 1 113 ? 2.764 -14.977 -0.618 1 98.81 113 LEU B O 1
ATOM 3144 N N . GLY B 1 114 ? 1.994 -13.914 -2.451 1 98.62 114 GLY B N 1
ATOM 3145 C CA . GLY B 1 114 ? 2.885 -14.602 -3.375 1 98.62 114 GLY B CA 1
ATOM 3146 C C . GLY B 1 114 ? 4.125 -13.797 -3.715 1 98.62 114 GLY B C 1
ATOM 3147 O O . GLY B 1 114 ? 4.027 -12.695 -4.258 1 98.62 114 GLY B O 1
ATOM 3148 N N . VAL B 1 115 ? 5.23 -14.375 -3.486 1 98.38 115 VAL B N 1
ATOM 3149 C CA . VAL B 1 115 ? 6.504 -13.664 -3.549 1 98.38 115 VAL B CA 1
ATOM 3150 C C . VAL B 1 115 ? 7.305 -14.141 -4.754 1 98.38 115 VAL B C 1
ATOM 3152 O O . VAL B 1 115 ? 7.34 -15.336 -5.051 1 98.38 115 VAL B O 1
ATOM 3155 N N . GLY B 1 116 ? 7.91 -13.148 -5.398 1 96.12 116 GLY B N 1
ATOM 3156 C CA . GLY B 1 116 ? 8.875 -13.398 -6.461 1 96.12 116 GLY B CA 1
ATOM 3157 C C . GLY B 1 116 ? 10.094 -12.5 -6.375 1 96.12 116 GLY B C 1
ATOM 3158 O O . GLY B 1 116 ? 10.148 -11.586 -5.551 1 96.12 116 GLY B O 1
ATOM 3159 N N . LEU B 1 117 ? 11.242 -12.68 -7.172 1 93.44 117 LEU B N 1
ATOM 3160 C CA . LEU B 1 117 ? 12.531 -12.016 -7.008 1 93.44 117 LEU B CA 1
ATOM 3161 C C . LEU B 1 117 ? 12.781 -11.031 -8.148 1 93.44 117 LEU B C 1
ATOM 3163 O O . LEU B 1 117 ? 13.766 -10.289 -8.117 1 93.44 117 LEU B O 1
ATOM 3167 N N . SER B 1 118 ? 11.922 -10.812 -9.031 1 89.94 118 SER B N 1
ATOM 3168 C CA . SER B 1 118 ? 12.102 -9.961 -10.203 1 89.94 118 SER B CA 1
ATOM 3169 C C . SER B 1 118 ? 13.203 -10.5 -11.117 1 89.94 118 SER B C 1
ATOM 3171 O O . SER B 1 118 ? 14.219 -11.008 -10.648 1 89.94 118 SER B O 1
ATOM 3173 N N . TRP B 1 119 ? 13.133 -10.312 -12.406 1 88.94 119 TRP B N 1
ATOM 3174 C CA . TRP B 1 119 ? 14.117 -10.75 -13.391 1 88.94 119 TRP B CA 1
ATOM 3175 C C . TRP B 1 119 ? 14.812 -9.547 -14.031 1 88.94 119 TRP B C 1
ATOM 3177 O O . TRP B 1 119 ? 15.758 -9.711 -14.805 1 88.94 119 TRP B O 1
ATOM 3187 N N . ILE B 1 120 ? 14.406 -8.367 -13.742 1 94.31 120 ILE B N 1
ATOM 3188 C CA . ILE B 1 120 ? 14.859 -7.172 -14.445 1 94.31 120 ILE B CA 1
ATOM 3189 C C . ILE B 1 120 ? 15.977 -6.496 -13.656 1 94.31 120 ILE B C 1
ATOM 3191 O O . ILE B 1 120 ? 15.742 -5.914 -12.602 1 94.31 120 ILE B O 1
ATOM 3195 N N . PRO B 1 121 ? 17.188 -6.402 -14.188 1 96.56 121 PRO B N 1
ATOM 3196 C CA . PRO B 1 121 ? 18.297 -5.734 -13.492 1 96.56 121 PRO B CA 1
ATOM 3197 C C . PRO B 1 121 ? 18.031 -4.254 -13.234 1 96.56 121 PRO B C 1
ATOM 3199 O O . PRO B 1 121 ? 18.391 -3.732 -12.18 1 96.56 121 PRO B O 1
ATOM 3202 N N . GLU B 1 122 ? 17.391 -3.566 -14.117 1 97.25 122 GLU B N 1
ATOM 3203 C CA . GLU B 1 122 ? 17.109 -2.139 -14.008 1 97.25 122 GLU B CA 1
ATOM 3204 C C . GLU B 1 122 ? 16.203 -1.843 -12.812 1 97.25 122 GLU B C 1
ATOM 3206 O O . GLU B 1 122 ? 16.312 -0.778 -12.195 1 97.25 122 GLU B O 1
ATOM 3211 N N . GLU B 1 123 ? 15.32 -2.785 -12.438 1 97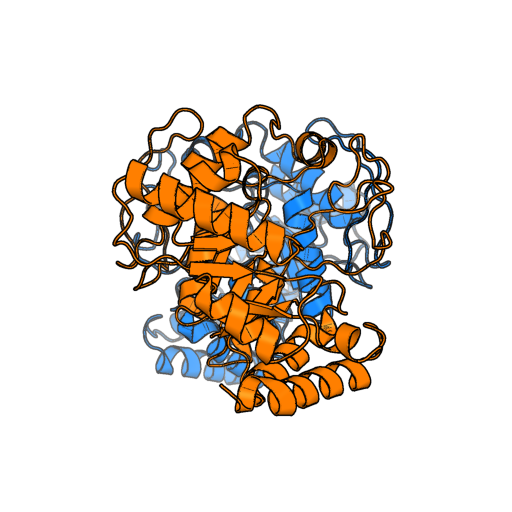.62 123 GLU B N 1
ATOM 3212 C CA . GLU B 1 123 ? 14.5 -2.592 -11.242 1 97.62 123 GLU B CA 1
ATOM 3213 C C . GLU B 1 123 ? 15.359 -2.447 -10 1 97.62 123 GLU B C 1
ATOM 3215 O O . GLU B 1 123 ? 15.086 -1.604 -9.141 1 97.62 123 GLU B O 1
ATOM 3220 N N . PHE B 1 124 ? 16.406 -3.23 -9.969 1 98 124 PHE B N 1
ATOM 3221 C CA . PHE B 1 124 ? 17.297 -3.184 -8.82 1 98 124 PHE B CA 1
ATOM 3222 C C . PHE B 1 124 ? 18.141 -1.914 -8.852 1 98 124 PHE B C 1
ATOM 3224 O O . PHE B 1 124 ? 18.266 -1.219 -7.84 1 98 124 PHE B O 1
ATOM 3231 N N . THR B 1 125 ? 18.656 -1.571 -10.008 1 97.81 125 THR B N 1
ATOM 3232 C CA . THR B 1 125 ? 19.469 -0.378 -10.141 1 97.81 125 THR B CA 1
ATOM 3233 C C . THR B 1 125 ? 18.672 0.877 -9.812 1 97.81 125 THR B C 1
ATOM 3235 O O . THR B 1 125 ? 19.125 1.735 -9.055 1 97.81 125 THR B O 1
ATOM 3238 N N . PHE B 1 126 ? 17.453 0.924 -10.336 1 98.31 126 PHE B N 1
ATOM 3239 C CA . PHE B 1 126 ? 16.641 2.133 -10.211 1 98.31 126 PHE B CA 1
ATOM 3240 C C . PHE B 1 126 ? 16.109 2.285 -8.797 1 98.31 126 PHE B C 1
ATOM 3242 O O . PHE B 1 126 ? 15.836 3.4 -8.344 1 98.31 126 PHE B O 1
ATOM 3249 N N . THR B 1 127 ? 15.953 1.183 -8.031 1 97.75 127 THR B N 1
ATOM 3250 C CA . THR B 1 127 ? 15.445 1.26 -6.668 1 97.75 127 THR B CA 1
ATOM 3251 C C . THR B 1 127 ? 16.594 1.204 -5.66 1 97.75 127 THR B C 1
ATOM 3253 O O . THR B 1 127 ? 16.359 1.172 -4.449 1 97.75 127 THR B O 1
ATOM 3256 N N . GLY B 1 128 ? 17.766 1.123 -6.117 1 96.44 128 GLY B N 1
ATOM 3257 C CA . GLY B 1 128 ? 18.922 1.158 -5.254 1 96.44 128 GLY B CA 1
ATOM 3258 C C . GLY B 1 128 ? 19.109 -0.107 -4.438 1 96.44 128 GLY B C 1
ATOM 3259 O O . GLY B 1 128 ? 19.562 -0.055 -3.293 1 96.44 128 GLY B O 1
ATOM 3260 N N . THR B 1 129 ? 18.672 -1.241 -4.969 1 96.31 129 THR B N 1
ATOM 3261 C CA . THR B 1 129 ? 18.844 -2.527 -4.305 1 96.31 129 THR B CA 1
ATOM 3262 C C . THR B 1 129 ? 19.797 -3.422 -5.102 1 96.31 129 THR B C 1
ATOM 3264 O O . THR B 1 129 ? 20.109 -3.127 -6.254 1 96.31 129 THR B O 1
ATOM 3267 N N . GLU B 1 130 ? 20.312 -4.473 -4.438 1 96.56 130 GLU B N 1
ATOM 3268 C CA . GLU B 1 130 ? 21.312 -5.336 -5.062 1 96.56 130 GLU B CA 1
ATOM 3269 C C . GLU B 1 130 ? 20.672 -6.613 -5.598 1 96.56 130 GLU B C 1
ATOM 3271 O O . GLU B 1 130 ? 20.062 -7.371 -4.848 1 96.56 130 GLU B O 1
ATOM 3276 N N . MET B 1 131 ? 20.906 -6.844 -6.879 1 96.88 131 MET B N 1
ATOM 3277 C CA . MET B 1 131 ? 20.312 -8.039 -7.488 1 96.88 131 MET B CA 1
ATOM 3278 C C . MET B 1 131 ? 21.047 -9.297 -7.027 1 96.88 131 MET B C 1
ATOM 3280 O O . MET B 1 131 ? 20.422 -10.344 -6.84 1 96.88 131 MET B O 1
ATOM 3284 N N . ARG B 1 132 ? 22.328 -9.203 -6.824 1 96.56 132 ARG B N 1
ATOM 3285 C CA . ARG B 1 132 ? 23.156 -10.375 -6.539 1 96.56 132 ARG B CA 1
ATOM 3286 C C . ARG B 1 132 ? 22.703 -11.062 -5.258 1 96.56 132 ARG B C 1
ATOM 3288 O O . ARG B 1 132 ? 22.719 -12.289 -5.164 1 96.56 132 ARG B O 1
ATOM 3295 N N . THR B 1 133 ? 22.25 -10.32 -4.324 1 97.62 133 THR B N 1
ATOM 3296 C CA . THR B 1 133 ? 21.906 -10.875 -3.02 1 97.62 133 THR B CA 1
ATOM 3297 C C . THR B 1 133 ? 20.391 -11.008 -2.867 1 97.62 133 THR B C 1
ATOM 3299 O O . THR B 1 133 ? 19.906 -11.25 -1.766 1 97.62 133 THR B O 1
ATOM 3302 N N . ARG B 1 134 ? 19.641 -10.883 -3.951 1 97.75 134 ARG B N 1
ATOM 3303 C CA . ARG B 1 134 ? 18.188 -10.789 -3.879 1 97.75 134 ARG B CA 1
ATOM 3304 C C . ARG B 1 134 ? 17.594 -12.062 -3.277 1 97.75 134 ARG B C 1
ATOM 3306 O O . ARG B 1 134 ? 16.609 -12.008 -2.537 1 97.75 134 ARG B O 1
ATOM 3313 N N . GLY B 1 135 ? 18.156 -13.219 -3.564 1 97.69 135 GLY B N 1
ATOM 3314 C CA . GLY B 1 135 ? 17.656 -14.461 -3.012 1 97.69 135 GLY B CA 1
ATOM 3315 C C . GLY B 1 135 ? 17.766 -14.539 -1.502 1 97.69 135 GLY B C 1
ATOM 3316 O O . GLY B 1 135 ? 16.766 -14.734 -0.805 1 97.69 135 GLY B O 1
ATOM 3317 N N . ALA B 1 136 ? 18.969 -14.305 -0.999 1 98.19 136 ALA B N 1
ATOM 3318 C CA . ALA B 1 136 ? 19.219 -14.375 0.437 1 98.19 136 ALA B CA 1
ATOM 3319 C C . ALA B 1 136 ? 18.422 -13.312 1.188 1 98.19 136 ALA B C 1
ATOM 3321 O O . ALA B 1 136 ? 17.891 -13.578 2.266 1 98.19 136 ALA B O 1
ATOM 3322 N N . ARG B 1 137 ? 18.312 -12.148 0.604 1 98.44 137 ARG B N 1
ATOM 3323 C CA . ARG B 1 137 ? 17.531 -11.086 1.218 1 98.44 137 ARG B CA 1
ATOM 3324 C C . ARG B 1 137 ? 16.047 -11.453 1.26 1 98.44 137 ARG B C 1
ATOM 3326 O O . ARG B 1 137 ? 15.352 -11.148 2.23 1 98.44 137 ARG B O 1
ATOM 3333 N N . THR B 1 138 ? 15.586 -12.094 0.221 1 98.56 138 THR B N 1
ATOM 3334 C CA . THR B 1 138 ? 14.188 -12.508 0.168 1 98.56 138 THR B CA 1
ATOM 3335 C C . THR B 1 138 ? 13.891 -13.539 1.252 1 98.56 138 THR B C 1
ATOM 3337 O O . THR B 1 138 ? 12.844 -13.477 1.904 1 98.56 138 THR B O 1
ATOM 3340 N N . ASP B 1 139 ? 14.781 -14.477 1.465 1 98.62 139 ASP B N 1
ATOM 3341 C CA . ASP B 1 139 ? 14.594 -15.469 2.516 1 98.62 139 ASP B CA 1
ATOM 3342 C C . ASP B 1 139 ? 14.406 -14.805 3.877 1 98.62 139 ASP B C 1
ATOM 3344 O O . ASP B 1 139 ? 13.453 -15.102 4.598 1 98.62 139 ASP B O 1
ATOM 3348 N N . GLU B 1 140 ? 15.312 -13.867 4.203 1 98.81 140 GLU B N 1
ATOM 3349 C CA . GLU B 1 140 ? 15.227 -13.156 5.48 1 98.81 140 GLU B CA 1
ATOM 3350 C C . GLU B 1 140 ? 13.969 -12.305 5.551 1 98.81 140 GLU B C 1
ATOM 3352 O O . GLU B 1 140 ? 13.32 -12.219 6.602 1 98.81 140 GLU B O 1
ATOM 3357 N N . ALA B 1 141 ? 13.609 -11.688 4.445 1 98.81 141 ALA B N 1
ATOM 3358 C CA . ALA B 1 141 ? 12.406 -10.859 4.402 1 98.81 141 ALA B CA 1
ATOM 3359 C C . ALA B 1 141 ? 11.164 -11.688 4.695 1 98.81 141 ALA B C 1
ATOM 3361 O O . ALA B 1 141 ? 10.258 -11.234 5.406 1 98.81 141 ALA B O 1
ATOM 3362 N N . ILE B 1 142 ? 11.109 -12.859 4.141 1 98.81 142 ILE B N 1
ATOM 3363 C CA . ILE B 1 142 ? 9.984 -13.766 4.367 1 98.81 142 ILE B CA 1
ATOM 3364 C C . ILE B 1 142 ? 9.898 -14.109 5.852 1 98.81 142 ILE B C 1
ATOM 3366 O O . ILE B 1 142 ? 8.805 -14.086 6.434 1 98.81 142 ILE B O 1
ATOM 3370 N N . GLU B 1 143 ? 11 -14.383 6.473 1 98.81 143 GLU B N 1
ATOM 3371 C CA . GLU B 1 143 ? 11.016 -14.688 7.898 1 98.81 143 GLU B CA 1
ATOM 3372 C C . GLU B 1 143 ? 10.492 -13.516 8.727 1 98.81 143 GLU B C 1
ATOM 3374 O O . GLU B 1 143 ? 9.742 -13.711 9.688 1 98.81 143 GLU B O 1
ATOM 3379 N N . ILE B 1 144 ? 10.867 -12.359 8.352 1 98.88 144 ILE B N 1
ATOM 3380 C CA . ILE B 1 144 ? 10.453 -11.148 9.055 1 98.88 144 ILE B CA 1
ATOM 3381 C C . ILE B 1 144 ? 8.945 -10.961 8.906 1 98.88 144 ILE B C 1
ATOM 3383 O O . ILE B 1 144 ? 8.25 -10.711 9.898 1 98.88 144 ILE B O 1
ATOM 3387 N N . ILE B 1 145 ? 8.406 -11.078 7.688 1 98.88 145 ILE B N 1
ATOM 3388 C CA . ILE B 1 145 ? 6.98 -10.898 7.449 1 98.88 145 ILE B CA 1
ATOM 3389 C C . ILE B 1 145 ? 6.195 -11.969 8.203 1 98.88 145 ILE B C 1
ATOM 3391 O O . ILE B 1 145 ? 5.156 -11.68 8.805 1 98.88 145 ILE B O 1
ATOM 3395 N N . LYS B 1 146 ? 6.684 -13.211 8.242 1 98.69 146 LYS B N 1
ATOM 3396 C CA . LYS B 1 146 ? 6.031 -14.289 8.977 1 98.69 146 LYS B CA 1
ATOM 3397 C C . LYS B 1 146 ? 6.004 -13.992 10.477 1 98.69 146 LYS B C 1
ATOM 3399 O O . LYS B 1 146 ? 5.023 -14.305 11.156 1 98.69 146 LYS B O 1
ATOM 3404 N N . ALA B 1 147 ? 7.082 -13.391 10.969 1 98.69 147 ALA B N 1
ATOM 3405 C CA . ALA B 1 147 ? 7.156 -13.07 12.391 1 98.69 147 ALA B CA 1
ATOM 3406 C C . ALA B 1 147 ? 6.141 -11.992 12.766 1 98.69 147 ALA B C 1
ATOM 3408 O O . ALA B 1 147 ? 5.457 -12.109 13.789 1 98.69 147 ALA B O 1
ATOM 3409 N N . VAL B 1 148 ? 6.02 -10.984 11.93 1 98.38 148 VAL B N 1
ATOM 3410 C CA . VAL B 1 148 ? 5.102 -9.875 12.188 1 98.38 148 VAL B CA 1
ATOM 3411 C C . VAL B 1 148 ? 3.66 -10.352 12.023 1 98.38 148 VAL B C 1
ATOM 3413 O O . VAL B 1 148 ? 2.775 -9.945 12.781 1 98.38 148 VAL B O 1
ATOM 3416 N N . CYS B 1 149 ? 3.406 -11.242 11.078 1 98.69 149 CYS B N 1
ATOM 3417 C CA . CYS B 1 149 ? 2.064 -11.688 10.727 1 98.69 149 CYS B CA 1
ATOM 3418 C C . CYS B 1 149 ? 1.833 -13.125 11.18 1 98.69 149 CYS B C 1
ATOM 3420 O O . CYS B 1 149 ? 1.23 -13.922 10.461 1 98.69 149 CYS B O 1
ATOM 3422 N N . ALA B 1 150 ? 2.232 -13.484 12.328 1 98.06 150 ALA B N 1
ATOM 3423 C CA . ALA B 1 150 ? 2.283 -14.852 12.836 1 98.06 150 ALA B CA 1
ATOM 3424 C C . ALA B 1 150 ? 0.896 -15.336 13.25 1 98.06 150 ALA B C 1
ATOM 3426 O O . ALA B 1 150 ? 0.707 -16.516 13.562 1 98.06 150 ALA B O 1
ATOM 3427 N N . GLY B 1 151 ? -0.065 -14.438 13.336 1 98.12 151 GLY B N 1
ATOM 3428 C CA . GLY B 1 151 ? -1.418 -14.852 13.672 1 98.12 151 GLY B CA 1
ATOM 3429 C C . GLY B 1 151 ? -1.688 -14.867 15.164 1 98.12 151 GLY B C 1
ATOM 3430 O O . GLY B 1 151 ? -2.51 -15.648 15.641 1 98.12 151 GLY B O 1
ATOM 3431 N N . ARG B 1 152 ? -1.008 -14 15.906 1 97.69 152 ARG B N 1
ATOM 3432 C CA . ARG B 1 152 ? -1.179 -13.906 17.344 1 97.69 152 ARG B CA 1
ATOM 3433 C C . ARG B 1 152 ? -1.41 -12.461 17.781 1 97.69 152 ARG B C 1
ATOM 3435 O O . ARG B 1 152 ? -1.193 -12.117 18.953 1 97.69 152 ARG B O 1
ATOM 3442 N N . GLY B 1 153 ? -1.84 -11.641 16.844 1 97.5 153 GLY B N 1
ATOM 3443 C CA . GLY B 1 153 ? -1.947 -10.219 17.141 1 97.5 153 GLY B CA 1
ATOM 3444 C C . GLY B 1 153 ? -0.602 -9.523 17.219 1 97.5 153 GLY B C 1
ATOM 3445 O O . GLY B 1 153 ? 0.424 -10.094 16.844 1 97.5 153 GLY B O 1
ATOM 3446 N N . PRO B 1 154 ? -0.612 -8.234 17.625 1 97.88 154 PRO B N 1
ATOM 3447 C CA . PRO B 1 154 ? 0.649 -7.5 17.734 1 97.88 154 PRO B CA 1
ATOM 3448 C C . PRO B 1 154 ? 1.568 -8.062 18.828 1 97.88 154 PRO B C 1
ATOM 3450 O O . PRO B 1 154 ? 1.127 -8.312 19.953 1 97.88 154 PRO B O 1
ATOM 3453 N N . GLU B 1 155 ? 2.805 -8.32 18.438 1 98.19 155 GLU B N 1
ATOM 3454 C CA . GLU B 1 155 ? 3.836 -8.812 19.344 1 98.19 155 GLU B CA 1
ATOM 3455 C C . GLU B 1 155 ? 5.172 -8.117 19.078 1 98.19 155 GLU B C 1
ATOM 3457 O O . GLU B 1 155 ? 5.379 -7.527 18.016 1 98.19 155 GLU B O 1
ATOM 3462 N N . TRP B 1 156 ? 5.992 -8.141 20.156 1 98.56 156 TRP B N 1
ATOM 3463 C CA . TRP B 1 156 ? 7.359 -7.676 19.953 1 98.56 156 TRP B CA 1
ATOM 3464 C C . TRP B 1 156 ? 8.133 -8.633 19.047 1 98.56 156 TRP B C 1
ATOM 3466 O O . TRP B 1 156 ? 8.133 -9.844 19.266 1 98.56 156 TRP B O 1
ATOM 3476 N N . VAL B 1 157 ? 8.695 -8.07 18.031 1 98.56 157 VAL B N 1
ATOM 3477 C CA . VAL B 1 157 ? 9.492 -8.836 17.078 1 98.56 157 VAL B CA 1
ATOM 3478 C C . VAL B 1 157 ? 10.883 -8.211 16.938 1 98.56 157 VAL B C 1
ATOM 3480 O O . VAL B 1 157 ? 11.016 -6.984 16.953 1 98.56 157 VAL B O 1
ATOM 3483 N N . GLU B 1 158 ? 11.922 -8.969 16.891 1 98.75 158 GLU B N 1
ATOM 3484 C CA . GLU B 1 158 ? 13.273 -8.555 16.547 1 98.75 158 GLU B CA 1
ATOM 3485 C C . GLU B 1 158 ? 13.906 -9.516 15.539 1 98.75 158 GLU B C 1
ATOM 3487 O O . GLU B 1 158 ? 13.438 -10.648 15.367 1 98.75 158 GLU B O 1
ATOM 3492 N N . TYR B 1 159 ? 14.844 -9.109 14.867 1 98.81 159 TYR B N 1
ATOM 3493 C CA . TYR B 1 159 ? 15.484 -9.945 13.852 1 98.81 159 TYR B CA 1
ATOM 3494 C C . TYR B 1 159 ? 16.953 -9.555 13.68 1 98.81 159 TYR B C 1
ATOM 3496 O O . TYR B 1 159 ? 17.266 -8.375 13.5 1 98.81 159 TYR B O 1
ATOM 3504 N N . HIS B 1 160 ? 17.812 -10.523 13.75 1 98.69 160 HIS B N 1
ATOM 3505 C CA . HIS B 1 160 ? 19.25 -10.32 13.617 1 98.69 160 HIS B CA 1
ATOM 3506 C C . HIS B 1 160 ? 19.828 -11.258 12.562 1 98.69 160 HIS B C 1
ATOM 3508 O O . HIS B 1 160 ? 20.391 -12.297 12.898 1 98.69 160 HIS B O 1
ATOM 3514 N N . GLY B 1 161 ? 19.656 -10.844 11.289 1 98.62 161 GLY B N 1
ATOM 3515 C CA . GLY B 1 161 ? 20.172 -11.617 10.172 1 98.62 161 GLY B CA 1
ATOM 3516 C C . GLY B 1 161 ? 21.359 -10.961 9.5 1 98.62 161 GLY B C 1
ATOM 3517 O O . GLY B 1 161 ? 21.938 -10 10.023 1 98.62 161 GLY B O 1
ATOM 3518 N N . LYS B 1 162 ? 21.812 -11.523 8.344 1 98.25 162 LYS B N 1
ATOM 3519 C CA . LYS B 1 162 ? 22.938 -11.016 7.57 1 98.25 162 LYS B CA 1
ATOM 3520 C C . LYS B 1 162 ? 22.578 -9.719 6.852 1 98.25 162 LYS B C 1
ATOM 3522 O O . LYS B 1 162 ? 23.375 -8.797 6.77 1 98.25 162 LYS B O 1
ATOM 3527 N N . HIS B 1 163 ? 21.328 -9.648 6.363 1 98.19 163 HIS B N 1
ATOM 3528 C CA . HIS B 1 163 ? 20.938 -8.539 5.504 1 98.19 163 HIS B CA 1
ATOM 3529 C C . HIS B 1 163 ? 20.016 -7.57 6.242 1 98.19 163 HIS B C 1
ATOM 3531 O O . HIS B 1 163 ? 19.953 -6.387 5.898 1 98.19 163 HIS B O 1
ATOM 3537 N N . TYR B 1 164 ? 19.297 -8.078 7.184 1 98.5 164 TYR B N 1
ATOM 3538 C CA . TYR B 1 164 ? 18.406 -7.254 8 1 98.5 164 TYR B CA 1
ATOM 3539 C C . TYR B 1 164 ? 18.719 -7.441 9.484 1 98.5 164 TYR B C 1
ATOM 3541 O O . TYR B 1 164 ? 18.969 -8.562 9.938 1 98.5 164 TYR B O 1
ATOM 3549 N N . ASP B 1 165 ? 18.719 -6.297 10.133 1 98.69 165 ASP B N 1
ATOM 3550 C CA . ASP B 1 165 ? 19.062 -6.273 11.555 1 98.69 165 ASP B CA 1
ATOM 3551 C C . ASP B 1 165 ? 18.312 -5.164 12.289 1 98.69 165 ASP B C 1
ATOM 3553 O O . ASP B 1 165 ? 18.5 -3.982 12.008 1 98.69 165 ASP B O 1
ATOM 3557 N N . PHE B 1 166 ? 17.453 -5.57 13.188 1 98.69 166 PHE B N 1
ATOM 3558 C CA . PHE B 1 166 ? 16.734 -4.578 13.977 1 98.69 166 PHE B CA 1
ATOM 3559 C C . PHE B 1 166 ? 16.391 -5.125 15.352 1 98.69 166 PHE B C 1
ATOM 3561 O O . PHE B 1 166 ? 16.172 -6.328 15.516 1 98.69 166 PHE B O 1
ATOM 3568 N N . ASP B 1 167 ? 16.328 -4.254 16.359 1 98.44 167 ASP B N 1
ATOM 3569 C CA . ASP B 1 167 ? 15.93 -4.59 17.719 1 98.44 167 ASP B CA 1
ATOM 3570 C C . ASP B 1 167 ? 14.406 -4.672 17.844 1 98.44 167 ASP B C 1
ATOM 3572 O O . ASP B 1 167 ? 13.688 -4.516 16.859 1 98.44 167 ASP B O 1
ATOM 3576 N N . ALA B 1 168 ? 13.961 -4.918 19.047 1 98.62 168 ALA B N 1
ATOM 3577 C CA . ALA B 1 168 ? 12.555 -5.203 19.297 1 98.62 168 ALA B CA 1
ATOM 3578 C C . ALA B 1 168 ? 11.672 -4.043 18.844 1 98.62 168 ALA B C 1
ATOM 3580 O O . ALA B 1 168 ? 11.938 -2.887 19.188 1 98.62 168 ALA B O 1
ATOM 3581 N N . LEU B 1 169 ? 10.609 -4.379 18.109 1 98.56 169 LEU B N 1
ATOM 3582 C CA . LEU B 1 169 ? 9.594 -3.434 17.656 1 98.56 169 LEU B CA 1
ATOM 3583 C C . LEU B 1 169 ? 8.234 -4.113 17.531 1 98.56 169 LEU B C 1
ATOM 3585 O O . LEU B 1 169 ? 8.141 -5.34 17.578 1 98.56 169 LEU B O 1
ATOM 3589 N N . MET B 1 170 ? 7.18 -3.305 17.469 1 98.69 170 MET B N 1
ATOM 3590 C CA . MET B 1 170 ? 5.832 -3.844 17.297 1 98.69 170 MET B CA 1
ATOM 3591 C C . MET B 1 170 ? 5.117 -3.178 16.141 1 98.69 170 MET B C 1
ATOM 3593 O O . MET B 1 170 ? 5.23 -1.967 15.938 1 98.69 170 MET B O 1
ATOM 3597 N N . ILE B 1 171 ? 4.477 -3.93 15.32 1 98.62 171 ILE B N 1
ATOM 3598 C CA . ILE B 1 171 ? 3.58 -3.457 14.273 1 98.62 171 ILE B CA 1
ATOM 3599 C C . ILE B 1 171 ? 2.135 -3.791 14.633 1 98.62 171 ILE B C 1
ATOM 3601 O O . ILE B 1 171 ? 1.816 -4.945 14.938 1 98.62 171 ILE B O 1
ATOM 3605 N N . SER B 1 172 ? 1.346 -2.789 14.703 1 98.19 172 SER B N 1
ATOM 3606 C CA . SER B 1 172 ? -0.085 -2.902 14.969 1 98.19 172 SER B CA 1
ATOM 3607 C C . SER B 1 172 ? -0.897 -2.1 13.953 1 98.19 172 SER B C 1
ATOM 3609 O O . SER B 1 172 ? -0.536 -0.972 13.617 1 98.19 172 SER B O 1
ATOM 3611 N N . PRO B 1 173 ? -2.012 -2.652 13.5 1 98.06 173 PRO B N 1
ATOM 3612 C CA . PRO B 1 173 ? -2.619 -3.934 13.867 1 98.06 173 PRO B CA 1
ATOM 3613 C C . PRO B 1 173 ? -1.901 -5.129 13.25 1 98.06 173 PRO B C 1
ATOM 3615 O O . PRO B 1 173 ? -1.064 -4.957 12.359 1 98.06 173 PRO B O 1
ATOM 3618 N N . ALA B 1 174 ? -2.129 -6.262 13.742 1 98.31 174 ALA B N 1
ATOM 3619 C CA . ALA B 1 174 ? -1.61 -7.523 13.227 1 98.31 174 ALA B CA 1
ATOM 3620 C C . ALA B 1 174 ? -2.688 -8.602 13.227 1 98.31 174 ALA B C 1
ATOM 3622 O O . ALA B 1 174 ? -3.611 -8.562 14.039 1 98.31 174 ALA B O 1
ATOM 3623 N N . PRO B 1 175 ? -2.615 -9.531 12.32 1 98.31 175 PRO B N 1
ATOM 3624 C CA . PRO B 1 175 ? -3.697 -10.508 12.141 1 98.31 175 PRO B CA 1
ATOM 3625 C C . PRO B 1 175 ? -3.756 -11.539 13.258 1 98.31 175 PRO B C 1
ATOM 3627 O O . PRO B 1 175 ? -2.748 -11.797 13.922 1 98.31 175 PRO B O 1
ATOM 3630 N N . GLU B 1 176 ? -4.914 -12.164 13.367 1 96.44 176 GLU B N 1
ATOM 3631 C CA . GLU B 1 176 ? -5.148 -13.172 14.398 1 96.44 176 GLU B CA 1
ATOM 3632 C C . GLU B 1 176 ? -4.887 -14.578 13.867 1 96.44 176 GLU B C 1
ATOM 3634 O O . GLU B 1 176 ? -4.949 -15.555 14.617 1 96.44 176 GLU B O 1
ATOM 3639 N N . ILE B 1 177 ? -4.691 -14.766 12.648 1 98.25 177 ILE B N 1
ATOM 3640 C CA . ILE B 1 177 ? -4.234 -16 12.031 1 98.25 177 ILE B CA 1
ATOM 3641 C C . ILE B 1 177 ? -3.049 -15.711 11.109 1 98.25 177 ILE B C 1
ATOM 3643 O O . ILE B 1 177 ? -2.904 -14.594 10.609 1 98.25 177 ILE B O 1
ATOM 3647 N N . PRO B 1 178 ? -2.205 -16.688 10.891 1 98.5 178 PRO B N 1
ATOM 3648 C CA . PRO B 1 178 ? -1.037 -16.422 10.047 1 98.5 178 PRO B CA 1
ATOM 3649 C C . PRO B 1 178 ? -1.414 -16.031 8.617 1 98.5 178 PRO B C 1
ATOM 3651 O O . PRO B 1 178 ? -2.385 -16.547 8.07 1 98.5 178 PRO B O 1
ATOM 3654 N N . VAL B 1 179 ? -0.674 -15.125 8.062 1 98.81 179 VAL B N 1
ATOM 3655 C CA . VAL B 1 179 ? -0.829 -14.789 6.648 1 98.81 179 VAL B CA 1
ATOM 3656 C C . VAL B 1 179 ? -0.045 -15.781 5.793 1 98.81 179 VAL B C 1
ATOM 3658 O O . VAL B 1 179 ? 1.168 -15.938 5.957 1 98.81 179 VAL B O 1
ATOM 3661 N N . PRO B 1 180 ? -0.707 -16.5 4.891 1 98.75 180 PRO B N 1
ATOM 3662 C CA . PRO B 1 180 ? 0.01 -17.469 4.047 1 98.75 180 PRO B CA 1
ATOM 3663 C C . PRO B 1 180 ? 0.986 -16.797 3.084 1 98.75 180 PRO B C 1
ATOM 3665 O O . PRO B 1 180 ? 0.69 -15.719 2.547 1 98.75 180 PRO B O 1
ATOM 3668 N N . ILE B 1 181 ? 2.109 -17.453 2.895 1 98.81 181 ILE B N 1
ATOM 3669 C CA . ILE B 1 181 ? 3.107 -16.984 1.939 1 98.81 181 ILE B CA 1
ATOM 3670 C C . ILE B 1 181 ? 3.385 -18.062 0.907 1 98.81 181 ILE B C 1
ATOM 3672 O O . ILE B 1 181 ? 3.648 -19.219 1.265 1 98.81 181 ILE B O 1
ATOM 3676 N N . TYR B 1 182 ? 3.266 -17.703 -0.343 1 98.75 182 TYR B N 1
ATOM 3677 C CA . TYR B 1 182 ? 3.607 -18.547 -1.478 1 98.75 182 TYR B CA 1
ATOM 3678 C C . TYR B 1 182 ? 4.883 -18.062 -2.158 1 98.75 182 TYR B C 1
ATOM 3680 O O . TYR B 1 182 ? 5.223 -16.891 -2.082 1 98.75 182 TYR B O 1
ATOM 3688 N N . ILE B 1 183 ? 5.555 -19.016 -2.762 1 98.44 183 ILE B N 1
ATOM 3689 C CA . ILE B 1 183 ? 6.77 -18.672 -3.488 1 98.44 183 ILE B CA 1
ATOM 3690 C C . ILE B 1 183 ? 6.613 -19.031 -4.965 1 98.44 183 ILE B C 1
ATOM 3692 O O . ILE B 1 183 ? 6.195 -20.141 -5.293 1 98.44 183 ILE B O 1
ATOM 3696 N N . GLY B 1 184 ? 6.898 -18.016 -5.75 1 95.75 184 GLY B N 1
ATOM 3697 C CA . GLY B 1 184 ? 6.84 -18.25 -7.184 1 95.75 184 GLY B CA 1
ATOM 3698 C C . GLY B 1 184 ? 8.148 -18.75 -7.762 1 95.75 184 GLY B C 1
ATOM 3699 O O . GLY B 1 184 ? 9.211 -18.531 -7.172 1 95.75 184 GLY B O 1
ATOM 3700 N N . GLY B 1 185 ? 7.977 -19.422 -8.906 1 90.12 185 GLY B N 1
ATOM 3701 C CA . GLY B 1 185 ? 9.141 -19.75 -9.711 1 90.12 185 GLY B CA 1
ATOM 3702 C C . GLY B 1 185 ? 9.359 -21.25 -9.859 1 90.12 185 GLY B C 1
ATOM 3703 O O . GLY B 1 185 ? 8.852 -22.031 -9.055 1 90.12 185 GLY B O 1
ATOM 3704 N N . HIS B 1 186 ? 10.188 -21.594 -10.922 1 92.75 186 HIS B N 1
ATOM 3705 C CA . HIS B 1 186 ? 10.422 -22.984 -11.258 1 92.75 186 HIS B CA 1
ATOM 3706 C C . HIS B 1 186 ? 11.891 -23.359 -11.086 1 92.75 186 HIS B C 1
ATOM 3708 O O . HIS B 1 186 ? 12.25 -24.531 -11.203 1 92.75 186 HIS B O 1
ATOM 3714 N N . SER B 1 187 ? 12.711 -22.375 -10.828 1 93.5 187 SER B N 1
ATOM 3715 C CA . SER B 1 187 ? 14.133 -22.672 -10.641 1 93.5 187 SER B CA 1
ATOM 3716 C C . SER B 1 187 ? 14.367 -23.484 -9.383 1 93.5 187 SER B C 1
ATOM 3718 O O . SER B 1 187 ? 13.555 -23.453 -8.453 1 93.5 187 SER B O 1
ATOM 3720 N N . GLU B 1 188 ? 15.453 -24.219 -9.43 1 96.75 188 GLU B N 1
ATOM 3721 C CA . GLU B 1 188 ? 15.789 -25.047 -8.273 1 96.75 188 GLU B CA 1
ATOM 3722 C C . GLU B 1 188 ? 15.867 -24.219 -6.996 1 96.75 188 GLU B C 1
ATOM 3724 O O . GLU B 1 188 ? 15.266 -24.562 -5.98 1 96.75 188 GLU B O 1
ATOM 3729 N N . PRO B 1 189 ? 16.562 -23.047 -6.992 1 96.12 189 PRO B N 1
ATOM 3730 C CA . PRO B 1 189 ? 16.562 -22.234 -5.77 1 96.12 189 PRO B CA 1
ATOM 3731 C C . PRO B 1 189 ? 15.156 -21.797 -5.352 1 96.12 189 PRO B C 1
ATOM 3733 O O . PRO B 1 189 ? 14.859 -21.75 -4.156 1 96.12 189 PRO B O 1
ATOM 3736 N N . GLY B 1 190 ? 14.305 -21.484 -6.309 1 96.44 190 GLY B N 1
ATOM 3737 C CA . GLY B 1 190 ? 12.93 -21.109 -6.004 1 96.44 190 GLY B CA 1
ATOM 3738 C C . GLY B 1 190 ? 12.125 -22.25 -5.387 1 96.44 190 GLY B C 1
ATOM 3739 O O . GLY B 1 190 ? 11.406 -22.031 -4.41 1 96.44 190 GLY B O 1
ATOM 3740 N N . LEU B 1 191 ? 12.289 -23.422 -5.926 1 98.38 191 LEU B N 1
ATOM 3741 C CA . LEU B 1 191 ? 11.586 -24.578 -5.395 1 98.38 191 LEU B CA 1
ATOM 3742 C C . LEU B 1 191 ? 12.086 -24.922 -3.994 1 98.38 191 LEU B C 1
ATOM 3744 O O . LEU B 1 191 ? 11.289 -25.25 -3.111 1 98.38 191 LEU B O 1
ATOM 3748 N N . ARG B 1 192 ? 13.367 -24.859 -3.779 1 98.5 192 ARG B N 1
ATOM 3749 C CA . ARG B 1 192 ? 13.93 -25.109 -2.457 1 98.5 192 ARG B CA 1
ATOM 3750 C C . ARG B 1 192 ? 13.398 -24.109 -1.436 1 98.5 192 ARG B C 1
ATOM 3752 O O . ARG B 1 192 ? 13.047 -24.484 -0.315 1 98.5 192 ARG B O 1
ATOM 3759 N N . ARG B 1 193 ? 13.32 -22.875 -1.823 1 98.38 193 ARG B N 1
ATOM 3760 C CA . ARG B 1 193 ? 12.781 -21.828 -0.952 1 98.38 193 ARG B CA 1
ATOM 3761 C C . ARG B 1 193 ? 11.328 -22.141 -0.582 1 98.38 193 ARG B C 1
ATOM 3763 O O . ARG B 1 193 ? 10.953 -22.047 0.587 1 98.38 193 ARG B O 1
ATOM 3770 N N . ALA B 1 194 ? 10.539 -22.438 -1.595 1 98.62 194 ALA B N 1
ATOM 3771 C CA . ALA B 1 194 ? 9.133 -22.766 -1.361 1 98.62 194 ALA B CA 1
ATOM 3772 C C . ALA B 1 194 ? 8.992 -23.922 -0.376 1 98.62 194 ALA B C 1
ATOM 3774 O O . ALA B 1 194 ? 8.234 -23.828 0.597 1 98.62 194 ALA B O 1
ATOM 3775 N N . ALA B 1 195 ? 9.75 -24.922 -0.632 1 98.62 195 ALA B N 1
ATOM 3776 C CA . ALA B 1 195 ? 9.664 -26.141 0.185 1 98.62 195 ALA B CA 1
ATOM 3777 C C . ALA B 1 195 ? 10.117 -25.859 1.617 1 98.62 195 ALA B C 1
ATOM 3779 O O . ALA B 1 195 ? 9.57 -26.422 2.566 1 98.62 195 ALA B O 1
ATOM 3780 N N . ARG B 1 196 ? 11.039 -24.969 1.761 1 98.19 196 ARG B N 1
ATOM 3781 C CA . ARG B 1 196 ? 11.688 -24.734 3.051 1 98.19 196 ARG B CA 1
ATOM 3782 C C . ARG B 1 196 ? 10.898 -23.734 3.885 1 98.19 196 ARG B C 1
ATOM 3784 O O . ARG B 1 196 ? 10.766 -23.891 5.098 1 98.19 196 ARG B O 1
ATOM 3791 N N . LEU B 1 197 ? 10.305 -22.688 3.197 1 97.56 197 LEU B N 1
ATOM 3792 C CA . LEU B 1 197 ? 9.891 -21.531 3.971 1 97.56 197 LEU B CA 1
ATOM 3793 C C . LEU B 1 197 ? 8.406 -21.25 3.779 1 97.56 197 LEU B C 1
ATOM 3795 O O . LEU B 1 197 ? 7.793 -20.531 4.582 1 97.56 197 LEU B O 1
ATOM 3799 N N . ALA B 1 198 ? 7.809 -21.703 2.729 1 98.5 198 ALA B N 1
ATOM 3800 C CA . ALA B 1 198 ? 6.527 -21.141 2.311 1 98.5 198 ALA B CA 1
ATOM 3801 C C . ALA B 1 198 ? 5.375 -22.062 2.699 1 98.5 198 ALA B C 1
ATOM 3803 O O . ALA B 1 198 ? 5.598 -23.188 3.158 1 98.5 198 ALA B O 1
ATOM 3804 N N . ASP B 1 199 ? 4.188 -21.516 2.619 1 98.69 199 ASP B N 1
ATOM 3805 C CA . ASP B 1 199 ? 2.951 -22.266 2.811 1 98.69 199 ASP B CA 1
ATOM 3806 C C . ASP B 1 199 ? 2.471 -22.875 1.496 1 98.69 199 ASP B C 1
ATOM 3808 O O . ASP B 1 199 ? 1.523 -23.656 1.481 1 98.69 199 ASP B O 1
ATOM 3812 N N . GLY B 1 200 ? 3.154 -22.516 0.445 1 98.69 200 GLY B N 1
ATOM 3813 C CA . GLY B 1 200 ? 2.809 -23.062 -0.858 1 98.69 200 GLY B CA 1
ATOM 3814 C C . GLY B 1 200 ? 3.719 -22.578 -1.97 1 98.69 200 GLY B C 1
ATOM 3815 O O . GLY B 1 200 ? 4.688 -21.844 -1.717 1 98.69 200 GLY B O 1
ATOM 3816 N N . TRP B 1 201 ? 3.453 -23.047 -3.141 1 98.75 201 TRP B N 1
ATOM 3817 C CA . TRP B 1 201 ? 4.191 -22.75 -4.363 1 98.75 201 TRP B CA 1
ATOM 3818 C C . TRP B 1 201 ? 3.252 -22.234 -5.449 1 98.75 201 TRP B C 1
ATOM 3820 O O . TRP B 1 201 ? 2.102 -22.672 -5.543 1 98.75 201 TRP B O 1
ATOM 3830 N N . MET B 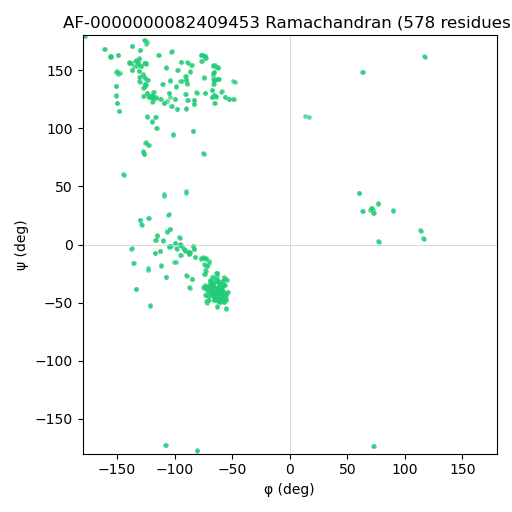1 202 ? 3.768 -21.266 -6.23 1 97.88 202 MET B N 1
ATOM 3831 C CA . MET B 1 202 ? 3.014 -20.703 -7.348 1 97.88 202 MET B CA 1
ATOM 3832 C C . MET B 1 202 ? 3.77 -20.875 -8.664 1 97.88 202 MET B C 1
ATOM 3834 O O . MET B 1 202 ? 4.926 -20.469 -8.781 1 97.88 202 MET B O 1
ATOM 3838 N N . SER B 1 203 ? 3.078 -21.438 -9.641 1 94.81 203 SER B N 1
ATOM 3839 C CA . SER B 1 203 ? 3.711 -21.562 -10.953 1 94.81 203 SER B CA 1
ATOM 3840 C C . SER B 1 203 ? 3.539 -20.297 -11.773 1 94.81 203 SER B C 1
ATOM 3842 O O . SER B 1 203 ? 2.646 -19.484 -11.508 1 94.81 203 SER B O 1
ATOM 3844 N N . VAL B 1 204 ? 4.516 -20.172 -12.672 1 87.62 204 VAL B N 1
ATOM 3845 C CA . VAL B 1 204 ? 4.297 -19.25 -13.781 1 87.62 204 VAL B CA 1
ATOM 3846 C C . VAL B 1 204 ? 3.986 -20.047 -15.055 1 87.62 204 VAL B C 1
ATOM 3848 O O . VAL B 1 204 ? 4.762 -20.906 -15.453 1 87.62 204 VAL B O 1
ATOM 3851 N N . ASN B 1 205 ? 2.883 -19.688 -15.664 1 86.62 205 ASN B N 1
ATOM 3852 C CA . ASN B 1 205 ? 2.521 -20.328 -16.922 1 86.62 205 ASN B CA 1
ATOM 3853 C C . ASN B 1 205 ? 3.361 -21.578 -17.172 1 86.62 205 ASN B C 1
ATOM 3855 O O . ASN B 1 205 ? 4.57 -21.484 -17.391 1 86.62 205 ASN B O 1
ATOM 3859 N N . ALA B 1 206 ? 2.783 -22.75 -17.109 1 92.69 206 ALA B N 1
ATOM 3860 C CA . ALA B 1 206 ? 3.49 -24.016 -17.219 1 92.69 206 ALA B CA 1
ATOM 3861 C C . ALA B 1 206 ? 2.602 -25.078 -17.859 1 92.69 206 ALA B C 1
ATOM 3863 O O . ALA B 1 206 ? 1.381 -25.062 -17.688 1 92.69 206 ALA B O 1
ATOM 3864 N N . THR B 1 207 ? 3.223 -25.922 -18.578 1 94.94 207 THR B N 1
ATOM 3865 C CA . THR B 1 207 ? 2.508 -27.078 -19.125 1 94.94 207 THR B CA 1
ATOM 3866 C C . THR B 1 207 ? 2.223 -28.094 -18.031 1 94.94 207 THR B C 1
ATOM 3868 O O . THR B 1 207 ? 2.842 -28.062 -16.953 1 94.94 207 THR B O 1
ATOM 3871 N N . ASN B 1 208 ? 1.29 -28.938 -18.391 1 96.56 208 ASN B N 1
ATOM 3872 C CA . ASN B 1 208 ? 0.981 -30.031 -17.469 1 96.56 208 ASN B CA 1
ATOM 3873 C C . ASN B 1 208 ? 2.23 -30.828 -17.109 1 96.56 208 ASN B C 1
ATOM 3875 O O . ASN B 1 208 ? 2.424 -31.188 -15.945 1 96.56 208 ASN B O 1
ATOM 3879 N N . ALA B 1 209 ? 3.064 -31.062 -18.078 1 96.56 209 ALA B N 1
ATOM 3880 C CA . ALA B 1 209 ? 4.285 -31.828 -17.844 1 96.56 209 ALA B CA 1
ATOM 3881 C C . ALA B 1 209 ? 5.242 -31.078 -16.922 1 96.56 209 ALA B C 1
ATOM 3883 O O . ALA B 1 209 ? 5.844 -31.672 -16.031 1 96.56 209 ALA B O 1
ATOM 3884 N N . GLU B 1 210 ? 5.391 -29.797 -17.109 1 96.12 210 GLU B N 1
ATOM 3885 C CA . GLU B 1 210 ? 6.234 -28.969 -16.266 1 96.12 210 GLU B CA 1
ATOM 3886 C C . GLU B 1 210 ? 5.699 -28.922 -14.828 1 96.12 210 GLU B C 1
ATOM 3888 O O . GLU B 1 210 ? 6.477 -28.953 -13.875 1 96.12 210 GLU B O 1
ATOM 3893 N N . LEU B 1 211 ? 4.441 -28.828 -14.742 1 98 211 LEU B N 1
ATOM 3894 C CA . LEU B 1 211 ? 3.812 -28.828 -13.43 1 98 211 LEU B CA 1
ATOM 3895 C C . LEU B 1 211 ? 4.066 -30.141 -12.703 1 98 211 LEU B C 1
ATOM 3897 O O . LEU B 1 211 ? 4.422 -30.141 -11.516 1 98 211 LEU B O 1
ATOM 3901 N N . ALA B 1 212 ? 3.883 -31.219 -13.438 1 97.81 212 ALA B N 1
ATOM 3902 C CA . ALA B 1 212 ? 4.125 -32.531 -12.844 1 97.81 212 ALA B CA 1
ATOM 3903 C C . ALA B 1 212 ? 5.551 -32.656 -12.312 1 97.81 212 ALA B C 1
ATOM 3905 O O . ALA B 1 212 ? 5.773 -33.125 -11.195 1 97.81 212 ALA B O 1
ATOM 3906 N N . SER B 1 213 ? 6.461 -32.219 -13.109 1 98 213 SER B N 1
ATOM 3907 C CA . SER B 1 213 ? 7.871 -32.25 -12.734 1 98 213 SER B CA 1
ATOM 3908 C C . SER B 1 213 ? 8.141 -31.391 -11.5 1 98 213 SER B C 1
ATOM 3910 O O . SER B 1 213 ? 8.836 -31.828 -10.578 1 98 213 SER B O 1
ATOM 3912 N N . ALA B 1 214 ? 7.645 -30.188 -11.484 1 98.31 214 ALA B N 1
ATOM 3913 C CA . ALA B 1 214 ? 7.855 -29.266 -10.367 1 98.31 214 ALA B CA 1
ATOM 3914 C C . ALA B 1 214 ? 7.238 -29.812 -9.086 1 98.31 214 ALA B C 1
ATOM 3916 O O . ALA B 1 214 ? 7.848 -29.75 -8.016 1 98.31 214 ALA B O 1
ATOM 3917 N N . ILE B 1 215 ? 6.055 -30.359 -9.203 1 98.44 215 ILE B N 1
ATOM 3918 C CA . ILE B 1 215 ? 5.344 -30.891 -8.039 1 98.44 215 ILE B CA 1
ATOM 3919 C C . ILE B 1 215 ? 6.102 -32.094 -7.477 1 98.44 215 ILE B C 1
ATOM 3921 O O . ILE B 1 215 ? 6.234 -32.25 -6.262 1 98.44 215 ILE B O 1
ATOM 3925 N N . ASP B 1 216 ? 6.59 -32.938 -8.398 1 98.31 216 ASP B N 1
ATOM 3926 C CA . ASP B 1 216 ? 7.414 -34.062 -7.953 1 98.31 216 ASP B CA 1
ATOM 3927 C C . ASP B 1 216 ? 8.641 -33.562 -7.184 1 98.31 216 ASP B C 1
ATOM 3929 O O . ASP B 1 216 ? 8.945 -34.094 -6.109 1 98.31 216 ASP B O 1
ATOM 3933 N N . ARG B 1 217 ? 9.305 -32.594 -7.723 1 98.69 217 ARG B N 1
ATOM 3934 C CA . ARG B 1 217 ? 10.5 -32.062 -7.09 1 98.69 217 ARG B CA 1
ATOM 3935 C C . ARG B 1 217 ? 10.172 -31.422 -5.746 1 98.69 217 ARG B C 1
ATOM 3937 O O . ARG B 1 217 ? 10.898 -31.609 -4.77 1 98.69 217 ARG B O 1
ATOM 3944 N N . LEU B 1 218 ? 9.102 -30.703 -5.684 1 98.69 218 LEU B N 1
ATOM 3945 C CA . LEU B 1 218 ? 8.656 -30.094 -4.438 1 98.69 218 LEU B CA 1
ATOM 3946 C C . LEU B 1 218 ? 8.375 -31.156 -3.377 1 98.69 218 LEU B C 1
ATOM 3948 O O . LEU B 1 218 ? 8.719 -30.969 -2.207 1 98.69 218 LEU B O 1
ATOM 3952 N N . THR B 1 219 ? 7.73 -32.219 -3.832 1 98.25 219 THR B N 1
ATOM 3953 C CA . THR B 1 219 ? 7.434 -33.312 -2.912 1 98.25 219 THR B CA 1
ATOM 3954 C C . THR B 1 219 ? 8.719 -33.875 -2.303 1 98.25 219 THR B C 1
ATOM 3956 O O . THR B 1 219 ? 8.805 -34.062 -1.088 1 98.25 219 THR B O 1
ATOM 3959 N N . GLU B 1 220 ? 9.703 -34.062 -3.121 1 98.69 220 GLU B N 1
ATOM 3960 C CA . GLU B 1 220 ? 11 -34.531 -2.652 1 98.69 220 GLU B CA 1
ATOM 3961 C C . GLU B 1 220 ? 11.633 -33.531 -1.678 1 98.69 220 GLU B C 1
ATOM 3963 O O . GLU B 1 220 ? 12.125 -33.938 -0.62 1 98.69 220 GLU B O 1
ATOM 3968 N N . LEU B 1 221 ? 11.641 -32.312 -2.059 1 98.81 221 LEU B N 1
ATOM 3969 C CA . LEU B 1 221 ? 12.273 -31.266 -1.261 1 98.81 221 LEU B CA 1
ATOM 3970 C C . LEU B 1 221 ? 11.586 -31.109 0.089 1 98.81 221 LEU B C 1
ATOM 3972 O O . LEU B 1 221 ? 12.242 -30.906 1.11 1 98.81 221 LEU B O 1
ATOM 3976 N N . ARG B 1 222 ? 10.266 -31.219 0.097 1 98.62 222 ARG B N 1
ATOM 3977 C CA . ARG B 1 222 ? 9.531 -31.078 1.35 1 98.62 222 ARG B CA 1
ATOM 3978 C C . ARG B 1 222 ? 9.836 -32.219 2.299 1 98.62 222 ARG B C 1
ATOM 3980 O O . ARG B 1 222 ? 9.898 -32.031 3.516 1 98.62 222 ARG B O 1
ATOM 3987 N N . VAL B 1 223 ? 10.047 -33.406 1.765 1 98.62 223 VAL B N 1
ATOM 3988 C CA . VAL B 1 223 ? 10.516 -34.531 2.578 1 98.62 223 VAL B CA 1
ATOM 3989 C C . VAL B 1 223 ? 11.898 -34.188 3.148 1 98.62 223 VAL B C 1
ATOM 3991 O O . VAL B 1 223 ? 12.133 -34.375 4.344 1 98.62 223 VAL B O 1
ATOM 3994 N N . GLU B 1 224 ? 12.75 -33.719 2.285 1 98.56 224 GLU B N 1
ATOM 3995 C CA . GLU B 1 224 ? 14.117 -33.406 2.68 1 98.56 224 GLU B CA 1
ATOM 3996 C C . GLU B 1 224 ? 14.125 -32.375 3.826 1 98.56 224 GLU B C 1
ATOM 3998 O O . GLU B 1 224 ? 14.961 -32.469 4.727 1 98.56 224 GLU B O 1
ATOM 4003 N N . TYR B 1 225 ? 13.195 -31.484 3.832 1 98.44 225 TYR B N 1
ATOM 4004 C CA . TYR B 1 225 ? 13.18 -30.422 4.82 1 98.44 225 TYR B CA 1
ATOM 4005 C C . TYR B 1 225 ? 12.281 -30.781 5.996 1 98.44 225 TYR B C 1
ATOM 4007 O O . TYR B 1 225 ? 12.016 -29.938 6.863 1 98.44 225 TYR B O 1
ATOM 4015 N N . GLY B 1 226 ? 11.773 -32 6.016 1 98.44 226 GLY B N 1
ATOM 4016 C CA . GLY B 1 226 ? 10.945 -32.469 7.117 1 98.44 226 GLY B CA 1
ATOM 4017 C C . GLY B 1 226 ? 9.586 -31.797 7.168 1 98.44 226 GLY B C 1
ATOM 4018 O O . GLY B 1 226 ? 9.016 -31.609 8.242 1 98.44 226 GLY B O 1
ATOM 4019 N N . ARG B 1 227 ? 9.055 -31.391 5.969 1 98.38 227 ARG B N 1
ATOM 4020 C CA . ARG B 1 227 ? 7.797 -30.656 5.926 1 98.38 227 ARG B CA 1
ATOM 4021 C C . ARG B 1 227 ? 6.762 -31.375 5.07 1 98.38 227 ARG B C 1
ATOM 4023 O O . ARG B 1 227 ? 5.824 -30.75 4.566 1 98.38 227 ARG B O 1
ATOM 4030 N N . ALA B 1 228 ? 6.902 -32.656 4.879 1 97.5 228 ALA B N 1
ATOM 4031 C CA . ALA B 1 228 ? 6.02 -33.438 4.016 1 97.5 228 ALA B CA 1
ATOM 4032 C C . ALA B 1 228 ? 4.59 -33.438 4.551 1 97.5 228 ALA B C 1
ATOM 4034 O O . ALA B 1 228 ? 3.631 -33.5 3.779 1 97.5 228 ALA B O 1
ATOM 4035 N N . ASP B 1 229 ? 4.449 -33.219 5.879 1 97.38 229 ASP B N 1
ATOM 4036 C CA . ASP B 1 229 ? 3.125 -33.344 6.477 1 97.38 229 ASP B CA 1
ATOM 4037 C C . ASP B 1 229 ? 2.529 -31.984 6.777 1 97.38 229 ASP B C 1
ATOM 4039 O O . ASP B 1 229 ? 1.42 -31.875 7.305 1 97.38 229 ASP B O 1
ATOM 4043 N N . VAL B 1 230 ? 3.268 -30.969 6.504 1 97.25 230 VAL B N 1
ATOM 4044 C CA . VAL B 1 230 ? 2.777 -29.609 6.695 1 97.25 230 VAL B CA 1
ATOM 4045 C C . VAL B 1 230 ? 1.893 -29.203 5.516 1 97.25 230 VAL B C 1
ATOM 4047 O O . VAL B 1 230 ? 2.254 -29.422 4.359 1 97.25 230 VAL B O 1
ATOM 4050 N N . PRO B 1 231 ? 0.713 -28.688 5.836 1 97.31 231 PRO B N 1
ATOM 4051 C CA . PRO B 1 231 ? -0.125 -28.219 4.723 1 97.31 231 PRO B CA 1
ATOM 4052 C C . PRO B 1 231 ? 0.639 -27.359 3.727 1 97.31 231 PRO B C 1
ATOM 4054 O O . PRO B 1 231 ? 1.476 -26.547 4.129 1 97.31 231 PRO B O 1
ATOM 4057 N N . PHE B 1 232 ? 0.361 -27.547 2.432 1 98.44 232 PHE B N 1
ATOM 4058 C CA . PHE B 1 232 ? 1.097 -26.891 1.361 1 98.44 232 PHE B CA 1
ATOM 4059 C C . PHE B 1 232 ? 0.207 -26.672 0.142 1 98.44 232 PHE B C 1
ATOM 4061 O O . PHE B 1 232 ? -0.345 -27.641 -0.402 1 98.44 232 PHE B O 1
ATOM 4068 N N . GLY B 1 233 ? 0.098 -25.422 -0.224 1 98.56 233 GLY B N 1
ATOM 4069 C CA . GLY B 1 233 ? -0.723 -25.125 -1.385 1 98.56 233 GLY B CA 1
ATOM 4070 C C . GLY B 1 233 ? 0.051 -25.156 -2.689 1 98.56 233 GLY B C 1
ATOM 4071 O O . GLY B 1 233 ? 1.198 -24.703 -2.748 1 98.56 233 GLY B O 1
ATOM 4072 N N . VAL B 1 234 ? -0.561 -25.703 -3.697 1 98.75 234 VAL B N 1
ATOM 4073 C CA . VAL B 1 234 ? -0.014 -25.719 -5.051 1 98.75 234 VAL B CA 1
ATOM 4074 C C . VAL B 1 234 ? -0.927 -24.922 -5.98 1 98.75 234 VAL B C 1
ATOM 4076 O O . VAL B 1 234 ? -1.974 -25.422 -6.406 1 98.75 234 VAL B O 1
ATOM 4079 N N . ASN B 1 235 ? -0.5 -23.688 -6.242 1 98.38 235 ASN B N 1
ATOM 4080 C CA . ASN B 1 235 ? -1.232 -22.734 -7.062 1 98.38 235 ASN B CA 1
ATOM 4081 C C . ASN B 1 235 ? -0.634 -22.625 -8.461 1 98.38 235 ASN B C 1
ATOM 4083 O O . ASN B 1 235 ? 0.524 -22.234 -8.617 1 98.38 235 ASN B O 1
ATOM 4087 N N . VAL B 1 236 ? -1.45 -22.953 -9.516 1 97.88 236 VAL B N 1
ATOM 4088 C CA . VAL B 1 236 ? -0.812 -23.078 -10.82 1 97.88 236 VAL B CA 1
ATOM 4089 C C . VAL B 1 236 ? -1.608 -22.281 -11.859 1 97.88 236 VAL B C 1
ATOM 4091 O O . VAL B 1 236 ? -2.768 -21.938 -11.625 1 97.88 236 VAL B O 1
ATOM 4094 N N . SER B 1 237 ? -0.985 -21.969 -12.93 1 95.25 237 SER B N 1
ATOM 4095 C CA . SER B 1 237 ? -1.55 -21.422 -14.164 1 95.25 237 SER B CA 1
ATOM 4096 C C . SER B 1 237 ? -1.166 -22.266 -15.367 1 95.25 237 SER B C 1
ATOM 4098 O O . SER B 1 237 ? -0.207 -21.953 -16.078 1 95.25 237 SER B O 1
ATOM 4100 N N . PRO B 1 238 ? -1.973 -23.312 -15.672 1 95.5 238 PRO B N 1
ATOM 4101 C CA . PRO B 1 238 ? -1.615 -24.219 -16.781 1 95.5 238 PRO B CA 1
ATOM 4102 C C . PRO B 1 238 ? -1.848 -23.578 -18.141 1 95.5 238 PRO B C 1
ATOM 4104 O O . PRO B 1 238 ? -2.838 -22.875 -18.344 1 95.5 238 PRO B O 1
ATOM 4107 N N . THR B 1 239 ? -0.973 -23.891 -19.078 1 92.75 239 THR B N 1
ATOM 4108 C CA . THR B 1 239 ? -1.067 -23.297 -20.406 1 92.75 239 THR B CA 1
ATOM 4109 C C . THR B 1 239 ? -1.725 -24.266 -21.391 1 92.75 239 THR B C 1
ATOM 4111 O O . THR B 1 239 ? -2.166 -23.859 -22.469 1 92.75 239 THR B O 1
ATOM 4114 N N . ASP B 1 240 ? -1.819 -25.531 -21.031 1 94.44 240 ASP B N 1
ATOM 4115 C CA . ASP B 1 240 ? -2.283 -26.516 -22 1 94.44 240 ASP B CA 1
ATOM 4116 C C . ASP B 1 240 ? -3.426 -27.359 -21.438 1 94.44 240 ASP B C 1
ATOM 4118 O O . ASP B 1 240 ? -3.652 -28.484 -21.875 1 94.44 240 ASP B O 1
ATOM 4122 N N . VAL B 1 241 ? -4.016 -26.906 -20.422 1 93.25 241 VAL B N 1
ATOM 4123 C CA . VAL B 1 241 ? -5.176 -27.562 -19.812 1 93.25 241 VAL B CA 1
ATOM 4124 C C . VAL B 1 241 ? -6.375 -26.609 -19.844 1 93.25 241 VAL B C 1
ATOM 4126 O O . VAL B 1 241 ? -6.32 -25.516 -19.312 1 93.25 241 VAL B O 1
ATOM 4129 N N . ARG B 1 242 ? -7.484 -27.062 -20.469 1 89 242 ARG B N 1
ATOM 4130 C CA . ARG B 1 242 ? -8.594 -26.141 -20.656 1 89 242 ARG B CA 1
ATOM 4131 C C . ARG B 1 242 ? -9.93 -26.812 -20.359 1 89 242 AR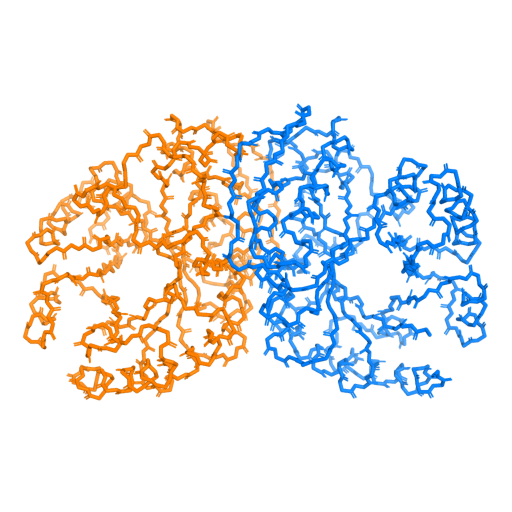G B C 1
ATOM 4133 O O . ARG B 1 242 ? -10.977 -26.172 -20.438 1 89 242 ARG B O 1
ATOM 4140 N N . ASP B 1 243 ? -9.867 -28.062 -20.062 1 92.12 243 ASP B N 1
ATOM 4141 C CA . ASP B 1 243 ? -11.133 -28.75 -19.844 1 92.12 243 ASP B CA 1
ATOM 4142 C C . ASP B 1 243 ? -11.172 -29.438 -18.484 1 92.12 243 ASP B C 1
ATOM 4144 O O . ASP B 1 243 ? -10.164 -29.453 -17.766 1 92.12 243 ASP B O 1
ATOM 4148 N N . LEU B 1 244 ? -12.297 -29.953 -18.141 1 95.94 244 LEU B N 1
ATOM 4149 C CA . LEU B 1 244 ? -12.562 -30.516 -16.828 1 95.94 244 LEU B CA 1
ATOM 4150 C C . LEU B 1 244 ? -11.672 -31.734 -16.562 1 95.94 244 LEU B C 1
ATOM 4152 O O . LEU B 1 244 ? -11.148 -31.891 -15.453 1 95.94 244 LEU B O 1
ATOM 4156 N N . ASP B 1 245 ? -11.539 -32.531 -17.562 1 96.38 245 ASP B N 1
ATOM 4157 C CA . ASP B 1 245 ? -10.703 -33.719 -17.391 1 96.38 245 ASP B CA 1
ATOM 4158 C C . ASP B 1 245 ? -9.266 -33.344 -17.078 1 96.38 245 ASP B C 1
ATOM 4160 O O . ASP B 1 245 ? -8.633 -33.938 -16.203 1 96.38 245 ASP B O 1
ATOM 4164 N N . GLY B 1 246 ? -8.789 -32.375 -17.781 1 96.81 246 GLY B N 1
ATOM 4165 C CA . GLY B 1 246 ? -7.449 -31.875 -17.516 1 96.81 246 GLY B CA 1
ATOM 4166 C C . GLY B 1 246 ? -7.309 -31.297 -16.109 1 96.81 246 GLY B C 1
ATOM 4167 O O . GLY B 1 246 ? -6.289 -31.5 -15.453 1 96.81 246 GLY B O 1
ATOM 4168 N N . TYR B 1 247 ? -8.266 -30.531 -15.688 1 97.31 247 TYR B N 1
ATOM 4169 C CA . TYR B 1 247 ? -8.25 -29.969 -14.336 1 97.31 247 TYR B CA 1
ATOM 4170 C C . TYR B 1 247 ? -8.242 -31.078 -13.289 1 97.31 247 TYR B C 1
ATOM 4172 O O . TYR B 1 247 ? -7.543 -30.969 -12.281 1 97.31 247 TYR B O 1
ATOM 4180 N N . ARG B 1 248 ? -8.977 -32.125 -13.523 1 97.38 248 ARG B N 1
ATOM 4181 C CA . ARG B 1 248 ? -9.008 -33.25 -12.594 1 97.38 248 ARG B CA 1
ATOM 4182 C C . ARG B 1 248 ? -7.668 -33.969 -12.562 1 97.38 248 ARG B C 1
ATOM 4184 O O . ARG B 1 248 ? -7.238 -34.438 -11.508 1 97.38 248 ARG B O 1
ATOM 4191 N N . GLU B 1 249 ? -7.074 -34.062 -13.734 1 97.31 249 GLU B N 1
ATOM 4192 C CA . GLU B 1 249 ? -5.727 -34.625 -13.773 1 97.31 249 GLU B CA 1
ATOM 4193 C C . GLU B 1 249 ? -4.758 -33.781 -12.93 1 97.31 249 GLU B C 1
ATOM 4195 O O . GLU B 1 249 ? -3.945 -34.344 -12.188 1 97.31 249 GLU B O 1
ATOM 4200 N N . LEU B 1 250 ? -4.863 -32.5 -13 1 97.88 250 LEU B N 1
ATOM 4201 C CA . LEU B 1 250 ? -4.02 -31.609 -12.203 1 97.88 250 LEU B CA 1
ATOM 4202 C C . LEU B 1 250 ? -4.301 -31.797 -10.719 1 97.88 250 LEU B C 1
ATOM 4204 O O . LEU B 1 250 ? -3.377 -31.766 -9.898 1 97.88 250 LEU B O 1
ATOM 4208 N N . GLU B 1 251 ? -5.504 -31.938 -10.391 1 97.81 251 GLU B N 1
ATOM 4209 C CA . GLU B 1 251 ? -5.875 -32.188 -9 1 97.81 251 GLU B CA 1
ATOM 4210 C C . GLU B 1 251 ? -5.211 -33.469 -8.484 1 97.81 251 GLU B C 1
ATOM 4212 O O . GLU B 1 251 ? -4.711 -33.5 -7.355 1 97.81 251 GLU B O 1
ATOM 4217 N N . THR B 1 252 ? -5.215 -34.5 -9.344 1 97.38 252 THR B N 1
ATOM 4218 C CA . THR B 1 252 ? -4.605 -35.75 -8.977 1 97.38 252 THR B CA 1
ATOM 4219 C C . THR B 1 252 ? -3.105 -35.594 -8.758 1 97.38 252 THR B C 1
ATOM 4221 O O . THR B 1 252 ? -2.52 -36.281 -7.91 1 97.38 252 THR B O 1
ATOM 4224 N N . LEU B 1 253 ? -2.527 -34.625 -9.492 1 97.12 253 LEU B N 1
ATOM 4225 C CA . LEU B 1 253 ? -1.1 -34.344 -9.375 1 97.12 253 LEU B CA 1
ATOM 4226 C C . LEU B 1 253 ? -0.795 -33.625 -8.07 1 97.12 253 LEU B C 1
ATOM 4228 O O . LEU B 1 253 ? 0.365 -33.5 -7.672 1 97.12 253 LEU B O 1
ATOM 4232 N N . GLY B 1 254 ? -1.788 -33.062 -7.441 1 97.31 254 GLY B N 1
ATOM 4233 C CA . GLY B 1 254 ? -1.571 -32.375 -6.184 1 97.31 254 GLY B CA 1
ATOM 4234 C C . GLY B 1 254 ? -1.87 -30.875 -6.262 1 97.31 254 GLY B C 1
ATOM 4235 O O . GLY B 1 254 ? -1.656 -30.141 -5.293 1 97.31 254 GLY B O 1
ATOM 4236 N N . VAL B 1 255 ? -2.383 -30.406 -7.395 1 98.56 255 VAL B N 1
ATOM 4237 C CA . VAL B 1 255 ? -2.758 -29 -7.543 1 98.56 255 VAL B CA 1
ATOM 4238 C C . VAL B 1 255 ? -3.951 -28.688 -6.645 1 98.56 255 VAL B C 1
ATOM 4240 O O . VAL B 1 255 ? -4.922 -29.453 -6.602 1 98.56 255 VAL B O 1
ATOM 4243 N N . THR B 1 256 ? -3.828 -27.578 -5.93 1 98.5 256 THR B N 1
ATOM 4244 C CA . THR B 1 256 ? -4.895 -27.234 -4.992 1 98.5 256 THR B CA 1
ATOM 4245 C C . THR B 1 256 ? -5.648 -25.984 -5.461 1 98.5 256 THR B C 1
ATOM 4247 O O . THR B 1 256 ? -6.75 -25.719 -4.984 1 98.5 256 THR B O 1
ATOM 4250 N N . GLU B 1 257 ? -5.082 -25.203 -6.355 1 98.5 257 GLU B N 1
ATOM 4251 C CA . GLU B 1 257 ? -5.68 -23.969 -6.855 1 98.5 257 GLU B CA 1
ATOM 4252 C C . GLU B 1 257 ? -5.223 -23.672 -8.281 1 98.5 257 GLU B C 1
ATOM 4254 O O . GLU B 1 257 ? -4.051 -23.859 -8.617 1 98.5 257 GLU B O 1
ATOM 4259 N N . ILE B 1 258 ? -6.164 -23.266 -9.125 1 97.94 258 ILE B N 1
ATOM 4260 C CA . ILE B 1 258 ? -5.867 -22.953 -10.516 1 97.94 258 ILE B CA 1
ATOM 4261 C C . ILE B 1 258 ? -6.223 -21.484 -10.789 1 97.94 258 ILE B C 1
ATOM 4263 O O . ILE B 1 258 ? -7.336 -21.047 -10.5 1 97.94 258 ILE B O 1
ATOM 4267 N N . ARG B 1 259 ? -5.27 -20.766 -11.289 1 96.94 259 ARG B N 1
ATOM 4268 C CA . ARG B 1 259 ? -5.477 -19.391 -11.734 1 96.94 259 ARG B CA 1
ATOM 4269 C C . ARG B 1 259 ? -5.863 -19.344 -13.211 1 96.94 259 ARG B C 1
ATOM 4271 O O . ARG B 1 259 ? -5.191 -19.938 -14.055 1 96.94 259 ARG B O 1
ATOM 4278 N N . VAL B 1 260 ? -6.938 -18.625 -13.453 1 95.38 260 VAL B N 1
ATOM 4279 C CA . VAL B 1 260 ? -7.457 -18.641 -14.812 1 95.38 260 VAL B CA 1
ATOM 4280 C C . VAL B 1 260 ? -7.734 -17.219 -15.289 1 95.38 260 VAL B C 1
ATOM 4282 O O . VAL B 1 260 ? -7.867 -16.297 -14.469 1 95.38 260 VAL B O 1
ATOM 4285 N N . LEU B 1 261 ? -7.734 -17.047 -16.594 1 94.38 261 LEU B N 1
ATOM 4286 C CA . LEU B 1 261 ? -8.195 -15.875 -17.328 1 94.38 261 LEU B CA 1
ATOM 4287 C C . LEU B 1 261 ? -9.281 -16.25 -18.328 1 94.38 261 LEU B C 1
ATOM 4289 O O . LEU B 1 261 ? -9 -16.438 -19.516 1 94.38 261 LEU B O 1
ATOM 4293 N N . PRO B 1 262 ? -10.453 -16.281 -17.844 1 95.38 262 PRO B N 1
ATOM 4294 C CA . PRO B 1 262 ? -11.539 -16.859 -18.641 1 95.38 262 PRO B CA 1
ATOM 4295 C C . PRO B 1 262 ? -11.719 -16.156 -19.984 1 95.38 262 PRO B C 1
ATOM 4297 O O . PRO B 1 262 ? -12.117 -16.781 -20.969 1 95.38 262 PRO B O 1
ATOM 4300 N N . TRP B 1 263 ? -11.438 -14.867 -20.031 1 93.94 263 TRP B N 1
ATOM 4301 C CA . TRP B 1 263 ? -11.68 -14.141 -21.266 1 93.94 263 TRP B CA 1
ATOM 4302 C C . TRP B 1 263 ? -10.742 -14.617 -22.375 1 93.94 263 TRP B C 1
ATOM 4304 O O . TRP B 1 263 ? -11.117 -14.656 -23.547 1 93.94 263 TRP B O 1
ATOM 4314 N N . TYR B 1 264 ? -9.617 -15.094 -22.078 1 88.56 264 TYR B N 1
ATOM 4315 C CA . TYR B 1 264 ? -8.742 -15.656 -23.094 1 88.56 264 TYR B CA 1
ATOM 4316 C C . TYR B 1 264 ? -9.234 -17.031 -23.547 1 88.56 264 TYR B C 1
ATOM 4318 O O . TYR B 1 264 ? -9.125 -17.375 -24.734 1 88.56 264 TYR B O 1
ATOM 4326 N N . ARG B 1 265 ? -9.734 -17.734 -22.625 1 89.62 265 ARG B N 1
ATOM 4327 C CA . ARG B 1 265 ? -10.312 -19.047 -22.938 1 89.62 265 ARG B CA 1
ATOM 4328 C C . ARG B 1 265 ? -11.43 -18.922 -23.969 1 89.62 265 ARG B C 1
ATOM 4330 O O . ARG B 1 265 ? -11.586 -19.797 -24.828 1 89.62 265 ARG B O 1
ATOM 4337 N N . TYR B 1 266 ? -12.148 -17.844 -23.875 1 94.25 266 TYR B N 1
ATOM 4338 C CA . TYR B 1 266 ? -13.344 -17.719 -24.703 1 94.25 266 TYR B CA 1
ATOM 4339 C C . TYR B 1 266 ? -13.125 -16.734 -25.844 1 94.25 266 TYR B C 1
ATOM 4341 O O . TYR B 1 266 ? -14.086 -16.25 -26.453 1 94.25 266 TYR B O 1
ATOM 4349 N N . GLY B 1 267 ? -11.922 -16.344 -26.047 1 93.5 267 GLY B N 1
ATOM 4350 C CA . GLY B 1 267 ? -11.57 -15.516 -27.188 1 93.5 267 GLY B CA 1
ATOM 4351 C C . GLY B 1 267 ? -12.039 -14.078 -27.047 1 93.5 267 GLY B C 1
ATOM 4352 O O . GLY B 1 267 ? -12.359 -13.422 -28.031 1 93.5 267 GLY B O 1
ATOM 4353 N N . VAL B 1 268 ? -12.164 -13.625 -25.844 1 93.56 268 VAL B N 1
ATOM 4354 C CA . VAL B 1 268 ? -12.633 -12.273 -25.562 1 93.56 268 VAL B CA 1
ATOM 4355 C C . VAL B 1 268 ? -11.438 -11.359 -25.281 1 93.56 268 VAL B C 1
ATOM 4357 O O . VAL B 1 268 ? -10.5 -11.75 -24.578 1 93.56 268 VAL B O 1
ATOM 4360 N N . ASP B 1 269 ? -11.523 -10.219 -25.875 1 90.44 269 ASP B N 1
ATOM 4361 C CA . ASP B 1 269 ? -10.492 -9.211 -25.625 1 90.44 269 ASP B CA 1
ATOM 4362 C C . ASP B 1 269 ? -10.523 -8.734 -24.172 1 90.44 269 ASP B C 1
ATOM 4364 O O . ASP B 1 269 ? -11.602 -8.5 -23.625 1 90.44 269 ASP B O 1
ATOM 4368 N N . ALA B 1 270 ? -9.328 -8.578 -23.609 1 86.69 270 ALA B N 1
ATOM 4369 C CA . ALA B 1 270 ? -9.227 -8.156 -22.219 1 86.69 270 ALA B CA 1
ATOM 4370 C C . ALA B 1 270 ? -9.797 -6.75 -22.031 1 86.69 270 ALA B C 1
ATOM 4372 O O . ALA B 1 270 ? -10.25 -6.402 -20.938 1 86.69 270 ALA B O 1
ATOM 4373 N N . GLY B 1 271 ? -9.812 -5.992 -23.062 1 89.69 271 GLY B N 1
ATOM 4374 C CA . GLY B 1 271 ? -10.32 -4.633 -22.984 1 89.69 271 GLY B CA 1
ATOM 4375 C C . GLY B 1 271 ? -11.836 -4.555 -23.078 1 89.69 271 GLY B C 1
ATOM 4376 O O . GLY B 1 271 ? -12.422 -3.508 -22.797 1 89.69 271 GLY B O 1
ATOM 4377 N N . ASP B 1 272 ? -12.422 -5.668 -23.438 1 94.94 272 ASP B N 1
ATOM 4378 C CA . ASP B 1 272 ? -13.875 -5.742 -23.516 1 94.94 272 ASP B CA 1
ATOM 4379 C C . ASP B 1 272 ? -14.484 -6.039 -22.141 1 94.94 272 ASP B C 1
ATOM 4381 O O . ASP B 1 272 ? -14.609 -7.199 -21.75 1 94.94 272 ASP B O 1
ATOM 4385 N N . ARG B 1 273 ? -14.914 -4.965 -21.516 1 96.38 273 ARG B N 1
ATOM 4386 C CA . ARG B 1 273 ? -15.406 -5.066 -20.141 1 96.38 273 ARG B CA 1
ATOM 4387 C C . ARG B 1 273 ? -16.531 -6.098 -20.031 1 96.38 273 ARG B C 1
ATOM 4389 O O . ARG B 1 273 ? -16.453 -7.027 -19.234 1 96.38 273 ARG B O 1
ATOM 4396 N N . GLN B 1 274 ? -17.578 -5.934 -20.844 1 97.44 274 GLN B N 1
ATOM 4397 C CA . GLN B 1 274 ? -18.719 -6.828 -20.766 1 97.44 274 GLN B CA 1
ATOM 4398 C C . GLN B 1 274 ? -18.328 -8.258 -21.141 1 97.44 274 GLN B C 1
ATOM 4400 O O . GLN B 1 274 ? -18.766 -9.211 -20.5 1 97.44 274 GLN B O 1
ATOM 4405 N N . GLY B 1 275 ? -17.531 -8.398 -22.172 1 97.62 275 GLY B N 1
ATOM 4406 C CA . GLY B 1 275 ? -17.047 -9.711 -22.562 1 97.62 275 GLY B CA 1
ATOM 4407 C C . GLY B 1 275 ? -16.281 -10.414 -21.453 1 97.62 275 GLY B C 1
ATOM 4408 O O . GLY B 1 275 ? -16.422 -11.625 -21.266 1 97.62 275 GLY B O 1
ATOM 4409 N N . ARG B 1 276 ? -15.477 -9.633 -20.766 1 97 276 ARG B N 1
ATOM 4410 C CA . ARG B 1 276 ? -14.703 -10.18 -19.656 1 97 276 ARG B CA 1
ATOM 4411 C C . ARG B 1 276 ? -15.609 -10.695 -18.547 1 97 276 ARG B C 1
ATOM 4413 O O . ARG B 1 276 ? -15.438 -11.82 -18.062 1 97 276 ARG B O 1
ATOM 4420 N N . LEU B 1 277 ? -16.594 -9.891 -18.156 1 98.06 277 LEU B N 1
ATOM 4421 C CA . LEU B 1 277 ? -17.516 -10.273 -17.094 1 98.06 277 LEU B CA 1
ATOM 4422 C C . LEU B 1 277 ? -18.344 -11.492 -17.5 1 98.06 277 LEU B C 1
ATOM 4424 O O . LEU B 1 277 ? -18.547 -12.398 -16.688 1 98.06 277 LEU B O 1
ATOM 4428 N N . ASP B 1 278 ? -18.75 -11.508 -18.797 1 98.31 278 ASP B N 1
ATOM 4429 C CA . ASP B 1 278 ? -19.484 -12.656 -19.297 1 98.31 278 ASP B CA 1
ATOM 4430 C C . ASP B 1 278 ? -18.625 -13.922 -19.281 1 98.31 278 ASP B C 1
ATOM 4432 O O . ASP B 1 278 ? -19.125 -15.016 -19 1 98.31 278 ASP B O 1
ATOM 4436 N N . SER B 1 279 ? -17.391 -13.75 -19.578 1 98 279 SER B N 1
ATOM 4437 C CA . SER B 1 279 ? -16.469 -14.883 -19.562 1 98 279 SER B CA 1
ATOM 4438 C C . SER B 1 279 ? -16.312 -15.453 -18.156 1 98 279 SER B C 1
ATOM 4440 O O . SER B 1 279 ? -16.219 -16.672 -17.984 1 98 279 SER B O 1
ATOM 4442 N N . ILE B 1 280 ? -16.266 -14.602 -17.188 1 98.12 280 ILE B N 1
ATOM 4443 C CA . ILE B 1 280 ? -16.156 -15.016 -15.789 1 98.12 280 ILE B CA 1
ATOM 4444 C C . ILE B 1 280 ? -17.375 -15.828 -15.398 1 98.12 280 ILE B C 1
ATOM 4446 O O . ILE B 1 280 ? -17.25 -16.922 -14.82 1 98.12 280 ILE B O 1
ATOM 4450 N N . ARG B 1 281 ? -18.531 -15.391 -15.766 1 98.56 281 ARG B N 1
ATOM 4451 C CA . ARG B 1 281 ? -19.781 -16.078 -15.461 1 98.56 281 ARG B CA 1
ATOM 4452 C C . ARG B 1 281 ? -19.859 -17.422 -16.172 1 98.56 281 ARG B C 1
ATOM 4454 O O . ARG B 1 281 ? -20.266 -18.422 -15.594 1 98.56 281 ARG B O 1
ATOM 4461 N N . ARG B 1 282 ? -19.438 -17.391 -17.422 1 98.25 282 ARG B N 1
ATOM 4462 C CA . ARG B 1 282 ? -19.469 -18.625 -18.219 1 98.25 282 ARG B CA 1
ATOM 4463 C C . ARG B 1 282 ? -18.547 -19.672 -17.641 1 98.25 282 ARG B C 1
ATOM 4465 O O . ARG B 1 282 ? -18.906 -20.844 -17.547 1 98.25 282 ARG B O 1
ATOM 4472 N N . PHE B 1 283 ? -17.375 -19.297 -17.281 1 98 283 PHE B N 1
ATOM 4473 C CA . PHE B 1 283 ? -16.422 -20.219 -16.672 1 98 283 PHE B CA 1
ATOM 4474 C C . PHE B 1 283 ? -16.969 -20.812 -15.391 1 98 283 PHE B C 1
ATOM 4476 O O . PHE B 1 283 ? -16.828 -22.016 -15.141 1 98 283 PHE B O 1
ATOM 4483 N N . ALA B 1 284 ? -17.516 -19.953 -14.547 1 98.31 284 ALA B N 1
ATOM 4484 C CA . ALA B 1 284 ? -18.109 -20.422 -13.297 1 98.31 284 ALA B CA 1
ATOM 4485 C C . ALA B 1 284 ? -19.172 -21.484 -13.57 1 98.31 284 ALA B C 1
ATOM 4487 O O . ALA B 1 284 ? -19.188 -22.531 -12.922 1 98.31 284 ALA B O 1
ATOM 4488 N N . GLU B 1 285 ? -19.984 -21.25 -14.547 1 97.75 285 GLU B N 1
ATOM 4489 C CA . GLU B 1 285 ? -21.062 -22.156 -14.898 1 97.75 285 GLU B CA 1
ATOM 4490 C C . GLU B 1 285 ? -20.516 -23.469 -15.438 1 97.75 285 GLU B C 1
ATOM 4492 O O . GLU B 1 285 ? -21 -24.547 -15.078 1 97.75 285 GLU B O 1
ATOM 4497 N N . GLU B 1 286 ? -19.5 -23.344 -16.234 1 97.38 286 GLU B N 1
ATOM 4498 C CA . GLU B 1 286 ? -19.016 -24.516 -16.953 1 97.38 286 GLU B CA 1
ATOM 4499 C C . GLU B 1 286 ? -18.047 -25.328 -16.109 1 97.38 286 GLU B C 1
ATOM 4501 O O . GLU B 1 286 ? -17.938 -26.531 -16.266 1 97.38 286 GLU B O 1
ATOM 4506 N N . VAL B 1 287 ? -17.344 -24.656 -15.234 1 97.5 287 VAL B N 1
ATOM 4507 C CA . VAL B 1 287 ? -16.234 -25.344 -14.586 1 97.5 287 VAL B CA 1
ATOM 4508 C C . VAL B 1 287 ? -16.438 -25.344 -13.07 1 97.5 287 VAL B C 1
ATOM 4510 O O . VAL B 1 287 ? -16.516 -26.422 -12.461 1 97.5 287 VAL B O 1
ATOM 4513 N N . ILE B 1 288 ? -16.656 -24.219 -12.469 1 97.94 288 ILE B N 1
ATOM 4514 C CA . ILE B 1 288 ? -16.656 -24.109 -11.016 1 97.94 288 ILE B CA 1
ATOM 4515 C C . ILE B 1 288 ? -17.844 -24.891 -10.445 1 97.94 288 ILE B C 1
ATOM 4517 O O . ILE B 1 288 ? -17.703 -25.594 -9.438 1 97.94 288 ILE B O 1
ATOM 4521 N N . THR B 1 289 ? -18.984 -24.859 -11.125 1 96.81 289 THR B N 1
ATOM 4522 C CA . THR B 1 289 ? -20.188 -25.516 -10.617 1 96.81 289 THR B CA 1
ATOM 4523 C C . THR B 1 289 ? -20.031 -27.031 -10.68 1 96.81 289 THR B C 1
ATOM 4525 O O . THR B 1 289 ? -20.797 -27.766 -10.062 1 96.81 289 THR B O 1
ATOM 4528 N N . GLN B 1 290 ? -19.062 -27.453 -11.43 1 95.06 290 GLN B N 1
ATOM 4529 C CA . GLN B 1 290 ? -18.844 -28.875 -11.57 1 95.06 290 GLN B CA 1
ATOM 4530 C C . GLN B 1 290 ? -17.953 -29.422 -10.453 1 95.06 290 GLN B C 1
ATOM 4532 O O . GLN B 1 290 ? -17.688 -30.625 -10.383 1 95.06 290 GLN B O 1
ATOM 4537 N N . TYR B 1 291 ? -17.438 -28.625 -9.672 1 92 291 TYR B N 1
ATOM 4538 C CA . TYR B 1 291 ? -16.594 -28.984 -8.539 1 92 291 TYR B CA 1
ATOM 4539 C C . TYR B 1 291 ? -17.266 -28.641 -7.219 1 92 291 TYR B C 1
ATOM 4541 O O . TYR B 1 291 ? -17 -29.266 -6.195 1 92 291 TYR B O 1
#

InterPro domains:
  IPR011251 Luc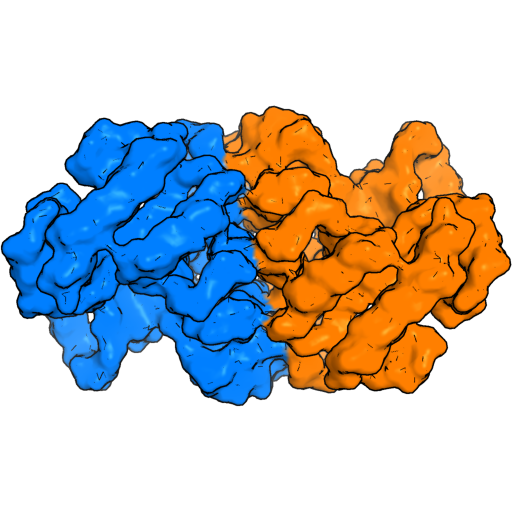iferase-like domain [PF00296] (12-236)
  IPR019921 Luciferase-like, F420-dependent oxidoreductase, Rv2161c, predicted [TIGR03619] (17-259)
  IPR036661 Luciferase-like domain superfamily [G3DSA:3.20.20.30] (5-291)
  IPR036661 Luciferase-like domain superfamily [SSF51679] (9-288)
  IPR050172 SsuD/RutA monooxygenase [PTHR42847] (9-237)

Solvent-accessible surface area (backbone atoms only — not comparable to full-atom values): 30123 Å² total; per-residue (Å²): 125,42,39,25,37,56,63,61,66,41,62,66,79,48,46,49,60,49,46,41,53,39,42,72,57,63,38,48,28,40,30,26,41,54,54,76,60,39,55,73,69,70,93,50,69,36,89,87,39,95,84,27,54,75,93,66,59,66,69,48,31,36,46,36,36,64,46,51,47,29,22,29,39,58,67,48,89,74,49,26,35,31,29,66,30,31,50,50,48,76,51,55,42,65,66,48,30,33,44,51,17,29,45,20,46,61,44,71,62,32,44,39,43,18,34,32,75,69,80,55,63,54,61,24,57,52,60,72,38,65,68,89,52,29,65,66,45,34,55,54,31,50,54,51,32,44,63,56,21,55,20,73,31,57,52,82,44,64,45,85,56,95,83,49,54,38,70,50,24,22,43,19,45,25,17,70,52,59,56,49,36,30,25,35,51,82,47,68,71,34,40,51,46,18,39,68,73,36,42,16,38,28,55,62,70,34,41,68,68,54,47,51,52,50,46,52,51,36,52,54,44,11,49,75,65,72,38,66,85,49,80,67,44,29,35,36,26,60,72,76,55,88,47,69,68,46,51,50,51,40,41,74,71,56,43,43,28,43,46,42,56,44,21,63,77,70,74,31,55,73,85,36,62,68,50,34,55,50,24,49,50,50,43,25,64,69,48,57,71,76,108,124,41,40,25,37,55,65,62,66,40,63,65,80,48,46,49,61,48,46,40,53,39,41,72,56,64,37,48,27,41,30,25,40,53,54,75,60,38,57,73,69,70,93,51,70,35,88,86,38,96,83,28,54,73,94,66,59,67,69,48,32,36,45,36,37,65,45,50,48,28,22,30,41,56,68,47,91,75,49,26,35,30,31,67,28,31,50,50,48,75,50,56,42,64,66,48,30,34,45,52,17,28,45,20,46,62,43,71,63,32,43,38,43,19,34,32,75,71,80,54,63,55,61,24,56,53,62,73,41,63,68,89,53,29,65,66,45,35,55,54,31,51,54,50,30,44,64,57,22,56,21,74,30,58,52,81,45,64,44,86,56,95,83,50,53,39,69,51,24,23,44,18,44,25,18,71,51,58,57,49,35,28,23,35,49,83,48,67,72,36,40,50,47,18,39,70,74,36,40,16,37,28,55,63,71,33,40,66,66,55,45,52,52,51,46,52,51,37,53,52,44,10,48,74,64,72,37,67,84,50,80,67,44,29,35,35,27,60,70,74,56,87,47,70,68,48,51,50,52,41,42,72,71,57,42,43,28,41,46,43,56,44,21,63,77,70,72,33,54,75,84,36,63,67,49,32,56,51,23,49,50,48,42,24,64,70,48,58,70,73,107

Foldseek 3Di:
DAEEAEPFLFDLVCLLVVLALLVVLPHQAYEAEDDPADDPDFPFFCPPDPVSDDPDDRPRDRDDQLVSLLSNLQNDQGHAYEYPADQPLLDDLVVVLLSVFVSCVSSVRRYAHEYDNDDTPVSCVVSVHDSVCSLVSVLQSLVQSCQQQVQCFWDWDFDPDPVDGDHTDTHPGHHNHHHFYEYEDQDPSRLLSRLQRGQEYEYDAEAPVSLLVSLVVSCVSNVVNVNNPPHYAYEYEYDPAQAQVSVVVVVVSPHDYYYDQQLVVVVHDSHPSVSSSVSSNVCSVRHVVVD/DAEEAEPFLFDLVCLLVVLALLVVLPHQAYEAEDDPADDPDFPFFCPPDPVSDDPDDRPRDRDDQLVSLLSNLQNDQGHAYEYPADQPLLDDLVVVLLSVFVSCVSSVRRYAHEYDNDDTPVSCVVSVHDSVCSLVSVLQSLVQSCQQQVQCFWDWDFDPDPVDGDHTDTHPGHHNHHHFYEYEDQDPSRLLSRLQRGQEYEYDADAPVSLLVSLVVSCVSNVVNVNNPPHYAYEYEYDPDQAQVSVVVVVVSPHDYYYDQQLVVVVHDSHPSVSSSVSSNVCSVHHVVVD

pLDDT: mean 96.27, std 4.68, range [70.12, 98.94]

Nearest PDB structures (foldseek):
  8t0u-assembly2_E  TM=7.781E-01  e=6.719E-17  Pseudomonas fluorescens Pf0-1
  8t0u-assembly1_C  TM=7.781E-01  e=5.374E-16  Pseudomonas fluorescens Pf0-1
  8t0u-assembly2_G  TM=7.385E-01  e=1.371E-16  Pseudomonas fluorescens Pf0-1
  8t0u-assembly1_B  TM=7.610E-01  e=2.967E-16  Pseudomonas fluorescens Pf0-1
  8t0u-assembly1_D  TM=7.369E-01  e=2.967E-16  Pseudomonas fluorescens Pf0-1

Sequence (582 aa):
MKWSLAGAMIDALELCELAQVAEEVGFDGIAMPDSVFYPEQVSAPYPYTADGKRMWAPETPMPDPFIAMAAMAAVTSRIQFYTNVFKLPLRDPLLTAKQVATMAVMSRNRVALGVGLSWIPEEFTFTGTEMRTRGARTDEAIEIIKAVCAGRGPEWVEYHGKHYDFDALMISPAPEIPVPIYIGGHSEPGLRRAARLADGWMSVNATNAELASAIDRLTELRVEYGRADVPFGVNVSPTDVRDLDGYRELETLGVTEIRVLPWYRYGVDAGDRQGRLDSIRRFAEEVITQYMKWSLAGAMIDALELCELAQVAEEVGFDGIAMPDSVFYPEQVSAPYPYTADGKRMWAPETPMPDPFIAMAAMAAVTSRIQFYTNVFKLPLRDPLLTAKQVATMAVMSRNRVALGVGLSWIPEEFTFTGTEMRTRGARTDEAIEIIKAVCAGRGPEWVEYHGKHYDFDALMISPAPEIPVPIYIGGHSEPGLRRAARLADGWMSVNATNAELASAIDRLTELRVEYGRADVPFGVNVSPTDVRDLDGYRELETLGVTEIRVLPWYRYGVDAGDRQGRLDSIRRFAEEVITQY

Organism: Rhodococcus erythropolis (NCBI:txid1833)